Protein AF-0000000066366995 (afdb_homodimer)

Secondary structure (DSSP, 8-state):
--GGGTEEEEEEEETTEEEEEEEEPPP--TTEEEEEEEEEE--HHHHHHHTTSSPPPTTS-SS--SEEEEEEEEE-TT--S---TT-EEEEE-SS--SBSEEEEEGGGEEEPPTTS-HHHHTTSHHHHHHHHIIIIIIS---TT-EEEESSTTSHHHHHHHHHHHHTT-EEEEEESSHHHHHHHHHTT-SEEEETTTS-HHHHHHHHTTTS-EEEEEES-BTTHHHHHHHHEEEEEEEEE---TTBS-EEESHHHHHHHTT-EEEE--STTS-HHHHHHHHHHHHHHTGGGGSSTT-S----EEEEEEGGGHHHHHHHHHTT--SSEEEEE-S--/--STTTEEEEEEEETTEEEEEEEEPP---TTEEEEEEEEEE--HHHHHHHTTSSPPPTTS-SS--SEEEEEEEEE-TT--S---TT-EEEEE-SS--SBSEEEEEGGGEEEPPTTS-HHHHTTSHHHHHHHHIIIIIIS---TT-EEEESSTTSHHHHHHHHHHHHTT-EEEEEESSHHHHHHHHHTT-SEEEETTTS-HHHHHHHHTTTS-EEEEEES-BTTHHHHHHHHEEEEEEEEE---TTBS-EEESHHHHHHHTT-EEEE--STTS-HHHHHHHHHHHHHHTGGGGSSTT-S----EEEEEEGGGHHHHHHHHHTT--SSEEEEE-S--

Nearest PDB structures (foldseek):
  2j8z-assembly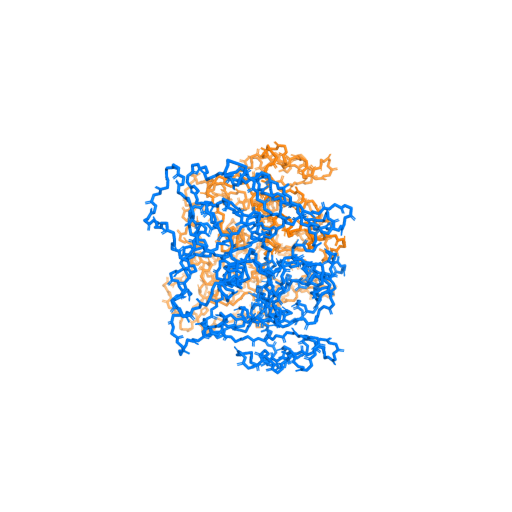1_A-2  TM=9.779E-01  e=1.186E-51  Homo sapiens
  2oby-assembly1_A  TM=9.917E-01  e=5.102E-51  Homo sapiens
  1yb5-assembly1_A  TM=8.642E-01  e=6.832E-28  Homo sapiens
  3jyl-assembly1_A  TM=8.479E-01  e=3.500E-28  Pseudomonas syringae pv. tomato
  1qor-assembly1_B  TM=8.579E-01  e=2.304E-27  Escherichia coli

Radius of gyration: 29.17 Å; Cα contacts (8 Å, |Δi|>4): 1653; chains: 2; bounding box: 50×92×66 Å

Organism: Danio rerio (NCBI:txid7955)

Solvent-accessible surface area (backbone atoms only — not comparable to full-atom values): 33298 Å² total; per-residue (Å²): 119,74,64,67,71,45,36,30,53,26,46,41,76,55,95,74,36,79,43,81,37,81,40,78,43,72,68,37,46,78,31,12,28,19,30,40,26,43,10,14,31,66,51,73,64,43,59,36,30,57,71,70,74,43,73,53,51,91,90,42,42,84,36,43,27,39,13,26,6,24,26,32,71,40,78,17,54,78,50,80,72,94,78,54,80,64,42,58,32,25,26,52,39,59,26,22,26,42,23,34,47,38,54,40,53,52,60,38,51,40,76,51,49,85,85,53,50,51,66,56,39,14,52,38,39,48,31,40,51,48,29,47,40,49,39,57,74,66,62,51,70,50,63,73,36,36,33,36,29,47,52,20,34,30,40,41,20,45,37,34,31,33,51,31,47,74,52,51,24,40,22,29,28,29,28,86,40,72,69,43,30,55,50,34,41,73,57,52,28,76,42,63,39,40,60,83,80,43,62,61,30,61,52,42,20,60,76,46,74,64,51,27,24,41,30,34,44,34,47,34,39,15,78,47,53,59,45,48,57,67,19,38,12,71,63,11,36,38,34,37,60,40,43,77,58,29,33,38,40,77,42,52,58,56,43,58,34,38,76,30,25,21,27,44,35,24,45,68,67,72,81,50,53,69,68,56,48,28,53,52,44,49,49,39,54,70,71,48,50,68,41,53,60,44,98,84,32,86,46,76,78,55,70,51,49,76,35,45,62,90,40,44,68,58,52,53,51,43,54,75,65,68,68,59,49,27,24,39,31,33,37,26,67,79,131,120,74,66,68,73,44,36,31,54,28,47,42,76,55,96,76,38,78,42,81,38,82,40,76,43,71,69,37,46,78,30,12,28,19,30,40,24,38,12,16,31,65,50,73,64,45,59,35,30,59,72,68,74,43,73,52,52,90,92,42,41,80,36,43,28,40,12,25,6,25,24,30,70,42,77,17,55,80,52,81,72,94,76,52,78,65,40,57,31,25,26,52,38,61,26,23,25,42,22,36,48,39,55,41,53,54,61,38,51,40,76,51,49,84,85,53,51,51,65,54,40,13,53,39,40,49,32,40,51,48,28,47,39,50,40,56,74,67,63,51,70,50,64,73,35,36,33,36,28,49,51,20,33,31,40,41,22,44,38,34,32,35,51,32,47,74,51,50,23,41,22,30,27,30,29,86,39,71,69,42,30,55,50,35,41,73,58,52,28,76,40,64,38,39,60,84,80,44,62,61,30,61,53,41,21,60,77,47,74,65,52,27,25,42,30,34,44,33,47,34,38,16,78,47,53,59,46,49,57,66,18,38,13,70,64,12,36,38,34,37,61,40,44,78,60,30,34,38,40,76,43,51,58,56,41,58,34,37,76,29,26,22,28,44,37,24,44,68,69,74,80,50,53,68,68,57,47,28,51,51,42,51,49,41,55,70,72,48,50,66,41,52,56,44,97,83,32,85,46,75,78,55,71,51,50,77,35,45,56,91,39,44,67,58,50,51,50,44,54,74,66,67,68,57,49,26,24,37,32,32,33,59,37,82,125

Structure (mmCIF, N/CA/C/O backbone):
data_AF-0000000066366995-model_v1
#
loop_
_entity.id
_entity.type
_entity.pdbx_description
1 polymer 'Quinone oxidoreductase PIG3 isoform X1'
#
loop_
_atom_site.group_PDB
_atom_site.id
_atom_site.type_symbol
_atom_site.label_atom_id
_atom_site.label_alt_id
_atom_site.label_comp_id
_atom_site.label_asym_id
_atom_site.label_entity_id
_atom_site.label_seq_id
_atom_site.pdbx_PDB_ins_code
_atom_site.Cartn_x
_atom_site.Cartn_y
_atom_site.Cartn_z
_atom_site.occupancy
_atom_site.B_iso_or_equiv
_atom_site.auth_seq_id
_atom_site.auth_comp_id
_atom_site.auth_asym_id
_atom_site.auth_atom_id
_atom_site.pdbx_PDB_model_num
ATOM 1 N N . MET A 1 1 ? 18.531 -48.719 -19.703 1 39.16 1 MET A N 1
ATOM 2 C CA . MET A 1 1 ? 18.547 -48.781 -18.25 1 39.16 1 MET A CA 1
ATOM 3 C C . MET A 1 1 ? 19.266 -47.562 -17.672 1 39.16 1 MET A C 1
ATOM 5 O O . MET A 1 1 ? 18.812 -46.969 -16.688 1 39.16 1 MET A O 1
ATOM 9 N N . ASP A 1 2 ? 20.484 -47.312 -18.25 1 45.66 2 ASP A N 1
ATOM 10 C CA . ASP A 1 2 ? 21.422 -46.281 -17.797 1 45.66 2 ASP A CA 1
ATOM 11 C C . ASP A 1 2 ? 20.969 -44.875 -18.281 1 45.66 2 ASP A C 1
ATOM 13 O O . ASP A 1 2 ? 21.141 -43.906 -17.562 1 45.66 2 ASP A O 1
ATOM 17 N N . LYS A 1 3 ? 20.438 -44.75 -19.562 1 51.78 3 LYS A N 1
ATOM 18 C CA . LYS A 1 3 ? 19.906 -43.562 -20.203 1 51.78 3 LYS A CA 1
ATOM 19 C C . LYS A 1 3 ? 18.625 -43.094 -19.5 1 51.78 3 LYS A C 1
ATOM 21 O O . LYS A 1 3 ? 18.312 -41.906 -19.5 1 51.78 3 LYS A O 1
ATOM 26 N N . GLU A 1 4 ? 17.828 -44 -18.969 1 57.81 4 GLU A N 1
ATOM 27 C CA . GLU A 1 4 ? 16.562 -43.75 -18.312 1 57.81 4 GLU A CA 1
ATOM 28 C C . GLU A 1 4 ? 16.75 -42.969 -17.016 1 57.81 4 GLU A C 1
ATOM 30 O O . GLU A 1 4 ? 15.859 -42.25 -16.594 1 57.81 4 GLU A O 1
ATOM 35 N N . LYS A 1 5 ? 18.078 -43.094 -16.531 1 71.38 5 LYS A N 1
ATOM 36 C CA . LYS A 1 5 ? 18.375 -42.438 -15.25 1 71.38 5 LYS A CA 1
ATOM 37 C C . LYS A 1 5 ? 18.906 -41.031 -15.469 1 71.38 5 LYS A C 1
ATOM 39 O O . LYS A 1 5 ? 18.938 -40.219 -14.547 1 71.38 5 LYS A O 1
ATOM 44 N N . THR A 1 6 ? 19.109 -40.75 -16.734 1 87.81 6 THR A N 1
ATOM 45 C CA . THR A 1 6 ? 19.781 -39.5 -16.938 1 87.81 6 THR A CA 1
ATOM 46 C C . THR A 1 6 ? 18.969 -38.562 -17.844 1 87.81 6 THR A C 1
ATOM 48 O O . THR A 1 6 ? 19.328 -37.406 -18.047 1 87.81 6 THR A O 1
ATOM 51 N N . SER A 1 7 ? 17.922 -39.125 -18.391 1 94.19 7 SER A N 1
ATOM 52 C CA . SER A 1 7 ? 17.094 -38.344 -19.297 1 94.19 7 SER A CA 1
ATOM 53 C C . SER A 1 7 ? 15.625 -38.406 -18.906 1 94.19 7 SER A C 1
ATOM 55 O O . SER A 1 7 ? 15.219 -39.281 -18.156 1 94.19 7 SER A O 1
ATOM 57 N N . MET A 1 8 ? 14.898 -37.438 -19.344 1 95.44 8 MET A N 1
ATOM 58 C CA . MET A 1 8 ? 13.461 -37.406 -19.125 1 95.44 8 MET A CA 1
ATOM 59 C C . MET A 1 8 ? 12.75 -36.719 -20.281 1 95.44 8 MET A C 1
ATOM 61 O O . MET A 1 8 ? 13.375 -36 -21.062 1 95.44 8 MET A O 1
ATOM 65 N N . LEU A 1 9 ? 11.492 -37.062 -20.391 1 96.06 9 LEU A N 1
ATOM 66 C CA . LEU A 1 9 ? 10.672 -36.312 -21.344 1 96.06 9 LEU A CA 1
ATOM 67 C C . LEU A 1 9 ? 10.242 -34.969 -20.734 1 96.06 9 LEU A C 1
ATOM 69 O O . LEU A 1 9 ? 9.922 -34.906 -19.547 1 96.06 9 LEU A O 1
ATOM 73 N N . ALA A 1 10 ? 10.289 -33.938 -21.531 1 97.12 10 ALA A N 1
ATOM 74 C CA . ALA A 1 10 ? 9.836 -32.625 -21.156 1 97.12 10 ALA A CA 1
ATOM 75 C C . ALA A 1 10 ? 9.227 -31.875 -22.344 1 97.12 10 ALA A C 1
ATOM 77 O O . ALA A 1 10 ? 9.469 -32.25 -23.5 1 97.12 10 ALA A O 1
ATOM 78 N N . LEU A 1 11 ? 8.352 -31.016 -22.047 1 96.69 11 LEU A N 1
ATOM 79 C CA . LEU A 1 11 ? 7.875 -30.094 -23.062 1 96.69 11 LEU A CA 1
ATOM 80 C C . LEU A 1 11 ? 8.836 -28.922 -23.219 1 96.69 11 LEU A C 1
ATOM 82 O O . LEU A 1 11 ? 9.062 -28.156 -22.281 1 96.69 11 LEU A O 1
ATOM 86 N N . CYS A 1 12 ? 9.367 -28.75 -24.344 1 95.31 12 CYS A N 1
ATOM 87 C CA . CYS A 1 12 ? 10.312 -27.688 -24.656 1 95.31 12 CYS A CA 1
ATOM 88 C C . CYS A 1 12 ? 9.711 -26.719 -25.672 1 95.31 12 CYS A C 1
ATOM 90 O O . CYS A 1 12 ? 8.969 -27.125 -26.562 1 95.31 12 CYS A O 1
ATOM 92 N N . VAL A 1 13 ? 10.023 -25.438 -25.484 1 95.38 13 VAL A N 1
ATOM 93 C CA . VAL A 1 13 ? 9.516 -24.406 -26.391 1 95.38 13 VAL A CA 1
ATOM 94 C C . VAL A 1 13 ? 10.578 -24.047 -27.422 1 95.38 13 VAL A C 1
ATOM 96 O O . VAL A 1 13 ? 11.688 -23.656 -27.062 1 95.38 13 VAL A O 1
ATOM 99 N N . GLU A 1 14 ? 10.32 -24.234 -28.625 1 90.69 14 GLU A N 1
ATOM 100 C CA . GLU A 1 14 ? 11.156 -23.828 -29.75 1 90.69 14 GLU A CA 1
ATOM 101 C C . GLU A 1 14 ? 10.352 -23.047 -30.797 1 90.69 14 GLU A C 1
ATOM 103 O O . GLU A 1 14 ? 9.352 -23.562 -31.312 1 90.69 14 GLU A O 1
ATOM 108 N N . ALA A 1 15 ? 10.781 -21.828 -31.078 1 88.81 15 ALA A N 1
ATOM 109 C CA . ALA A 1 15 ? 10.133 -20.953 -32.062 1 88.81 15 ALA A CA 1
ATOM 110 C C . ALA A 1 15 ? 8.641 -20.828 -31.766 1 88.81 15 ALA A C 1
ATOM 112 O O . ALA A 1 15 ? 7.809 -20.953 -32.656 1 88.81 15 ALA A O 1
ATOM 113 N N . GLY A 1 16 ? 8.281 -20.812 -30.516 1 87.88 16 GLY A N 1
ATOM 114 C CA . GLY A 1 16 ? 6.918 -20.547 -30.094 1 87.88 16 GLY A CA 1
ATOM 115 C C . GLY A 1 16 ? 6.047 -21.797 -30.078 1 87.88 16 GLY A C 1
ATOM 116 O O . GLY A 1 16 ? 4.848 -21.719 -29.812 1 87.88 16 GLY A O 1
ATOM 117 N N . LYS A 1 17 ? 6.688 -22.906 -30.344 1 91.88 17 LYS A N 1
ATOM 118 C CA . LYS A 1 17 ? 5.949 -24.172 -30.344 1 91.88 17 LYS A CA 1
ATOM 119 C C . LYS A 1 17 ? 6.5 -25.125 -29.281 1 91.88 17 LYS A C 1
ATOM 121 O O . LYS A 1 17 ? 7.707 -25.141 -29.031 1 91.88 17 LYS A O 1
ATOM 126 N N . MET A 1 18 ? 5.527 -25.875 -28.734 1 95.44 18 MET A N 1
ATOM 127 C CA . MET A 1 18 ? 5.949 -26.844 -27.734 1 95.44 18 MET A CA 1
ATOM 128 C C . MET A 1 18 ? 6.098 -28.234 -28.344 1 95.44 18 MET A C 1
ATOM 130 O O . MET A 1 18 ? 5.242 -28.688 -29.109 1 95.44 18 MET A O 1
ATOM 134 N N . ASN A 1 19 ? 7.18 -28.891 -28.016 1 93.94 19 ASN A N 1
ATOM 135 C CA . ASN A 1 19 ? 7.434 -30.266 -28.422 1 93.94 19 ASN A CA 1
ATOM 136 C C . ASN A 1 19 ? 7.969 -31.109 -27.266 1 93.94 19 ASN A C 1
ATOM 138 O O . ASN A 1 19 ? 8.727 -30.609 -26.438 1 93.94 19 ASN A O 1
ATOM 142 N N . VAL A 1 20 ? 7.547 -32.344 -27.266 1 94.75 20 VAL A N 1
ATOM 143 C CA . VAL A 1 20 ? 8.086 -33.281 -26.281 1 94.75 20 VAL A CA 1
ATOM 144 C C . VAL A 1 20 ? 9.484 -33.719 -26.703 1 94.75 20 VAL A C 1
ATOM 146 O O . VAL A 1 20 ? 9.688 -34.188 -27.828 1 94.75 20 VAL A O 1
ATOM 149 N N . LYS A 1 21 ? 10.383 -33.531 -25.812 1 94.81 21 LYS A N 1
ATOM 150 C CA . LYS A 1 21 ? 11.758 -33.906 -26.109 1 94.81 21 LYS A CA 1
ATOM 151 C C . LYS A 1 21 ? 12.414 -34.594 -24.906 1 94.81 21 LYS A C 1
ATOM 153 O O . LYS A 1 21 ? 11.938 -34.469 -23.781 1 94.81 21 LYS A O 1
ATOM 158 N N . HIS A 1 22 ? 13.422 -35.344 -25.297 1 95.81 22 HIS A N 1
ATOM 159 C CA . HIS A 1 22 ? 14.281 -35.844 -24.234 1 95.81 22 HIS A CA 1
ATOM 160 C C . HIS A 1 22 ? 15.297 -34.812 -23.797 1 95.81 22 HIS A C 1
ATOM 162 O O . HIS A 1 22 ? 15.984 -34.219 -24.625 1 95.81 22 HIS A O 1
ATOM 168 N N . VAL A 1 23 ? 15.289 -34.562 -22.516 1 96.38 23 VAL A N 1
ATOM 169 C CA . VAL A 1 23 ? 16.25 -33.625 -21.922 1 96.38 23 VAL A CA 1
ATOM 170 C C . VAL A 1 23 ? 16.891 -34.281 -20.703 1 96.38 23 VAL A C 1
ATOM 172 O O . VAL A 1 23 ? 16.422 -35.281 -20.203 1 96.38 23 VAL A O 1
ATOM 175 N N . PRO A 1 24 ? 18 -33.688 -20.234 1 96.12 24 PRO A N 1
ATOM 176 C CA . PRO A 1 24 ? 18.609 -34.25 -19.031 1 96.12 24 PRO A CA 1
ATOM 177 C C . PRO A 1 24 ? 17.672 -34.188 -17.828 1 96.12 24 PRO A C 1
ATOM 179 O O . PRO A 1 24 ? 16.969 -33.188 -17.625 1 96.12 24 PRO A O 1
ATOM 182 N N . ARG A 1 25 ? 17.609 -35.281 -17.141 1 96.81 25 ARG A N 1
ATOM 183 C CA . ARG A 1 25 ? 16.828 -35.344 -15.914 1 96.81 25 ARG A CA 1
ATOM 184 C C . ARG A 1 25 ? 17.531 -34.594 -14.781 1 96.81 25 ARG A C 1
ATOM 186 O O . ARG A 1 25 ? 18.75 -34.75 -14.602 1 96.81 25 ARG A O 1
ATOM 193 N N . PRO A 1 26 ? 16.828 -33.781 -14.039 1 96.88 26 PRO A N 1
ATOM 194 C CA . PRO A 1 26 ? 17.5 -33.125 -12.914 1 96.88 26 PRO A CA 1
ATOM 195 C C . PRO A 1 26 ? 17.812 -34.062 -11.766 1 96.88 26 PRO A C 1
ATOM 197 O O . PRO A 1 26 ? 17.172 -35.094 -11.609 1 96.88 26 PRO A O 1
ATOM 200 N N . GLU A 1 27 ? 18.812 -33.719 -11.055 1 95.06 27 GLU A N 1
ATOM 201 C CA . GLU A 1 27 ? 19.141 -34.375 -9.797 1 95.06 27 GLU A CA 1
ATOM 202 C C . GLU A 1 27 ? 18.75 -33.531 -8.594 1 95.06 27 GLU A C 1
ATOM 204 O O . GLU A 1 27 ? 18.844 -32.281 -8.656 1 95.06 27 GLU A O 1
ATOM 209 N N . ALA A 1 28 ? 18.344 -34.156 -7.555 1 95.44 28 ALA A N 1
ATOM 210 C CA . ALA A 1 28 ? 18.047 -33.406 -6.336 1 95.44 28 ALA A CA 1
ATOM 211 C C . ALA A 1 28 ? 19.328 -32.906 -5.68 1 95.44 28 ALA A C 1
ATOM 213 O O . ALA A 1 28 ? 20.141 -33.688 -5.188 1 95.44 28 ALA A O 1
ATOM 214 N N . LYS A 1 29 ? 19.5 -31.609 -5.703 1 95 29 LYS A N 1
ATOM 215 C CA . LYS A 1 29 ? 20.641 -30.984 -5.031 1 95 29 LYS A CA 1
ATOM 216 C C . LYS A 1 29 ? 20.359 -30.797 -3.543 1 95 29 LYS A C 1
ATOM 218 O O . LYS A 1 29 ? 19.422 -31.391 -3.002 1 95 29 LYS A O 1
ATOM 223 N N . ASP A 1 30 ? 21.281 -30.094 -2.898 1 95.88 30 ASP A N 1
ATOM 224 C CA . ASP A 1 30 ? 21.172 -29.875 -1.461 1 95.88 30 ASP A CA 1
ATOM 225 C C . ASP A 1 30 ? 19.828 -29.234 -1.106 1 95.88 30 ASP A C 1
ATOM 227 O O . ASP A 1 30 ? 19.469 -28.188 -1.651 1 95.88 30 ASP A O 1
ATOM 231 N N . GLY A 1 31 ? 19.094 -29.938 -0.249 1 97.81 31 GLY A N 1
ATOM 232 C CA . GLY A 1 31 ? 17.828 -29.422 0.271 1 97.81 31 GLY A CA 1
ATOM 233 C C . GLY A 1 31 ? 16.672 -29.656 -0.668 1 97.81 31 GLY A C 1
ATOM 234 O O . GLY A 1 31 ? 15.555 -29.203 -0.405 1 97.81 31 GLY A O 1
ATOM 235 N N . GLN A 1 32 ? 16.906 -30.422 -1.739 1 98.44 32 GLN A N 1
ATOM 236 C CA . GLN A 1 32 ? 15.859 -30.562 -2.744 1 98.44 32 GLN A CA 1
ATOM 237 C C . GLN A 1 32 ? 15.289 -31.984 -2.734 1 98.44 32 GLN A C 1
ATOM 239 O O . GLN A 1 32 ? 15.945 -32.906 -2.264 1 98.44 32 GLN A O 1
ATOM 244 N N . LEU A 1 33 ? 14.133 -32.125 -3.195 1 98.75 33 LEU A N 1
ATOM 245 C CA . LEU A 1 33 ? 13.492 -33.406 -3.521 1 98.75 33 LEU A CA 1
ATOM 246 C C . LEU A 1 33 ? 13.32 -33.562 -5.031 1 98.75 33 LEU A C 1
ATOM 248 O O . LEU A 1 33 ? 13.125 -32.562 -5.742 1 98.75 33 LEU A O 1
ATOM 252 N N . LEU A 1 34 ? 13.453 -34.719 -5.418 1 98.44 34 LEU A N 1
ATOM 253 C CA . LEU A 1 34 ? 13.094 -35.062 -6.793 1 98.44 34 LEU A CA 1
ATOM 254 C C . LEU A 1 34 ? 11.688 -35.656 -6.852 1 98.44 34 LEU A C 1
ATOM 256 O O . LEU A 1 34 ? 11.383 -36.594 -6.141 1 98.44 34 LEU A O 1
ATOM 260 N N . ILE A 1 35 ? 10.875 -35.062 -7.637 1 98.5 35 ILE A N 1
ATOM 261 C CA . ILE A 1 35 ? 9.5 -35.531 -7.781 1 98.5 35 ILE A CA 1
ATOM 262 C C . ILE A 1 35 ? 9.305 -36.125 -9.172 1 98.5 35 ILE A C 1
ATOM 264 O O . ILE A 1 35 ? 9.672 -35.5 -10.18 1 98.5 35 ILE A O 1
ATOM 268 N N . LYS A 1 36 ? 8.859 -37.344 -9.219 1 98.44 36 LYS A N 1
ATOM 269 C CA . LYS A 1 36 ? 8.312 -37.875 -10.469 1 98.44 36 LYS A CA 1
ATOM 270 C C . LYS A 1 36 ? 6.91 -37.312 -10.719 1 98.44 36 LYS A C 1
ATOM 272 O O . LYS A 1 36 ? 5.961 -37.656 -10.023 1 98.44 36 LYS A O 1
ATOM 277 N N . VAL A 1 37 ? 6.809 -36.531 -11.75 1 98.62 37 VAL A N 1
ATOM 278 C CA . VAL A 1 37 ? 5.625 -35.688 -11.938 1 98.62 37 VAL A CA 1
ATOM 279 C C . VAL A 1 37 ? 4.508 -36.531 -12.57 1 98.62 37 VAL A C 1
ATOM 281 O O . VAL A 1 37 ? 4.719 -37.188 -13.578 1 98.62 37 VAL A O 1
ATOM 284 N N . ALA A 1 38 ? 3.383 -36.469 -11.914 1 98.5 38 ALA A N 1
ATOM 285 C CA . ALA A 1 38 ? 2.17 -37.062 -12.484 1 98.5 38 ALA A CA 1
ATOM 286 C C . ALA A 1 38 ? 1.394 -36.031 -13.297 1 98.5 38 ALA A C 1
ATOM 288 O O . ALA A 1 38 ? 0.864 -36.344 -14.367 1 98.5 38 ALA A O 1
ATOM 289 N N . ALA A 1 39 ? 1.34 -34.844 -12.766 1 98.69 39 ALA A N 1
ATOM 290 C CA . ALA A 1 39 ? 0.591 -33.781 -13.445 1 98.69 39 ALA A CA 1
ATOM 291 C C . ALA A 1 39 ? 1.125 -32.406 -13.07 1 98.69 39 ALA A C 1
ATOM 293 O O . ALA A 1 39 ? 1.737 -32.219 -12.008 1 98.69 39 ALA A O 1
ATOM 294 N N . THR A 1 40 ? 1.023 -31.5 -13.938 1 98.69 40 THR A N 1
ATOM 295 C CA . THR A 1 40 ? 1.142 -30.062 -13.703 1 98.69 40 THR A CA 1
ATOM 296 C C . THR A 1 40 ? -0.139 -29.344 -14.117 1 98.69 40 THR A C 1
ATOM 298 O O . THR A 1 40 ? -1.133 -29.984 -14.469 1 98.69 40 THR A O 1
ATOM 301 N N . ALA A 1 41 ? -0.185 -28.047 -13.898 1 98.75 41 ALA A N 1
ATOM 302 C CA . ALA A 1 41 ? -1.347 -27.266 -14.305 1 98.75 41 ALA A CA 1
ATOM 303 C C . ALA A 1 41 ? -0.92 -25.984 -15.016 1 98.75 41 ALA A C 1
ATOM 305 O O . ALA A 1 41 ? 0.165 -25.453 -14.758 1 98.75 41 ALA A O 1
ATOM 306 N N . LEU A 1 42 ? -1.795 -25.594 -15.891 1 98.06 42 LEU A N 1
ATOM 307 C CA . LEU A 1 42 ? -1.507 -24.484 -16.781 1 98.06 42 LEU A CA 1
ATOM 308 C C . LEU A 1 42 ? -1.78 -23.156 -16.094 1 98.06 42 LEU A C 1
ATOM 310 O O . LEU A 1 42 ? -2.787 -23 -15.391 1 98.06 42 LEU A O 1
ATOM 314 N N . ASN A 1 43 ? -0.913 -22.188 -16.234 1 97.88 43 ASN A N 1
ATOM 315 C CA . ASN A 1 43 ? -1.043 -20.828 -15.75 1 97.88 43 ASN A CA 1
ATOM 316 C C . ASN A 1 43 ? -0.833 -19.812 -16.875 1 97.88 43 ASN A C 1
ATOM 318 O O . ASN A 1 43 ? -0.107 -20.078 -17.828 1 97.88 43 ASN A O 1
ATOM 322 N N . ARG A 1 44 ? -1.404 -18.625 -16.766 1 96.75 44 ARG A N 1
ATOM 323 C CA . ARG A 1 44 ? -1.198 -17.562 -17.75 1 96.75 44 ARG A CA 1
ATOM 324 C C . ARG A 1 44 ? 0.284 -17.25 -17.906 1 96.75 44 ARG A C 1
ATOM 326 O O . ARG A 1 44 ? 0.74 -16.906 -19 1 96.75 44 ARG A O 1
ATOM 333 N N . ALA A 1 45 ? 1.019 -17.359 -16.828 1 96.88 45 ALA A N 1
ATOM 334 C CA . ALA A 1 45 ? 2.461 -17.125 -16.844 1 96.88 45 ALA A CA 1
ATOM 335 C C . ALA A 1 45 ? 3.154 -18.047 -17.828 1 96.88 45 ALA A C 1
ATOM 337 O O . ALA A 1 45 ? 4.156 -17.688 -18.453 1 96.88 45 ALA A O 1
ATOM 338 N N . ASP A 1 46 ? 2.668 -19.281 -18.031 1 97.69 46 ASP A N 1
ATOM 339 C CA . ASP A 1 46 ? 3.242 -20.219 -18.984 1 97.69 46 ASP A CA 1
ATOM 340 C C . ASP A 1 46 ? 3.105 -19.688 -20.422 1 97.69 46 ASP A C 1
ATOM 342 O O . ASP A 1 46 ? 4.035 -19.797 -21.219 1 97.69 46 ASP A O 1
ATOM 346 N N . LEU A 1 47 ? 1.911 -19.141 -20.719 1 96.62 47 LEU A N 1
ATOM 347 C CA . LEU A 1 47 ? 1.687 -18.562 -22.031 1 96.62 47 LEU A CA 1
ATOM 348 C C . LEU A 1 47 ? 2.664 -17.422 -22.297 1 96.62 47 LEU A C 1
ATOM 350 O O . LEU A 1 47 ? 3.232 -17.328 -23.391 1 96.62 47 LEU A O 1
ATOM 354 N N . LEU A 1 48 ? 2.826 -16.562 -21.297 1 95.81 48 LEU A N 1
ATOM 355 C CA . LEU A 1 48 ? 3.725 -15.422 -21.438 1 95.81 48 LEU A CA 1
ATOM 356 C C . LEU A 1 48 ? 5.168 -15.883 -21.609 1 95.81 48 LEU A C 1
ATOM 358 O O . LEU A 1 48 ? 5.895 -15.352 -22.453 1 95.81 48 LEU A O 1
ATOM 362 N N . GLN A 1 49 ? 5.551 -16.797 -20.797 1 96.19 49 GLN A N 1
ATOM 363 C CA . GLN A 1 49 ? 6.914 -17.328 -20.906 1 96.19 49 GLN A CA 1
ATOM 364 C C . GLN A 1 49 ? 7.148 -17.969 -22.266 1 96.19 49 GLN A C 1
ATOM 366 O O . GLN A 1 49 ? 8.203 -17.781 -22.875 1 96.19 49 GLN A O 1
ATOM 371 N N . LYS A 1 50 ? 6.207 -18.734 -22.719 1 96.88 50 LYS A N 1
ATOM 372 C CA . LYS A 1 50 ? 6.297 -19.375 -24.031 1 96.88 50 LYS A CA 1
ATOM 373 C C . LYS A 1 50 ? 6.547 -18.344 -25.125 1 96.88 50 LYS A C 1
ATOM 375 O O . LYS A 1 50 ? 7.281 -18.609 -26.078 1 96.88 50 LYS A O 1
ATOM 380 N N . ARG A 1 51 ? 6.039 -17.141 -24.938 1 94.62 51 ARG A N 1
ATOM 381 C CA . ARG A 1 51 ? 6.16 -16.078 -25.922 1 94.62 51 ARG A CA 1
ATOM 382 C C . ARG A 1 51 ? 7.41 -15.234 -25.656 1 94.62 51 ARG A C 1
ATOM 384 O O . ARG A 1 51 ? 7.652 -14.242 -26.359 1 94.62 51 ARG A O 1
ATOM 391 N N . GLY A 1 52 ? 8.164 -15.531 -24.609 1 93.38 52 GLY A N 1
ATOM 392 C CA . GLY A 1 52 ? 9.383 -14.805 -24.297 1 93.38 52 GLY A CA 1
ATOM 393 C C . GLY A 1 52 ? 9.133 -13.547 -23.484 1 93.38 52 GLY A C 1
ATOM 394 O O . GLY A 1 52 ? 10.008 -12.68 -23.391 1 93.38 52 GLY A O 1
ATOM 395 N N . LEU A 1 53 ? 8.008 -13.406 -22.844 1 92.19 53 LEU A N 1
ATOM 396 C CA . LEU A 1 53 ? 7.617 -12.156 -22.203 1 92.19 53 LEU A CA 1
ATOM 397 C C . LEU A 1 53 ? 7.707 -12.281 -20.688 1 92.19 53 LEU A C 1
ATOM 399 O O . LEU A 1 53 ? 7.523 -11.297 -19.969 1 92.19 53 LEU A O 1
ATOM 403 N N . TYR A 1 54 ? 8.039 -13.43 -20.219 1 93.31 54 TYR A N 1
ATOM 404 C CA . TYR A 1 54 ? 8.102 -13.688 -18.781 1 93.31 54 TYR A CA 1
ATOM 405 C C . TYR A 1 54 ? 9.117 -14.781 -18.469 1 93.31 54 TYR A C 1
ATOM 407 O O . TYR A 1 54 ? 8.734 -15.906 -18.141 1 93.31 54 TYR A O 1
ATOM 415 N N . PRO A 1 55 ? 10.289 -14.453 -18.547 1 93.75 55 PRO A N 1
ATOM 416 C CA . PRO A 1 55 ? 11.328 -15.469 -18.359 1 93.75 55 PRO A CA 1
ATOM 417 C C . PRO A 1 55 ? 11.352 -16.031 -16.938 1 93.75 55 PRO A C 1
ATOM 419 O O . PRO A 1 55 ? 10.938 -15.352 -15.992 1 93.75 55 PRO A O 1
ATOM 422 N N . ALA A 1 56 ? 11.836 -17.219 -16.828 1 95.25 56 ALA A N 1
ATOM 423 C CA . ALA A 1 56 ? 12.031 -17.812 -15.508 1 95.25 56 ALA A CA 1
ATOM 424 C C . ALA A 1 56 ? 13.031 -17.016 -14.688 1 95.25 56 ALA A C 1
ATOM 426 O O . ALA A 1 56 ? 13.984 -16.453 -15.234 1 95.25 56 ALA A O 1
ATOM 427 N N . PRO A 1 57 ? 12.805 -16.938 -13.375 1 95.69 57 PRO A N 1
ATOM 428 C CA . PRO A 1 57 ? 13.828 -16.297 -12.547 1 95.69 57 PRO A CA 1
ATOM 429 C C . PRO A 1 57 ? 15.188 -16.969 -12.664 1 95.69 57 PRO A C 1
ATOM 431 O O . PRO A 1 57 ? 15.273 -18.156 -13.008 1 95.69 57 PRO A O 1
ATOM 434 N N . PRO A 1 58 ? 16.234 -16.188 -12.422 1 94.12 58 PRO A N 1
ATOM 435 C CA . PRO A 1 58 ? 17.578 -16.797 -12.461 1 94.12 58 PRO A CA 1
ATOM 436 C C . PRO A 1 58 ? 17.688 -18.016 -11.562 1 94.12 58 PRO A C 1
ATOM 438 O O . PRO A 1 58 ? 17.219 -18 -10.422 1 94.12 58 PRO A O 1
ATOM 441 N N . GLY A 1 59 ? 18.219 -19.047 -12.133 1 93.25 59 GLY A N 1
ATOM 442 C CA . GLY A 1 59 ? 18.438 -20.25 -11.352 1 93.25 59 GLY A CA 1
ATOM 443 C C . GLY A 1 59 ? 17.328 -21.266 -11.469 1 93.25 59 GLY A C 1
ATOM 444 O O . GLY A 1 59 ? 17.5 -22.438 -11.125 1 93.25 59 GLY A O 1
ATOM 445 N N . GLU A 1 60 ? 16.219 -20.891 -12.008 1 95.31 60 GLU A N 1
ATOM 446 C CA . GLU A 1 60 ? 15.094 -21.797 -12.164 1 95.31 60 GLU A CA 1
ATOM 447 C C . GLU A 1 60 ? 15.117 -22.469 -13.531 1 95.31 60 GLU A C 1
ATOM 449 O O . GLU A 1 60 ? 15.789 -22 -14.453 1 95.31 60 GLU A O 1
ATOM 454 N N . SER A 1 61 ? 14.438 -23.547 -13.617 1 96.19 61 SER A N 1
ATOM 455 C CA . SER A 1 61 ? 14.32 -24.266 -14.883 1 96.19 61 SER A CA 1
ATOM 456 C C . SER A 1 61 ? 13.648 -23.406 -15.953 1 96.19 61 SER A C 1
ATOM 458 O O . SER A 1 61 ? 12.68 -22.688 -15.664 1 96.19 61 SER A O 1
ATOM 460 N N . GLU A 1 62 ? 14.125 -23.547 -17.188 1 94.88 62 GLU A N 1
ATOM 461 C CA . GLU A 1 62 ? 13.5 -22.859 -18.312 1 94.88 62 GLU A CA 1
ATOM 462 C C . GLU A 1 62 ? 12.305 -23.641 -18.844 1 94.88 62 GLU A C 1
ATOM 464 O O . GLU A 1 62 ? 11.523 -23.125 -19.641 1 94.88 62 GLU A O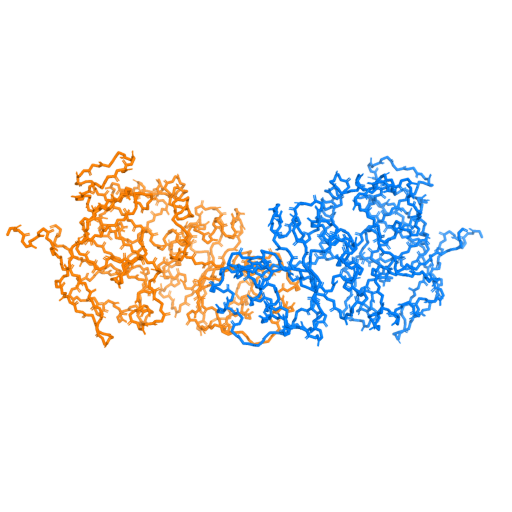 1
ATOM 469 N N . ILE A 1 63 ? 12.266 -24.906 -18.375 1 97.44 63 ILE A N 1
ATOM 470 C CA . ILE A 1 63 ? 11.062 -25.672 -18.703 1 97.44 63 ILE A CA 1
ATOM 471 C C . ILE A 1 63 ? 9.844 -25.016 -18.047 1 97.44 63 ILE A C 1
ATOM 473 O O . ILE A 1 63 ? 9.898 -24.609 -16.891 1 97.44 63 ILE A O 1
ATOM 477 N N . LEU A 1 64 ? 8.734 -24.891 -18.781 1 97.94 64 LEU A N 1
ATOM 478 C CA . LEU A 1 64 ? 7.523 -24.25 -18.281 1 97.94 64 LEU A CA 1
ATOM 479 C C . LEU A 1 64 ? 6.953 -25.016 -17.094 1 97.94 64 LEU A C 1
ATOM 481 O O . LEU A 1 64 ? 7.328 -26.156 -16.859 1 97.94 64 LEU A O 1
ATOM 485 N N . GLY A 1 65 ? 6.02 -24.328 -16.469 1 98.5 65 GLY A N 1
ATOM 486 C CA . GLY A 1 65 ? 5.254 -24.953 -15.406 1 98.5 65 GLY A CA 1
ATOM 487 C C . GLY A 1 65 ? 5.613 -24.453 -14.023 1 98.5 65 GLY A C 1
ATOM 488 O O . GLY A 1 65 ? 6.75 -24.609 -13.57 1 98.5 65 GLY A O 1
ATOM 489 N N . LEU A 1 66 ? 4.641 -24.031 -13.289 1 98.81 66 LEU A N 1
ATOM 490 C CA . LEU A 1 66 ? 4.859 -23.344 -12.016 1 98.81 66 LEU A CA 1
ATOM 491 C C . LEU A 1 66 ? 4.426 -24.219 -10.852 1 98.81 66 LEU A C 1
ATOM 493 O O . LEU A 1 66 ? 4.43 -23.781 -9.695 1 98.81 66 LEU A O 1
ATOM 497 N N . GLU A 1 67 ? 3.99 -25.438 -11.125 1 98.94 67 GLU A N 1
ATOM 498 C CA . GLU A 1 67 ? 3.547 -26.375 -10.094 1 98.94 67 GLU A CA 1
ATOM 499 C C . GLU A 1 67 ? 3.582 -27.812 -10.609 1 98.94 67 GLU A C 1
ATOM 501 O O . GLU A 1 67 ? 3.713 -28.047 -11.812 1 98.94 67 GLU A O 1
ATOM 506 N N . ALA A 1 68 ? 3.49 -28.703 -9.656 1 98.69 68 ALA A N 1
ATOM 507 C CA . ALA A 1 68 ? 3.445 -30.109 -10.016 1 98.69 68 ALA A CA 1
ATOM 508 C C . ALA A 1 68 ? 2.904 -30.953 -8.859 1 98.69 68 ALA A C 1
ATOM 510 O O . ALA A 1 68 ? 2.979 -30.547 -7.699 1 98.69 68 ALA A O 1
ATOM 511 N N . SER A 1 69 ? 2.322 -32.031 -9.195 1 98.81 69 SER A N 1
ATOM 512 C CA . SER A 1 69 ? 2.023 -33.125 -8.258 1 98.81 69 SER A CA 1
ATOM 513 C C . SER A 1 69 ? 2.623 -34.438 -8.727 1 98.81 69 SER A C 1
ATOM 515 O O . SER A 1 69 ? 2.846 -34.625 -9.922 1 98.81 69 SER A O 1
ATOM 517 N N . GLY A 1 70 ? 2.924 -35.281 -7.812 1 98.56 70 GLY A N 1
ATOM 518 C CA . GLY A 1 70 ? 3.52 -36.562 -8.133 1 98.56 70 GLY A CA 1
ATOM 519 C C . GLY A 1 70 ? 3.971 -37.344 -6.906 1 98.56 70 GLY A C 1
ATOM 520 O O . GLY A 1 70 ? 3.307 -37.312 -5.871 1 98.56 70 GLY A O 1
ATOM 521 N N . VAL A 1 71 ? 5.043 -38.094 -7.145 1 98.31 71 VAL A N 1
ATOM 522 C CA . VAL A 1 71 ? 5.566 -38.906 -6.043 1 98.31 71 VAL A CA 1
ATOM 523 C C . VAL A 1 71 ? 7.047 -38.594 -5.84 1 98.31 71 VAL A C 1
ATOM 525 O O . VAL A 1 71 ? 7.773 -38.312 -6.805 1 98.31 71 VAL A O 1
ATOM 528 N N . ILE A 1 72 ? 7.441 -38.656 -4.582 1 98.5 72 ILE A N 1
ATOM 529 C CA . ILE A 1 72 ? 8.852 -38.438 -4.289 1 98.5 72 ILE A CA 1
ATOM 530 C C . ILE A 1 72 ? 9.672 -39.594 -4.875 1 98.5 72 ILE A C 1
ATOM 532 O O . ILE A 1 72 ? 9.414 -40.75 -4.59 1 98.5 72 ILE A O 1
ATOM 536 N N . SER A 1 73 ? 10.656 -39.25 -5.672 1 97.62 73 SER A N 1
ATOM 537 C CA . SER A 1 73 ? 11.484 -40.25 -6.332 1 97.62 73 SER A CA 1
ATOM 538 C C . SER A 1 73 ? 12.945 -40.156 -5.906 1 97.62 73 SER A C 1
ATOM 540 O O . SER A 1 73 ? 13.758 -41 -6.227 1 97.62 73 SER A O 1
ATOM 542 N N . GLY A 1 74 ? 13.281 -39.062 -5.23 1 97.38 74 GLY A N 1
ATOM 543 C CA . GLY A 1 74 ? 14.633 -38.844 -4.719 1 97.38 74 GLY A CA 1
ATOM 544 C C . GLY A 1 74 ? 14.695 -37.812 -3.611 1 97.38 74 GLY A C 1
ATOM 545 O O . GLY A 1 74 ? 13.875 -36.875 -3.568 1 97.38 74 GLY A O 1
ATOM 546 N N . VAL A 1 75 ? 15.648 -38 -2.719 1 97.75 75 VAL A N 1
ATOM 547 C CA . VAL A 1 75 ? 15.898 -37.094 -1.61 1 97.75 75 VAL A CA 1
ATOM 548 C C . VAL A 1 75 ? 17.359 -36.625 -1.652 1 97.75 75 VAL A C 1
ATOM 550 O O . VAL A 1 75 ? 18.281 -37.438 -1.56 1 97.75 75 VAL A O 1
ATOM 553 N N . GLY A 1 76 ? 17.484 -35.312 -1.833 1 96.62 76 GLY A N 1
ATOM 554 C CA . GLY A 1 76 ? 18.844 -34.781 -1.913 1 96.62 76 GLY A CA 1
ATOM 555 C C . GLY A 1 76 ? 19.516 -34.656 -0.56 1 96.62 76 GLY A C 1
ATOM 556 O O . GLY A 1 76 ? 18.859 -34.781 0.478 1 96.62 76 GLY A O 1
ATOM 557 N N . PRO A 1 77 ? 20.812 -34.344 -0.655 1 96.5 77 PRO A N 1
ATOM 558 C CA . PRO A 1 77 ? 21.531 -34.156 0.607 1 96.5 77 PRO A CA 1
ATOM 559 C C . PRO A 1 77 ? 21.016 -32.938 1.39 1 96.5 77 PRO A C 1
ATOM 561 O O . PRO A 1 77 ? 20.562 -31.969 0.792 1 96.5 77 PRO A O 1
ATOM 564 N N . GLY A 1 78 ? 21.016 -33.062 2.674 1 96.75 78 GLY A N 1
ATOM 565 C CA . GLY A 1 78 ? 20.734 -31.906 3.531 1 96.75 78 GLY A CA 1
ATOM 566 C C . GLY A 1 78 ? 19.25 -31.688 3.754 1 96.75 78 GLY A C 1
ATOM 567 O O . GLY A 1 78 ? 18.844 -30.75 4.438 1 96.75 78 GLY A O 1
ATOM 568 N N . VAL A 1 79 ? 18.453 -32.438 3.082 1 97.62 79 VAL A N 1
ATOM 569 C CA . VAL A 1 79 ? 17.031 -32.375 3.354 1 97.62 79 VAL A CA 1
ATOM 570 C C . VAL A 1 79 ? 16.766 -32.656 4.832 1 97.62 79 VAL A C 1
ATOM 572 O O . VAL A 1 79 ? 17.328 -33.594 5.398 1 97.62 79 VAL A O 1
ATOM 575 N N . LYS A 1 80 ? 15.93 -31.859 5.484 1 97.06 80 LYS A N 1
ATOM 576 C CA . LYS A 1 80 ? 15.703 -31.953 6.926 1 97.06 80 LYS A CA 1
ATOM 577 C C . LYS A 1 80 ? 14.367 -32.625 7.23 1 97.06 80 LYS A C 1
ATOM 579 O O . LYS A 1 80 ? 14.195 -33.219 8.289 1 97.06 80 LYS A O 1
ATOM 584 N N . GLY A 1 81 ? 13.461 -32.531 6.344 1 95.44 81 GLY A N 1
ATOM 585 C CA . GLY A 1 81 ? 12.125 -33.031 6.574 1 95.44 81 GLY A CA 1
ATOM 586 C C . GLY A 1 81 ? 12.047 -34.562 6.469 1 95.44 81 GLY A C 1
ATOM 587 O O . GLY A 1 81 ? 12.969 -35.188 5.969 1 95.44 81 GLY A O 1
ATOM 588 N N . ASN A 1 82 ? 10.961 -35.125 7.02 1 93.94 82 ASN A N 1
ATOM 589 C CA . ASN A 1 82 ? 10.727 -36.562 6.949 1 93.94 82 ASN A CA 1
ATOM 590 C C . ASN A 1 82 ? 9.945 -36.969 5.699 1 93.94 82 ASN A C 1
ATOM 592 O O . ASN A 1 82 ? 8.758 -37.281 5.777 1 93.94 82 ASN A O 1
ATOM 596 N N . TRP A 1 83 ? 10.625 -36.969 4.633 1 97.19 83 TRP A N 1
ATOM 597 C CA . TRP A 1 83 ? 10.023 -37.312 3.348 1 97.19 83 TRP A CA 1
ATOM 598 C C . TRP A 1 83 ? 10.266 -38.781 3.016 1 97.19 83 TRP A C 1
ATOM 600 O O . TRP A 1 83 ? 11.359 -39.312 3.248 1 97.19 83 TRP A O 1
ATOM 610 N N . THR A 1 84 ? 9.273 -39.438 2.5 1 96.5 84 THR A N 1
ATOM 611 C CA . THR A 1 84 ? 9.352 -40.844 2.148 1 96.5 84 THR A CA 1
ATOM 612 C C . THR A 1 84 ? 9.266 -41.031 0.637 1 96.5 84 THR A C 1
ATOM 614 O O . THR A 1 84 ? 8.375 -40.5 -0.014 1 96.5 84 THR A O 1
ATOM 617 N N . LEU A 1 85 ? 10.148 -41.875 0.11 1 97.56 85 LEU A N 1
ATOM 618 C CA . LEU A 1 85 ? 10.07 -42.219 -1.304 1 97.56 85 LEU A CA 1
ATOM 619 C C . LEU A 1 85 ? 8.711 -42.844 -1.632 1 97.56 85 LEU A C 1
ATOM 621 O O . LEU A 1 85 ? 8.195 -43.656 -0.862 1 97.56 85 LEU A O 1
ATOM 625 N N . GLY A 1 86 ? 8.141 -42.344 -2.693 1 97.5 86 GLY A N 1
ATOM 626 C CA . GLY A 1 86 ? 6.863 -42.906 -3.123 1 97.5 86 GLY A CA 1
ATOM 627 C C . GLY A 1 86 ? 5.672 -42.125 -2.59 1 97.5 86 GLY A C 1
ATOM 628 O O . GLY A 1 86 ? 4.551 -42.312 -3.068 1 97.5 86 GLY A O 1
ATOM 629 N N . SER A 1 87 ? 5.926 -41.219 -1.624 1 97.38 87 SER A N 1
ATOM 630 C CA . SER A 1 87 ? 4.836 -40.438 -1.065 1 97.38 87 SER A CA 1
ATOM 631 C C . SER A 1 87 ? 4.277 -39.469 -2.098 1 97.38 87 SER A C 1
ATOM 633 O O . SER A 1 87 ? 5.027 -38.875 -2.871 1 97.38 87 SER A O 1
ATOM 635 N N . LYS A 1 88 ? 2.938 -39.312 -2.125 1 98.31 88 LYS A N 1
ATOM 636 C CA . LYS A 1 88 ? 2.27 -38.344 -2.984 1 98.31 88 LYS A CA 1
ATOM 637 C C . LYS A 1 88 ? 2.469 -36.906 -2.465 1 98.31 88 LYS A C 1
ATOM 639 O O . LYS A 1 88 ? 2.191 -36.625 -1.298 1 98.31 88 LYS A O 1
ATOM 644 N N . VAL A 1 89 ? 2.955 -36.031 -3.352 1 98.75 89 VAL A N 1
ATOM 645 C CA . VAL A 1 89 ? 3.213 -34.656 -2.953 1 98.75 89 VAL A CA 1
ATOM 646 C C . VAL A 1 89 ? 2.803 -33.719 -4.078 1 98.75 89 VAL A C 1
ATOM 648 O O . VAL A 1 89 ? 2.527 -34.156 -5.199 1 98.75 89 VAL A O 1
ATOM 651 N N . MET A 1 90 ? 2.646 -32.469 -3.816 1 98.88 90 MET A N 1
ATOM 652 C CA . MET A 1 90 ? 2.502 -31.375 -4.746 1 98.88 90 MET A CA 1
ATOM 653 C C . MET A 1 90 ? 3.453 -30.234 -4.387 1 98.88 90 MET A C 1
ATOM 655 O O . MET A 1 90 ? 3.904 -30.125 -3.244 1 98.88 90 MET A O 1
ATOM 659 N N . ALA A 1 91 ? 3.797 -29.406 -5.387 1 98.94 91 ALA A N 1
ATOM 660 C CA . ALA A 1 91 ? 4.863 -28.438 -5.129 1 98.94 91 ALA A CA 1
ATOM 661 C C . ALA A 1 91 ? 4.637 -27.156 -5.914 1 98.94 91 ALA A C 1
ATOM 663 O O . ALA A 1 91 ? 4.137 -27.188 -7.043 1 98.94 91 ALA A O 1
ATOM 664 N N . LEU A 1 92 ? 4.965 -26.031 -5.273 1 98.94 92 LEU A N 1
ATOM 665 C CA . LEU A 1 92 ? 5.141 -24.75 -5.945 1 98.94 92 LEU A CA 1
ATOM 666 C C . LEU A 1 92 ? 6.488 -24.688 -6.656 1 98.94 92 LEU A C 1
ATOM 668 O O . LEU A 1 92 ? 7.516 -25.062 -6.082 1 98.94 92 LEU A O 1
ATOM 672 N N . LEU A 1 93 ? 6.5 -24.25 -7.898 1 98.75 93 LEU A N 1
ATOM 673 C CA . LEU A 1 93 ? 7.734 -24.25 -8.68 1 98.75 93 LEU A CA 1
ATOM 674 C C . LEU A 1 93 ? 7.988 -22.891 -9.312 1 98.75 93 LEU A C 1
ATOM 676 O O . LEU A 1 93 ? 7.043 -22.156 -9.617 1 98.75 93 LEU A O 1
ATOM 680 N N . GLY A 1 94 ? 9.289 -22.594 -9.516 1 97.88 94 GLY A N 1
ATOM 681 C CA . GLY A 1 94 ? 9.656 -21.469 -10.367 1 97.88 94 GLY A CA 1
ATOM 682 C C . GLY A 1 94 ? 9.672 -21.828 -11.844 1 97.88 94 GLY A C 1
ATOM 683 O O . GLY A 1 94 ? 9.664 -20.938 -12.703 1 97.88 94 GLY A O 1
ATOM 684 N N . GLY A 1 95 ? 9.719 -23.062 -12.18 1 98 95 GLY A N 1
ATOM 685 C CA . GLY A 1 95 ? 9.758 -23.688 -13.492 1 98 95 GLY A CA 1
ATOM 686 C C . GLY A 1 95 ? 10.016 -25.188 -13.438 1 98 95 GLY A C 1
ATOM 687 O O . GLY A 1 95 ? 10.391 -25.719 -12.391 1 98 95 GLY A O 1
ATOM 688 N N . GLY A 1 96 ? 9.695 -25.828 -14.523 1 98.19 96 GLY A N 1
ATOM 689 C CA . GLY A 1 96 ? 10.094 -27.234 -14.633 1 98.19 96 GLY A CA 1
ATOM 690 C C . GLY A 1 96 ? 8.922 -28.188 -14.531 1 98.19 96 GLY A C 1
ATOM 691 O O . GLY A 1 96 ? 9.086 -29.391 -14.703 1 98.19 96 GLY A O 1
ATOM 692 N N . GLY A 1 97 ? 7.715 -27.656 -14.359 1 98.5 97 GLY A N 1
ATOM 693 C CA . GLY A 1 97 ? 6.562 -28.5 -14.125 1 98.5 97 GLY A CA 1
ATOM 694 C C . GLY A 1 97 ? 6.16 -29.312 -15.352 1 98.5 97 GLY A C 1
ATOM 695 O O . GLY A 1 97 ? 5.469 -30.328 -15.234 1 98.5 97 GLY A O 1
ATOM 696 N N . TYR A 1 98 ? 6.555 -28.844 -16.531 1 98.38 98 TYR A N 1
ATOM 697 C CA . TYR A 1 98 ? 6.219 -29.5 -17.781 1 98.38 98 TYR A CA 1
ATOM 698 C C . TYR A 1 98 ? 7.238 -30.594 -18.109 1 98.38 98 TYR A C 1
ATOM 700 O O . TYR A 1 98 ? 7.715 -30.688 -19.25 1 98.38 98 TYR A O 1
ATOM 708 N N . ALA A 1 99 ? 7.605 -31.422 -17.141 1 98.12 99 ALA A N 1
ATOM 709 C CA . ALA A 1 99 ? 8.586 -32.5 -17.344 1 98.12 99 ALA A CA 1
ATOM 710 C C . ALA A 1 99 ? 8.289 -33.688 -16.422 1 98.12 99 ALA A C 1
ATOM 712 O O . ALA A 1 99 ? 7.59 -33.531 -15.422 1 98.12 99 ALA A O 1
ATOM 713 N N . GLU A 1 100 ? 8.867 -34.812 -16.734 1 97.94 100 GLU A N 1
ATOM 714 C CA . GLU A 1 100 ? 8.602 -36.031 -16.016 1 97.94 100 GLU A CA 1
ATOM 715 C C . GLU A 1 100 ? 9.164 -35.969 -14.594 1 97.94 100 GLU A C 1
ATOM 717 O O . GLU A 1 100 ? 8.688 -36.688 -13.703 1 97.94 100 GLU A O 1
ATOM 722 N N . TYR A 1 101 ? 10.219 -35.188 -14.445 1 98.06 101 TYR A N 1
ATOM 723 C CA . TYR A 1 101 ? 10.828 -35 -13.125 1 98.06 101 TYR A CA 1
ATOM 724 C C . TYR A 1 101 ? 11.125 -33.531 -12.859 1 98.06 101 TYR A C 1
ATOM 726 O O . TYR A 1 101 ? 11.453 -32.781 -13.781 1 98.06 101 TYR A O 1
ATOM 734 N N . VAL A 1 102 ? 11.102 -33.156 -11.656 1 98.31 102 VAL A N 1
ATOM 735 C CA . VAL A 1 102 ? 11.477 -31.812 -11.258 1 98.31 102 VAL A CA 1
ATOM 736 C C . VAL A 1 102 ? 12.141 -31.828 -9.883 1 98.31 102 VAL A C 1
ATOM 738 O O . VAL A 1 102 ? 11.711 -32.562 -8.992 1 98.31 102 VAL A O 1
ATOM 741 N N . ALA A 1 103 ? 13.227 -31.156 -9.773 1 98.31 103 ALA A N 1
ATOM 742 C CA . ALA A 1 103 ? 13.891 -30.953 -8.484 1 98.31 103 ALA A CA 1
ATOM 743 C C . ALA A 1 103 ? 13.406 -29.672 -7.816 1 98.31 103 ALA A C 1
ATOM 745 O O . ALA A 1 103 ? 13.359 -28.609 -8.453 1 98.31 103 ALA A O 1
ATOM 746 N N . VAL A 1 104 ? 13.047 -29.766 -6.539 1 98.5 104 VAL A N 1
ATOM 747 C CA . VAL A 1 104 ? 12.43 -28.625 -5.879 1 98.5 104 VAL A CA 1
ATOM 748 C C . VAL A 1 104 ? 12.875 -28.578 -4.418 1 98.5 104 VAL A C 1
ATOM 750 O O . VAL A 1 104 ? 12.992 -29.609 -3.76 1 98.5 104 VAL A O 1
ATOM 753 N N . PRO A 1 105 ? 13.188 -27.359 -3.855 1 98.62 105 PRO A N 1
ATOM 754 C CA . PRO A 1 105 ? 13.461 -27.266 -2.42 1 98.62 105 PRO A CA 1
ATOM 755 C C . PRO A 1 105 ? 12.352 -27.875 -1.563 1 98.62 105 PRO A C 1
ATOM 757 O O . PRO A 1 105 ? 11.172 -27.672 -1.84 1 98.62 105 PRO A O 1
ATOM 760 N N . GLU A 1 106 ? 12.734 -28.578 -0.55 1 98.69 106 GLU A N 1
ATOM 761 C CA . GLU A 1 106 ? 11.766 -29.328 0.247 1 98.69 106 GLU A CA 1
ATOM 762 C C . GLU A 1 106 ? 10.75 -28.391 0.893 1 98.69 106 GLU A C 1
ATOM 764 O O . GLU A 1 106 ? 9.609 -28.781 1.149 1 98.69 106 GLU A O 1
ATOM 769 N N . GLU A 1 107 ? 11.102 -27.047 1.103 1 98.62 107 GLU A N 1
ATOM 770 C CA . GLU A 1 107 ? 10.227 -26.062 1.745 1 98.62 107 GLU A CA 1
ATOM 771 C C . GLU A 1 107 ? 9.008 -25.766 0.882 1 98.62 107 GLU A C 1
ATOM 773 O O . GLU A 1 107 ? 8.023 -25.203 1.366 1 98.62 107 GLU A O 1
ATOM 778 N N . LEU A 1 108 ? 9.094 -26.125 -0.394 1 98.88 108 LEU A N 1
ATOM 779 C CA . LEU A 1 108 ? 8.031 -25.766 -1.323 1 98.88 108 LEU A CA 1
ATOM 780 C C . LEU A 1 108 ? 7.164 -26.969 -1.658 1 98.88 108 LEU A C 1
ATOM 782 O O . LEU A 1 108 ? 6.336 -26.906 -2.568 1 98.88 108 LEU A O 1
ATOM 786 N N . VAL A 1 109 ? 7.375 -28.031 -0.966 1 98.88 109 VAL A N 1
ATOM 787 C CA . VAL A 1 109 ? 6.66 -29.297 -1.185 1 98.88 109 VAL A CA 1
ATOM 788 C C . VAL A 1 109 ? 5.582 -29.469 -0.116 1 98.88 109 VAL A C 1
ATOM 790 O O . VAL A 1 109 ? 5.816 -29.188 1.062 1 98.88 109 VAL A O 1
ATOM 793 N N . MET A 1 110 ? 4.441 -29.891 -0.524 1 98.69 110 MET A N 1
ATOM 794 C CA . MET A 1 110 ? 3.305 -30.141 0.36 1 98.69 110 MET A CA 1
ATOM 795 C C . MET A 1 110 ? 2.756 -31.547 0.16 1 98.69 110 MET A C 1
ATOM 797 O O . MET A 1 110 ? 2.775 -32.062 -0.955 1 98.69 110 MET A O 1
ATOM 801 N N . GLU A 1 111 ? 2.207 -32.094 1.221 1 97.38 111 GLU A N 1
ATOM 802 C CA . GLU A 1 111 ? 1.522 -33.375 1.104 1 97.38 111 GLU A CA 1
ATOM 803 C C . GLU A 1 111 ? 0.189 -33.219 0.375 1 97.38 111 GLU A C 1
ATOM 805 O O . GLU A 1 111 ? -0.482 -32.188 0.504 1 97.38 111 GLU A O 1
ATOM 810 N N . VAL A 1 112 ? -0.188 -34.219 -0.328 1 97.25 112 VAL A N 1
ATOM 811 C CA . VAL A 1 112 ? -1.481 -34.219 -1.004 1 97.25 112 VAL A CA 1
ATOM 812 C C . VAL A 1 112 ? -2.568 -34.688 -0.035 1 97.25 112 VAL A C 1
ATOM 814 O O . VAL A 1 112 ? -2.426 -35.719 0.62 1 97.25 112 VAL A O 1
ATOM 817 N N . PRO A 1 113 ? -3.619 -33.906 0.097 1 94.5 113 PRO A N 1
ATOM 818 C CA . PRO A 1 113 ? -4.746 -34.438 0.875 1 94.5 113 PRO A CA 1
ATOM 819 C C . PRO A 1 113 ? -5.203 -35.812 0.397 1 94.5 113 PRO A C 1
ATOM 821 O O . PRO A 1 113 ? -5.258 -36.062 -0.81 1 94.5 113 PRO A O 1
ATOM 824 N N . SER A 1 114 ? -5.625 -36.656 1.316 1 90.44 114 SER A N 1
ATOM 825 C CA . SER A 1 114 ? -5.812 -38.094 1.054 1 90.44 114 SER A CA 1
ATOM 826 C C . SER A 1 114 ? -6.945 -38.312 0.058 1 90.44 114 SER A C 1
ATOM 828 O O . SER A 1 114 ? -6.934 -39.312 -0.683 1 90.44 114 SER A O 1
ATOM 830 N N . HIS A 1 115 ? -7.875 -37.469 0.016 1 89.88 115 HIS A N 1
ATOM 831 C CA . HIS A 1 115 ? -9.039 -37.719 -0.817 1 89.88 115 HIS A CA 1
ATOM 832 C C . HIS A 1 115 ? -8.844 -37.188 -2.227 1 89.88 115 HIS A C 1
ATOM 834 O O . HIS A 1 115 ? -9.672 -37.406 -3.109 1 89.88 115 HIS A O 1
ATOM 840 N N . LEU A 1 116 ? -7.703 -36.438 -2.486 1 95.19 116 LEU A N 1
ATOM 841 C CA . LEU A 1 116 ? -7.461 -35.875 -3.805 1 95.19 116 LEU A CA 1
ATOM 842 C C . LEU A 1 116 ? -6.551 -36.781 -4.633 1 95.19 116 LEU A C 1
ATOM 844 O O . LEU A 1 116 ? -5.594 -37.344 -4.105 1 95.19 116 LEU A O 1
ATOM 848 N N . SER A 1 117 ? -6.941 -36.938 -5.895 1 96.44 117 SER A N 1
ATOM 849 C CA . SER A 1 117 ? -6.012 -37.531 -6.84 1 96.44 117 SER A CA 1
ATOM 850 C C . SER A 1 117 ? -4.832 -36.625 -7.129 1 96.44 117 SER A C 1
ATOM 852 O O . SER A 1 117 ? -4.891 -35.406 -6.844 1 96.44 117 SER A O 1
ATOM 854 N N . LEU A 1 118 ? -3.791 -37.156 -7.648 1 97.81 118 LEU A N 1
ATOM 855 C CA . LEU A 1 118 ? -2.641 -36.344 -8.031 1 97.81 118 LEU A CA 1
ATOM 856 C C . LEU A 1 118 ? -3.021 -35.344 -9.102 1 97.81 118 LEU A C 1
ATOM 858 O O . LEU A 1 118 ? -2.455 -34.25 -9.156 1 97.81 118 LEU A O 1
ATOM 862 N N . TYR A 1 119 ? -3.98 -35.688 -9.984 1 97.69 119 TYR A N 1
ATOM 863 C CA . TYR A 1 119 ? -4.441 -34.75 -10.992 1 97.69 119 TYR A CA 1
ATOM 864 C C . TYR A 1 119 ? -5.148 -33.562 -10.344 1 97.69 119 TYR A C 1
ATOM 866 O O . TYR A 1 119 ? -4.914 -32.406 -10.719 1 97.69 119 TYR A O 1
ATOM 874 N N . GLU A 1 120 ? -5.957 -33.812 -9.336 1 97.25 120 GLU A N 1
ATOM 875 C CA . GLU A 1 120 ? -6.629 -32.75 -8.594 1 97.25 120 GLU A CA 1
ATOM 876 C C . GLU A 1 120 ? -5.633 -31.922 -7.789 1 97.25 120 GLU A C 1
ATOM 878 O O . GLU A 1 120 ? -5.746 -30.703 -7.719 1 97.25 120 GLU A O 1
ATOM 883 N N . ALA A 1 121 ? -4.668 -32.594 -7.219 1 98.19 121 ALA A N 1
ATOM 884 C CA . ALA A 1 121 ? -3.678 -31.953 -6.367 1 98.19 121 ALA A CA 1
ATOM 885 C C . ALA A 1 121 ? -2.842 -30.953 -7.16 1 98.19 121 ALA A C 1
ATOM 887 O O . ALA A 1 121 ? -2.416 -29.922 -6.629 1 98.19 121 ALA A O 1
ATOM 888 N N . ALA A 1 122 ? -2.646 -31.188 -8.461 1 98.62 122 ALA A N 1
ATOM 889 C CA . ALA A 1 122 ? -1.835 -30.328 -9.305 1 98.62 122 ALA A CA 1
ATOM 890 C C . ALA A 1 122 ? -2.48 -28.953 -9.453 1 98.62 122 ALA A C 1
ATOM 892 O O . ALA A 1 122 ? -1.813 -27.984 -9.82 1 98.62 122 ALA A O 1
ATOM 893 N N . ALA A 1 123 ? -3.764 -28.875 -9.156 1 98.5 123 ALA A N 1
ATOM 894 C CA . ALA A 1 123 ? -4.512 -27.625 -9.328 1 98.5 123 ALA A CA 1
ATOM 895 C C . ALA A 1 123 ? -4.309 -26.703 -8.141 1 98.5 123 ALA A C 1
ATOM 897 O O . ALA A 1 123 ? -4.738 -25.547 -8.164 1 98.5 123 ALA A O 1
ATOM 898 N N . LEU A 1 124 ? -3.594 -27.094 -7.07 1 98.5 124 LEU A N 1
ATOM 899 C CA . LEU A 1 124 ? -3.625 -26.359 -5.812 1 98.5 124 LEU A CA 1
ATOM 900 C C . LEU A 1 124 ? -2.428 -25.422 -5.699 1 98.5 124 LEU A C 1
ATOM 902 O O . LEU A 1 124 ? -2.592 -24.234 -5.422 1 98.5 124 LEU A O 1
ATOM 906 N N . PRO A 1 125 ? -1.191 -25.797 -5.883 1 98.81 125 PRO A N 1
ATOM 907 C CA . PRO A 1 125 ? -0.053 -25.031 -5.375 1 98.81 125 PRO A CA 1
ATOM 908 C C . PRO A 1 125 ? -0.035 -23.594 -5.887 1 98.81 125 PRO A C 1
ATOM 910 O O . PRO A 1 125 ? -0.225 -22.656 -5.109 1 98.81 125 PRO A O 1
ATOM 913 N N . GLU A 1 126 ? 0.005 -23.406 -7.191 1 98.81 126 GLU A N 1
ATOM 914 C CA . GLU A 1 126 ? 0.269 -22.062 -7.707 1 98.81 126 GLU A CA 1
ATOM 915 C C . GLU A 1 126 ? -0.897 -21.125 -7.426 1 98.81 126 GLU A C 1
ATOM 917 O O . GLU A 1 126 ? -0.722 -20.078 -6.785 1 98.81 126 GLU A O 1
ATOM 922 N N . THR A 1 127 ? -2.121 -21.469 -7.82 1 98.69 127 THR A N 1
ATOM 923 C CA . THR A 1 127 ? -3.225 -20.516 -7.781 1 98.69 127 THR A CA 1
ATOM 924 C C . THR A 1 127 ? -3.709 -20.312 -6.348 1 98.69 127 THR A C 1
ATOM 926 O O . THR A 1 127 ? -4.082 -19.203 -5.965 1 98.69 127 THR A O 1
ATOM 929 N N . TRP A 1 128 ? -3.693 -21.391 -5.488 1 98.81 128 TRP A N 1
ATOM 930 C CA . TRP A 1 128 ? -4.148 -21.234 -4.109 1 98.81 128 TRP A CA 1
ATOM 931 C C . TRP A 1 128 ? -3.115 -20.484 -3.275 1 98.81 128 TRP A C 1
ATOM 933 O O . TRP A 1 128 ? -3.473 -19.672 -2.428 1 98.81 128 TRP A O 1
ATOM 943 N N . LEU A 1 129 ? -1.853 -20.781 -3.512 1 98.94 129 LEU A N 1
ATOM 944 C CA . LEU A 1 129 ? -0.814 -20.031 -2.814 1 98.94 129 LEU A CA 1
ATOM 945 C C . LEU A 1 129 ? -0.816 -18.578 -3.248 1 98.94 129 LEU A C 1
ATOM 947 O O . LEU A 1 129 ? -0.598 -17.688 -2.428 1 98.94 129 LEU A O 1
ATOM 951 N N . THR A 1 130 ? -1.065 -18.312 -4.555 1 98.94 130 THR A N 1
ATOM 952 C CA . THR A 1 130 ? -1.199 -16.938 -5.027 1 98.94 130 THR A CA 1
ATOM 953 C C . THR A 1 130 ? -2.363 -16.25 -4.332 1 98.94 130 THR A C 1
ATOM 955 O O . THR A 1 130 ? -2.203 -15.148 -3.789 1 98.94 130 THR A O 1
ATOM 958 N N . ALA A 1 131 ? -3.523 -16.859 -4.344 1 98.94 131 ALA A N 1
ATOM 959 C CA . ALA A 1 131 ? -4.695 -16.266 -3.705 1 98.94 131 ALA A CA 1
ATOM 960 C C . ALA A 1 131 ? -4.453 -16.031 -2.217 1 98.94 131 ALA A C 1
ATOM 962 O O . ALA A 1 131 ? -4.809 -14.992 -1.678 1 98.94 131 ALA A O 1
ATOM 963 N N . HIS A 1 132 ? -3.857 -17.062 -1.566 1 98.94 132 HIS A N 1
ATOM 964 C CA . HIS A 1 132 ? -3.533 -16.938 -0.149 1 98.94 132 HIS A CA 1
ATOM 965 C C . HIS A 1 132 ? -2.576 -15.781 0.097 1 98.94 132 HIS A C 1
ATOM 967 O O . HIS A 1 132 ? -2.764 -15.008 1.04 1 98.94 132 HIS A O 1
ATOM 973 N N . GLN A 1 133 ? -1.607 -15.656 -0.724 1 98.94 133 GLN A N 1
ATOM 974 C CA . GLN A 1 133 ? -0.672 -14.539 -0.642 1 98.94 133 GLN A CA 1
ATOM 975 C C . GLN A 1 133 ? -1.402 -13.203 -0.733 1 98.94 133 GLN A C 1
ATOM 977 O O . GLN A 1 133 ? -1.215 -12.328 0.115 1 98.94 133 GLN A O 1
ATOM 982 N N . LEU A 1 134 ? -2.215 -13.047 -1.762 1 98.94 134 LEU A N 1
ATOM 983 C CA . LEU A 1 134 ? -2.875 -11.781 -2.051 1 98.94 134 LEU A CA 1
ATOM 984 C C . LEU A 1 134 ? -3.807 -11.375 -0.912 1 98.94 134 LEU A C 1
ATOM 986 O O . LEU A 1 134 ? -3.822 -10.219 -0.497 1 98.94 134 LEU A O 1
ATOM 990 N N . LEU A 1 135 ? -4.512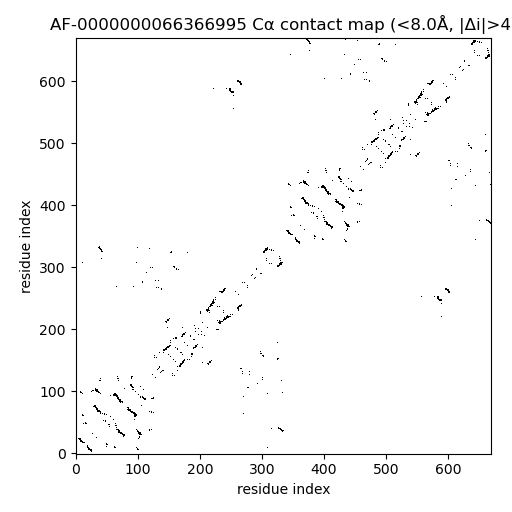 -12.32 -0.356 1 98.94 135 LEU A N 1
ATOM 991 C CA . LEU A 1 135 ? -5.559 -12.031 0.62 1 98.94 135 LEU A CA 1
ATOM 992 C C . LEU A 1 135 ? -4.965 -11.836 2.01 1 98.94 135 LEU A C 1
ATOM 994 O O . LEU A 1 135 ? -5.383 -10.938 2.744 1 98.94 135 LEU A O 1
ATOM 998 N N . HIS A 1 136 ? -3.92 -12.641 2.357 1 98.69 136 HIS A N 1
ATOM 999 C CA . HIS A 1 136 ? -3.551 -12.688 3.768 1 98.69 136 HIS A CA 1
ATOM 1000 C C . HIS A 1 136 ? -2.193 -12.031 4.004 1 98.69 136 HIS A C 1
ATOM 1002 O O . HIS A 1 136 ? -1.954 -11.453 5.066 1 98.69 136 HIS A O 1
ATOM 1008 N N . PHE A 1 137 ? -1.271 -12.211 3.059 1 98.75 137 PHE A N 1
ATOM 1009 C CA . PHE A 1 137 ? 0.037 -11.594 3.24 1 98.75 137 PHE A CA 1
ATOM 1010 C C . PHE A 1 137 ? 0.019 -10.141 2.773 1 98.75 137 PHE A C 1
ATOM 1012 O O . PHE A 1 137 ? 0.677 -9.281 3.369 1 98.75 137 PHE A O 1
ATOM 1019 N N . ILE A 1 138 ? -0.79 -9.82 1.707 1 98.88 138 ILE A N 1
ATOM 1020 C CA . ILE A 1 138 ? -0.699 -8.516 1.056 1 98.88 138 ILE A CA 1
ATOM 1021 C C . ILE A 1 138 ? -1.855 -7.633 1.513 1 98.88 138 ILE A C 1
ATOM 1023 O O . ILE A 1 138 ? -1.65 -6.66 2.246 1 98.88 138 ILE A O 1
ATOM 1027 N N . ALA A 1 139 ? -3.074 -8.055 1.238 1 98.81 139 ALA A N 1
ATOM 1028 C CA . ALA A 1 139 ? -4.246 -7.23 1.532 1 98.81 139 ALA A CA 1
ATOM 1029 C C . ALA A 1 139 ? -4.621 -7.32 3.01 1 98.81 139 ALA A C 1
ATOM 1031 O O . ALA A 1 139 ? -5.277 -6.422 3.543 1 98.81 139 ALA A O 1
ATOM 1032 N N . LYS A 1 140 ? -4.301 -8.492 3.68 1 98.69 140 LYS A N 1
ATOM 1033 C CA . LYS A 1 140 ? -4.668 -8.766 5.066 1 98.69 140 LYS A CA 1
ATOM 1034 C C . LYS A 1 140 ? -6.172 -8.617 5.273 1 98.69 140 LYS A C 1
ATOM 1036 O O . LYS A 1 140 ? -6.613 -7.875 6.152 1 98.69 140 LYS A O 1
ATOM 1041 N N . VAL A 1 141 ? -6.91 -9.336 4.543 1 98.81 141 VAL A N 1
ATOM 1042 C CA . VAL A 1 141 ? -8.367 -9.289 4.516 1 98.81 141 VAL A CA 1
ATOM 1043 C C . VAL A 1 141 ? -8.922 -9.578 5.91 1 98.81 141 VAL A C 1
ATOM 1045 O O . VAL A 1 141 ? -8.359 -10.391 6.652 1 98.81 141 VAL A O 1
ATOM 1048 N N . ARG A 1 142 ? -10.055 -8.922 6.297 1 98.62 142 ARG A N 1
ATOM 1049 C CA . ARG A 1 142 ? -10.742 -9.109 7.57 1 98.62 142 ARG A CA 1
ATOM 1050 C C . ARG A 1 142 ? -12.172 -9.602 7.359 1 98.62 142 ARG A C 1
ATOM 1052 O O . ARG A 1 142 ? -12.742 -9.414 6.285 1 98.62 142 ARG A O 1
ATOM 1059 N N . PRO A 1 143 ? -12.664 -10.328 8.359 1 98.75 143 PRO A N 1
ATOM 1060 C CA . PRO A 1 143 ? -14.062 -10.734 8.25 1 98.75 143 PRO A CA 1
ATOM 1061 C C . PRO A 1 143 ? -14.992 -9.578 7.895 1 98.75 143 PRO A C 1
ATOM 1063 O O . PRO A 1 143 ? -14.758 -8.445 8.305 1 98.75 143 PRO A O 1
ATOM 1066 N N . ASN A 1 144 ? -15.969 -9.82 7.082 1 98.75 144 ASN A N 1
ATOM 1067 C CA . ASN A 1 144 ? -17.062 -8.938 6.703 1 98.75 144 ASN A CA 1
ATOM 1068 C C . ASN A 1 144 ? -16.609 -7.879 5.699 1 98.75 144 ASN A C 1
ATOM 1070 O O . ASN A 1 144 ? -17.406 -7.023 5.293 1 98.75 144 ASN A O 1
ATOM 1074 N N . GLU A 1 145 ? -15.375 -7.91 5.281 1 98.94 145 GLU A N 1
ATOM 1075 C CA . GLU A 1 145 ? -14.93 -7.035 4.203 1 98.94 145 GLU A CA 1
ATOM 1076 C C . GLU A 1 145 ? -15.414 -7.535 2.844 1 98.94 145 GLU A C 1
ATOM 1078 O O . GLU A 1 145 ? -15.469 -8.742 2.607 1 98.94 145 GLU A O 1
ATOM 1083 N N . THR A 1 146 ? -15.781 -6.598 2.004 1 98.94 146 THR A N 1
ATOM 1084 C CA . THR A 1 146 ? -16.109 -6.926 0.62 1 98.94 146 THR A CA 1
ATOM 1085 C 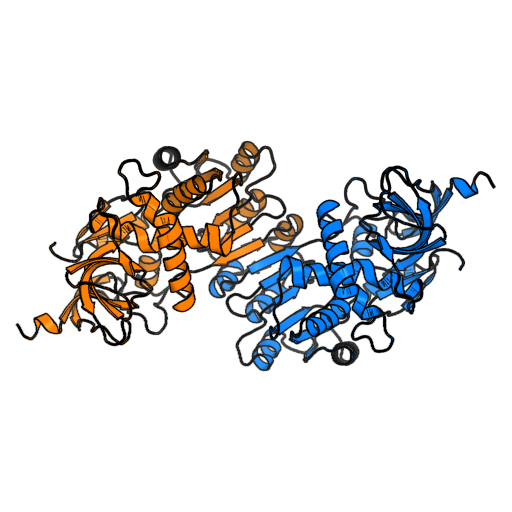C . THR A 1 146 ? -14.836 -7.012 -0.228 1 98.94 146 THR A C 1
ATOM 1087 O O . THR A 1 146 ? -14.016 -6.086 -0.225 1 98.94 146 THR A O 1
ATOM 1090 N N . VAL A 1 147 ? -14.672 -8.125 -0.929 1 99 147 VAL A N 1
ATOM 1091 C CA . VAL A 1 147 ? -13.516 -8.352 -1.784 1 99 147 VAL A CA 1
ATOM 1092 C C . VAL A 1 147 ? -13.961 -8.492 -3.236 1 99 147 VAL A C 1
ATOM 1094 O O . VAL A 1 147 ? -14.656 -9.453 -3.592 1 99 147 VAL A O 1
ATOM 1097 N N . LEU A 1 148 ? -13.602 -7.508 -4.086 1 99 148 LEU A N 1
ATOM 1098 C CA . LEU A 1 148 ? -13.844 -7.602 -5.523 1 99 148 LEU A CA 1
ATOM 1099 C C . LEU A 1 148 ? -12.734 -8.391 -6.211 1 99 148 LEU A C 1
ATOM 1101 O O . LEU A 1 148 ? -11.562 -8.016 -6.141 1 99 148 LEU A O 1
ATOM 1105 N N . ILE A 1 149 ? -13.109 -9.453 -6.836 1 98.94 149 ILE A N 1
ATOM 1106 C CA . ILE A 1 149 ? -12.172 -10.359 -7.496 1 98.94 149 ILE A CA 1
ATOM 1107 C C . ILE A 1 149 ? -12.391 -10.32 -9.008 1 98.94 149 ILE A C 1
ATOM 1109 O O . ILE A 1 149 ? -13.398 -10.82 -9.508 1 98.94 149 ILE A O 1
ATOM 1113 N N . HIS A 1 150 ? -11.492 -9.711 -9.711 1 98.81 150 HIS A N 1
ATOM 1114 C CA . HIS A 1 150 ? -11.57 -9.781 -11.172 1 98.81 150 HIS A CA 1
ATOM 1115 C C . HIS A 1 150 ? -11.188 -11.172 -11.672 1 98.81 150 HIS A C 1
ATOM 1117 O O . HIS A 1 150 ? -10.375 -11.859 -11.062 1 98.81 150 HIS A O 1
ATOM 1123 N N . ALA A 1 151 ? -11.758 -11.539 -12.859 1 98.06 151 ALA A N 1
ATOM 1124 C CA . ALA A 1 151 ? -11.562 -12.867 -13.43 1 98.06 151 ALA A CA 1
ATOM 1125 C C . ALA A 1 151 ? -11.906 -13.953 -12.422 1 98.06 151 ALA A C 1
ATOM 1127 O O . ALA A 1 151 ? -11.109 -14.859 -12.172 1 98.06 151 ALA A O 1
ATOM 1128 N N . GLY A 1 152 ? -13.148 -13.859 -11.883 1 98.25 152 GLY A N 1
ATOM 1129 C CA . GLY A 1 152 ? -13.562 -14.648 -10.734 1 98.25 152 GLY A CA 1
ATOM 1130 C C . GLY A 1 152 ? -13.672 -16.141 -11.031 1 98.25 152 GLY A C 1
ATOM 1131 O O . GLY A 1 152 ? -13.727 -16.953 -10.117 1 98.25 152 GLY A O 1
ATOM 1132 N N . ALA A 1 153 ? -13.711 -16.453 -12.312 1 98 153 ALA A N 1
ATOM 1133 C CA . ALA A 1 153 ? -13.844 -17.859 -12.688 1 98 153 ALA A CA 1
ATOM 1134 C C . ALA A 1 153 ? -12.492 -18.453 -13.078 1 98 153 ALA A C 1
ATOM 1136 O O . ALA A 1 153 ? -12.398 -19.641 -13.422 1 98 153 ALA A O 1
ATOM 1137 N N . SER A 1 154 ? -11.461 -17.641 -13.031 1 97.81 154 SER A N 1
ATOM 1138 C CA . SER A 1 154 ? -10.117 -18.125 -13.344 1 97.81 154 SER A CA 1
ATOM 1139 C C . SER A 1 154 ? -9.578 -19.031 -12.25 1 97.81 154 SER A C 1
ATOM 1141 O O . SER A 1 154 ? -10.242 -19.25 -11.234 1 97.81 154 SER A O 1
ATOM 1143 N N . GLY A 1 155 ? -8.344 -19.594 -12.469 1 98.06 155 GLY A N 1
ATOM 1144 C CA . GLY A 1 155 ? -7.707 -20.406 -11.438 1 98.06 155 GLY A CA 1
ATOM 1145 C C . GLY A 1 155 ? -7.539 -19.656 -10.125 1 98.06 155 GLY A C 1
ATOM 1146 O O . GLY A 1 155 ? -8.07 -20.078 -9.102 1 98.06 155 GLY A O 1
ATOM 1147 N N . VAL A 1 156 ? -6.902 -18.5 -10.195 1 98.75 156 VAL A N 1
ATOM 1148 C CA . VAL A 1 156 ? -6.707 -17.688 -9 1 98.75 156 VAL A CA 1
ATOM 1149 C C . VAL A 1 156 ? -8.055 -17.188 -8.484 1 98.75 156 VAL A C 1
ATOM 1151 O O . VAL A 1 156 ? -8.297 -17.156 -7.277 1 98.75 156 VAL A O 1
ATOM 1154 N N . GLY A 1 157 ? -8.938 -16.828 -9.406 1 98.75 157 GLY A N 1
ATOM 1155 C CA . GLY A 1 157 ? -10.242 -16.297 -9.031 1 98.75 157 GLY A CA 1
ATOM 1156 C C . GLY A 1 157 ? -11.07 -17.281 -8.219 1 98.75 157 GLY A C 1
ATOM 1157 O O . GLY A 1 157 ? -11.617 -16.922 -7.176 1 98.75 157 GLY A O 1
ATOM 1158 N N . THR A 1 158 ? -11.148 -18.516 -8.664 1 98.75 158 THR A N 1
ATOM 1159 C CA . THR A 1 158 ? -11.953 -19.516 -7.969 1 98.75 158 THR A CA 1
ATOM 1160 C C . THR A 1 158 ? -11.344 -19.859 -6.613 1 98.75 158 THR A C 1
ATOM 1162 O O . THR A 1 158 ? -12.07 -20.078 -5.637 1 98.75 158 THR A O 1
ATOM 1165 N N . ALA A 1 159 ? -10 -19.906 -6.543 1 98.75 159 ALA A N 1
ATOM 1166 C CA . ALA A 1 159 ? -9.336 -20.094 -5.258 1 98.75 159 ALA A CA 1
ATOM 1167 C C . ALA A 1 159 ? -9.633 -18.938 -4.309 1 98.75 159 ALA A C 1
ATOM 1169 O O . ALA A 1 159 ? -9.945 -19.156 -3.137 1 98.75 159 ALA A O 1
ATOM 1170 N N . ALA A 1 160 ? -9.617 -17.734 -4.828 1 98.94 160 ALA A N 1
ATOM 1171 C CA . ALA A 1 160 ? -9.82 -16.531 -4.023 1 98.94 160 ALA A CA 1
ATOM 1172 C C . ALA A 1 160 ? -11.242 -16.484 -3.471 1 98.94 160 ALA A C 1
ATOM 1174 O O . ALA A 1 160 ? -11.453 -16.156 -2.299 1 98.94 160 ALA A O 1
ATOM 1175 N N . VAL A 1 161 ? -12.234 -16.797 -4.316 1 98.88 161 VAL A N 1
ATOM 1176 C CA . VAL A 1 161 ? -13.625 -16.797 -3.855 1 98.88 161 VAL A CA 1
ATOM 1177 C C . VAL A 1 161 ? -13.758 -17.688 -2.623 1 98.88 161 VAL A C 1
ATOM 1179 O O . VAL A 1 161 ? -14.32 -17.266 -1.607 1 98.88 161 VAL A O 1
ATOM 1182 N N . GLN A 1 162 ? -13.211 -18.859 -2.689 1 98.56 162 GLN A N 1
ATOM 1183 C CA . GLN A 1 162 ? -13.352 -19.828 -1.606 1 98.56 162 GLN A CA 1
ATOM 1184 C C . GLN A 1 162 ? -12.57 -19.391 -0.372 1 98.56 162 GLN A C 1
ATOM 1186 O O . GLN A 1 162 ? -13.039 -19.547 0.757 1 98.56 162 GLN A O 1
ATOM 1191 N N . LEU A 1 163 ? -11.391 -18.797 -0.557 1 98.69 163 LEU A N 1
ATOM 1192 C CA . LEU A 1 163 ? -10.586 -18.344 0.569 1 98.69 163 LEU A CA 1
ATOM 1193 C C . LEU A 1 163 ? -11.234 -17.125 1.241 1 98.69 163 LEU A C 1
ATOM 1195 O O . LEU A 1 163 ? -11.148 -16.969 2.461 1 98.69 163 LEU A O 1
ATOM 1199 N N . VAL A 1 164 ? -11.828 -16.219 0.453 1 98.88 164 VAL A N 1
ATOM 1200 C CA . VAL A 1 164 ? -12.539 -15.078 1.011 1 98.88 164 VAL A CA 1
ATOM 1201 C C . VAL A 1 164 ? -13.672 -15.562 1.918 1 98.88 164 VAL A C 1
ATOM 1203 O O . VAL A 1 164 ? -13.844 -15.055 3.027 1 98.88 164 VAL A O 1
ATOM 1206 N N . ARG A 1 165 ? -14.383 -16.609 1.456 1 98.31 165 ARG A N 1
ATOM 1207 C CA . ARG A 1 165 ? -15.445 -17.203 2.268 1 98.31 165 ARG A CA 1
ATOM 1208 C C . ARG A 1 165 ? -14.875 -17.828 3.539 1 98.31 165 ARG A C 1
ATOM 1210 O O . ARG A 1 165 ? -15.438 -17.672 4.625 1 98.31 165 ARG A O 1
ATOM 1217 N N . LEU A 1 166 ? -13.789 -18.531 3.385 1 97.25 166 LEU A N 1
ATOM 1218 C CA . LEU A 1 166 ? -13.156 -19.156 4.535 1 97.25 166 LEU A CA 1
ATOM 1219 C C . LEU A 1 166 ? -12.773 -18.125 5.586 1 97.25 166 LEU A C 1
ATOM 1221 O O . LEU A 1 166 ? -12.805 -18.406 6.785 1 97.25 166 LEU A O 1
ATOM 1225 N N . SER A 1 167 ? -12.484 -16.891 5.172 1 97.5 167 SER A N 1
ATOM 1226 C CA . SER A 1 167 ? -12.086 -15.805 6.055 1 97.5 167 SER A CA 1
ATOM 1227 C C . SER A 1 167 ? -13.297 -15.031 6.57 1 97.5 167 SER A C 1
ATOM 1229 O O . SER A 1 167 ? -13.148 -13.977 7.188 1 97.5 167 SER A O 1
ATOM 1231 N N . HIS A 1 168 ? -14.477 -15.508 6.215 1 98.25 168 HIS A N 1
ATOM 1232 C CA . HIS A 1 168 ? -15.734 -14.883 6.609 1 98.25 168 HIS A CA 1
ATOM 1233 C C . HIS A 1 168 ? -15.867 -13.484 6.016 1 98.25 168 HIS A C 1
ATOM 1235 O O . HIS A 1 168 ? -16.422 -12.586 6.648 1 98.25 168 HIS A O 1
ATOM 1241 N N . ALA A 1 169 ? -15.25 -13.266 4.863 1 98.81 169 ALA A N 1
ATOM 1242 C CA . ALA A 1 169 ? -15.422 -12.047 4.066 1 98.81 169 ALA A CA 1
ATOM 1243 C C . ALA A 1 169 ? -16.391 -12.281 2.916 1 98.81 169 ALA A C 1
ATOM 1245 O O . ALA A 1 169 ? -17.031 -13.336 2.832 1 98.81 169 ALA A O 1
ATOM 1246 N N . ILE A 1 170 ? -16.625 -11.273 2.084 1 98.94 170 ILE A N 1
ATOM 1247 C CA . ILE A 1 170 ? -17.703 -11.312 1.114 1 98.94 170 ILE A CA 1
ATOM 1248 C C . ILE A 1 170 ? -17.141 -11.172 -0.299 1 98.94 170 ILE A C 1
ATOM 1250 O O . ILE A 1 170 ? -16.797 -10.07 -0.73 1 98.94 170 ILE A O 1
ATOM 1254 N N . PRO A 1 171 ? -17.094 -12.242 -1.037 1 98.94 171 PRO A N 1
ATOM 1255 C CA . PRO A 1 171 ? -16.516 -12.18 -2.381 1 98.94 171 PRO A CA 1
ATOM 1256 C C . PRO A 1 171 ? -17.516 -11.672 -3.426 1 98.94 171 PRO A C 1
ATOM 1258 O O . PRO A 1 171 ? -18.625 -12.188 -3.523 1 98.94 171 PRO A O 1
ATOM 1261 N N . VAL A 1 172 ? -17.156 -10.688 -4.148 1 98.94 172 VAL A N 1
ATOM 1262 C CA . VAL A 1 172 ? -17.797 -10.172 -5.359 1 98.94 172 VAL A CA 1
ATOM 1263 C C . VAL A 1 172 ? -16.875 -10.391 -6.555 1 98.94 172 VAL A C 1
ATOM 1265 O O . VAL A 1 172 ? -15.68 -10.102 -6.488 1 98.94 172 VAL A O 1
ATOM 1268 N N . VAL A 1 173 ? -17.469 -10.93 -7.688 1 98.94 173 VAL A N 1
ATOM 1269 C CA . VAL A 1 173 ? -16.562 -11.312 -8.766 1 98.94 173 VAL A CA 1
ATOM 1270 C C . VAL A 1 173 ? -17 -10.648 -10.07 1 98.94 173 VAL A C 1
ATOM 1272 O O . VAL A 1 173 ? -18.172 -10.289 -10.234 1 98.94 173 VAL A O 1
ATOM 1275 N N . THR A 1 174 ? -16.047 -10.367 -10.922 1 98.75 174 THR A N 1
ATOM 1276 C CA . THR A 1 174 ? -16.344 -10.055 -12.32 1 98.75 174 THR A CA 1
ATOM 1277 C C . THR A 1 174 ? -15.992 -11.234 -13.219 1 98.75 174 THR A C 1
ATOM 1279 O O . THR A 1 174 ? -14.992 -11.922 -12.992 1 98.75 174 THR A O 1
ATOM 1282 N N . THR A 1 175 ? -16.828 -11.555 -14.141 1 97.62 175 THR A N 1
ATOM 1283 C CA . THR A 1 175 ? -16.578 -12.57 -15.164 1 97.62 175 THR A CA 1
ATOM 1284 C C . THR A 1 175 ? -17.141 -12.133 -16.516 1 97.62 175 THR A C 1
ATOM 1286 O O . THR A 1 175 ? -17.812 -11.102 -16.609 1 97.62 175 THR A O 1
ATOM 1289 N N . GLY A 1 176 ? -16.859 -12.922 -17.562 1 96.25 176 GLY A N 1
ATOM 1290 C CA . GLY A 1 176 ? -17.203 -12.484 -18.906 1 96.25 176 GLY A CA 1
ATOM 1291 C C . GLY A 1 176 ? -18.422 -13.211 -19.469 1 96.25 176 GLY A C 1
ATOM 1292 O O . GLY A 1 176 ? -18.734 -13.062 -20.656 1 96.25 176 GLY A O 1
ATOM 1293 N N . SER A 1 177 ? -19.125 -14.094 -18.625 1 96.62 177 SER A N 1
ATOM 1294 C CA . SER A 1 177 ? -20.281 -14.82 -19.156 1 96.62 177 SER A CA 1
ATOM 1295 C C . SER A 1 177 ? -21.234 -15.211 -18.031 1 96.62 177 SER A C 1
ATOM 1297 O O . SER A 1 177 ? -20.828 -15.344 -16.875 1 96.62 177 SER A O 1
ATOM 1299 N N . PRO A 1 178 ? -22.5 -15.406 -18.391 1 96.94 178 PRO A N 1
ATOM 1300 C CA . PRO A 1 178 ? -23.469 -15.844 -17.375 1 96.94 178 PRO A CA 1
ATOM 1301 C C . PRO A 1 178 ? -23.109 -17.188 -16.766 1 96.94 178 PRO A C 1
ATOM 1303 O O . PRO A 1 178 ? -23.359 -17.422 -15.578 1 96.94 178 PRO A O 1
ATOM 1306 N N . GLU A 1 179 ? -22.562 -18.031 -17.594 1 97.5 179 GLU A N 1
ATOM 1307 C CA . GLU A 1 179 ? -22.156 -19.344 -17.109 1 97.5 179 GLU A CA 1
ATOM 1308 C C . GLU A 1 179 ? -21.109 -19.234 -16.016 1 97.5 179 GLU A C 1
ATOM 1310 O O . GLU A 1 179 ? -21.203 -19.906 -14.984 1 97.5 179 GLU A O 1
ATOM 1315 N N . LYS A 1 180 ? -20.203 -18.375 -16.188 1 98.06 180 LYS A N 1
ATOM 1316 C CA . LYS A 1 180 ? -19.141 -18.172 -15.219 1 98.06 180 LYS A CA 1
ATOM 1317 C C . LYS A 1 180 ? -19.672 -17.5 -13.953 1 98.06 180 LYS A C 1
ATOM 1319 O O . LYS A 1 180 ? -19.203 -17.781 -12.844 1 98.06 180 LYS A O 1
ATOM 1324 N N . ILE A 1 181 ? -20.656 -16.625 -14.109 1 98.06 181 ILE A N 1
ATOM 1325 C CA . ILE A 1 181 ? -21.297 -16.016 -12.953 1 98.06 181 ILE A CA 1
ATOM 1326 C C . ILE A 1 181 ? -21.984 -17.078 -12.102 1 98.06 181 ILE A C 1
ATOM 1328 O O . ILE A 1 181 ? -21.781 -17.141 -10.891 1 98.06 181 ILE A O 1
ATOM 1332 N N . ARG A 1 182 ? -22.75 -17.906 -12.742 1 97.94 182 ARG A N 1
ATOM 1333 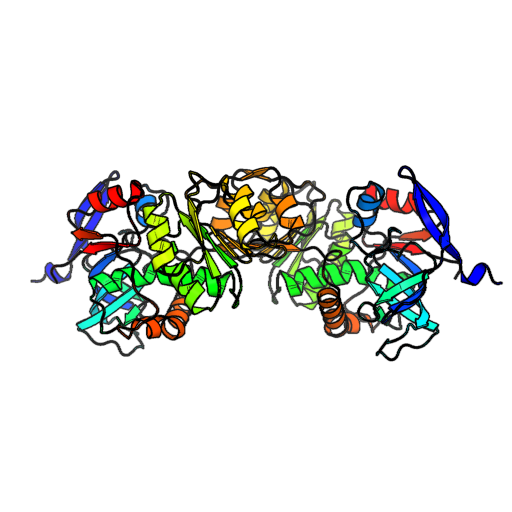C CA . ARG A 1 182 ? -23.469 -18.969 -12.039 1 97.94 182 ARG A CA 1
ATOM 1334 C C . ARG A 1 182 ? -22.5 -19.875 -11.289 1 97.94 182 ARG A C 1
ATOM 1336 O O . ARG A 1 182 ? -22.734 -20.219 -10.133 1 97.94 182 ARG A O 1
ATOM 1343 N N . PHE A 1 183 ? -21.438 -20.188 -11.938 1 97.81 183 PHE A N 1
ATOM 1344 C CA . PHE A 1 183 ? -20.438 -21.047 -11.305 1 97.81 183 PHE A CA 1
ATOM 1345 C C . PHE A 1 183 ? -19.828 -20.359 -10.094 1 97.81 183 PHE A C 1
ATOM 1347 O O . PHE A 1 183 ? -19.672 -20.969 -9.031 1 97.81 183 PHE A O 1
ATOM 1354 N N . ALA A 1 184 ? -19.406 -19.094 -10.289 1 97.81 184 ALA A N 1
ATOM 1355 C CA . ALA A 1 184 ? -18.797 -18.344 -9.195 1 97.81 184 ALA A CA 1
ATOM 1356 C C . ALA A 1 184 ? -19.719 -18.281 -7.988 1 97.81 184 ALA A C 1
ATOM 1358 O O . ALA A 1 184 ? -19.281 -18.406 -6.844 1 97.81 184 ALA A O 1
ATOM 1359 N N . GLU A 1 185 ? -20.953 -18.047 -8.242 1 97.75 185 GLU A N 1
ATOM 1360 C CA . GLU A 1 185 ? -21.938 -18.016 -7.16 1 97.75 185 GLU A CA 1
ATOM 1361 C C . GLU A 1 185 ? -22.062 -19.375 -6.484 1 97.75 185 GLU A C 1
ATOM 1363 O O . GLU A 1 185 ? -22.25 -19.453 -5.266 1 97.75 185 GLU A O 1
ATOM 1368 N N . GLN A 1 186 ? -21.953 -20.422 -7.227 1 97 186 GLN A N 1
ATOM 1369 C CA . GLN A 1 186 ? -22.016 -21.781 -6.691 1 97 186 GLN A CA 1
ATOM 1370 C C . GLN A 1 186 ? -20.891 -22.031 -5.703 1 97 186 GLN A C 1
ATOM 1372 O O . GLN A 1 186 ? -21.062 -22.766 -4.723 1 97 186 GLN A O 1
ATOM 1377 N N . ILE A 1 187 ? -19.828 -21.391 -5.977 1 96.88 187 ILE A N 1
ATOM 1378 C CA . ILE A 1 187 ? -18.703 -21.688 -5.094 1 96.88 187 ILE A CA 1
ATOM 1379 C C . ILE A 1 187 ? -18.594 -20.609 -4.016 1 96.88 187 ILE A C 1
ATOM 1381 O O . ILE A 1 187 ? -17.641 -20.594 -3.234 1 96.88 187 ILE A O 1
ATOM 1385 N N . GLY A 1 188 ? -19.5 -19.641 -4.008 1 97.62 188 GLY A N 1
ATOM 1386 C CA . GLY A 1 188 ? -19.562 -18.828 -2.807 1 97.62 188 GLY A CA 1
ATOM 1387 C C . GLY A 1 188 ? -19.562 -17.344 -3.092 1 97.62 188 GLY A C 1
ATOM 1388 O O . GLY A 1 188 ? -19.656 -16.516 -2.17 1 97.62 188 GLY A O 1
ATOM 1389 N N . ALA A 1 189 ? -19.484 -16.922 -4.336 1 98.75 189 ALA A N 1
ATOM 1390 C CA . ALA A 1 189 ? -19.562 -15.492 -4.629 1 98.75 189 ALA A CA 1
ATOM 1391 C C . ALA A 1 189 ? -20.906 -14.922 -4.219 1 98.75 189 ALA A C 1
ATOM 1393 O O . ALA A 1 189 ? -21.953 -15.523 -4.477 1 98.75 189 ALA A O 1
ATOM 1394 N N . ALA A 1 190 ? -20.828 -13.805 -3.566 1 98.81 190 ALA A N 1
ATOM 1395 C CA . ALA A 1 190 ? -22.062 -13.148 -3.117 1 98.81 190 ALA A CA 1
ATOM 1396 C C . ALA A 1 190 ? -22.734 -12.391 -4.262 1 98.81 190 ALA A C 1
ATOM 1398 O O . ALA A 1 190 ? -23.953 -12.211 -4.262 1 98.81 190 ALA A O 1
ATOM 1399 N N . LEU A 1 191 ? -21.938 -11.945 -5.234 1 98.62 191 LEU A N 1
ATOM 1400 C CA . LEU A 1 191 ? -22.391 -11.234 -6.422 1 98.62 191 LEU A CA 1
ATOM 1401 C C . LEU A 1 191 ? -21.469 -11.508 -7.602 1 98.62 191 LEU A C 1
ATOM 1403 O O . LEU A 1 191 ? -20.234 -11.516 -7.449 1 98.62 191 LEU A O 1
ATOM 1407 N N . GLY A 1 192 ? -22.047 -11.883 -8.711 1 98.69 192 GLY A N 1
ATOM 1408 C CA . GLY A 1 192 ? -21.328 -11.93 -9.977 1 98.69 192 GLY A CA 1
ATOM 1409 C C . GLY A 1 192 ? -21.703 -10.797 -10.914 1 98.69 192 GLY A C 1
ATOM 1410 O O . GLY A 1 192 ? -22.875 -10.445 -11.047 1 98.69 192 GLY A O 1
ATOM 1411 N N . ILE A 1 193 ? -20.688 -10.164 -11.508 1 98.81 193 ILE A N 1
ATOM 1412 C CA . ILE A 1 193 ? -20.875 -9.062 -12.438 1 98.81 193 ILE A CA 1
ATOM 1413 C C . ILE A 1 193 ? -20.312 -9.438 -13.805 1 98.81 193 ILE A C 1
ATOM 1415 O O . ILE A 1 193 ? -19.141 -9.781 -13.93 1 98.81 193 ILE A O 1
ATOM 1419 N N . ASN A 1 194 ? -21.141 -9.461 -14.82 1 98.31 194 ASN A N 1
ATOM 1420 C CA . ASN A 1 194 ? -20.672 -9.609 -16.188 1 98.31 194 ASN A CA 1
ATOM 1421 C C . ASN A 1 194 ? -20.078 -8.312 -16.719 1 98.31 194 ASN A C 1
ATOM 1423 O O . ASN A 1 194 ? -20.812 -7.398 -17.094 1 98.31 194 ASN A O 1
ATOM 1427 N N . TYR A 1 195 ? -18.766 -8.242 -16.797 1 96.94 195 TYR A N 1
ATOM 1428 C CA . TYR A 1 195 ? -18.094 -6.984 -17.094 1 96.94 195 TYR A CA 1
ATOM 1429 C C . TYR A 1 195 ? -18.375 -6.551 -18.531 1 96.94 195 TYR A C 1
ATOM 1431 O O . TYR A 1 195 ? -18.109 -5.406 -18.906 1 96.94 195 TYR A O 1
ATOM 1439 N N . LYS A 1 196 ? -18.891 -7.438 -19.391 1 96.62 196 LYS A N 1
ATOM 1440 C CA . LYS A 1 196 ? -19.219 -7.117 -20.781 1 96.62 196 LYS A CA 1
ATOM 1441 C C . LYS A 1 196 ? -20.562 -6.41 -20.891 1 96.62 196 LYS A C 1
ATOM 1443 O O . LYS A 1 196 ? -20.844 -5.742 -21.875 1 96.62 196 LYS A O 1
ATOM 1448 N N . GLU A 1 197 ? -21.312 -6.578 -19.844 1 97.12 197 GLU A N 1
ATOM 1449 C CA . GLU A 1 197 ? -22.703 -6.141 -19.953 1 97.12 197 GLU A CA 1
ATOM 1450 C C . GLU A 1 197 ? -23.031 -5.09 -18.891 1 97.12 197 GLU A C 1
ATOM 1452 O O . GLU A 1 197 ? -24.016 -4.359 -19.031 1 97.12 197 GLU A O 1
ATOM 1457 N N . GLU A 1 198 ? -22.25 -5.105 -17.875 1 96.88 198 GLU A N 1
ATOM 1458 C CA . GLU A 1 198 ? -22.578 -4.27 -16.719 1 96.88 198 GLU A CA 1
ATOM 1459 C C . GLU A 1 198 ? -21.406 -3.357 -16.359 1 96.88 198 GLU A C 1
ATOM 1461 O O . GLU A 1 198 ? -20.25 -3.662 -16.656 1 96.88 198 GLU A O 1
ATOM 1466 N N . ASP A 1 199 ? -21.797 -2.223 -15.758 1 98.06 199 ASP A N 1
ATOM 1467 C CA . ASP A 1 199 ? -20.766 -1.361 -15.18 1 98.06 199 ASP A CA 1
ATOM 1468 C C . ASP A 1 199 ? -20.297 -1.897 -13.828 1 98.06 199 ASP A C 1
ATOM 1470 O O . ASP A 1 199 ? -21.062 -1.915 -12.859 1 98.06 199 ASP A O 1
ATOM 1474 N N . ILE A 1 200 ? -19.109 -2.232 -13.727 1 98.62 200 ILE A N 1
ATOM 1475 C CA . ILE A 1 200 ? -18.562 -2.9 -12.555 1 98.62 200 ILE A CA 1
ATOM 1476 C C . ILE A 1 200 ? -18.688 -1.988 -11.336 1 98.62 200 ILE A C 1
ATOM 1478 O O . ILE A 1 200 ? -19.188 -2.41 -10.289 1 98.62 200 ILE A O 1
ATOM 1482 N N . SER A 1 201 ? -18.219 -0.73 -11.43 1 98.62 201 SER A N 1
ATOM 1483 C CA . SER A 1 201 ? -18.203 0.18 -10.289 1 98.62 201 SER A CA 1
ATOM 1484 C C . SER A 1 201 ? -19.609 0.468 -9.781 1 98.62 201 SER A C 1
ATOM 1486 O O . SER A 1 201 ? -19.844 0.51 -8.57 1 98.62 201 SER A O 1
ATOM 1488 N N . GLU A 1 202 ? -20.547 0.672 -10.688 1 98.69 202 GLU A N 1
ATOM 1489 C CA . GLU A 1 202 ? -21.922 0.902 -10.297 1 98.69 202 GLU A CA 1
ATOM 1490 C C . GLU A 1 202 ? -22.484 -0.283 -9.508 1 98.69 202 GLU A C 1
ATOM 1492 O O . GLU A 1 202 ? -23.125 -0.1 -8.477 1 98.69 202 GLU A O 1
ATOM 1497 N N . LYS A 1 203 ? -22.219 -1.517 -10.016 1 98.81 203 LYS A N 1
ATOM 1498 C CA . LYS A 1 203 ? -22.734 -2.717 -9.367 1 98.81 203 LYS A CA 1
ATOM 1499 C C . LYS A 1 203 ? -22.094 -2.914 -7.988 1 98.81 203 LYS A C 1
ATOM 1501 O O . LYS A 1 203 ? -22.781 -3.295 -7.035 1 98.81 203 LYS A O 1
ATOM 1506 N N . VAL A 1 204 ? -20.812 -2.656 -7.855 1 98.88 204 VAL A N 1
ATOM 1507 C CA . VAL A 1 204 ? -20.125 -2.795 -6.578 1 98.88 204 VAL A CA 1
ATOM 1508 C C . VAL A 1 204 ? -20.688 -1.791 -5.574 1 98.88 204 VAL A C 1
ATOM 1510 O O . VAL A 1 204 ? -20.984 -2.145 -4.43 1 98.88 204 VAL A O 1
ATOM 1513 N N . LEU A 1 205 ? -20.844 -0.52 -5.996 1 98.88 205 LEU A N 1
ATOM 1514 C CA . LEU A 1 205 ? -21.359 0.523 -5.109 1 98.88 205 LEU A CA 1
ATOM 1515 C C . LEU A 1 205 ? -22.781 0.224 -4.68 1 98.88 205 LEU A C 1
ATOM 1517 O O . LEU A 1 205 ? -23.156 0.43 -3.52 1 98.88 205 LEU A O 1
ATOM 1521 N N . GLN A 1 206 ? -23.594 -0.276 -5.66 1 98.81 206 GLN A N 1
ATOM 1522 C CA . GLN A 1 206 ? -24.969 -0.67 -5.316 1 98.81 206 GLN A CA 1
ATOM 1523 C C . GLN A 1 206 ? -24.969 -1.79 -4.281 1 98.81 206 GLN A C 1
ATOM 1525 O O . GLN A 1 206 ? -25.688 -1.711 -3.275 1 98.81 206 GLN A O 1
ATOM 1530 N N . PHE A 1 207 ? -24.172 -2.818 -4.445 1 98.81 207 PHE A N 1
ATOM 1531 C CA . PHE A 1 207 ? -24.109 -3.986 -3.576 1 98.81 207 PHE A CA 1
ATOM 1532 C C . PHE A 1 207 ? -23.641 -3.598 -2.182 1 98.81 207 PHE A C 1
ATOM 1534 O O . PHE A 1 207 ? -24.078 -4.172 -1.186 1 98.81 207 PHE A O 1
ATOM 1541 N N . THR A 1 208 ? -22.703 -2.586 -2.123 1 98.81 208 THR A N 1
ATOM 1542 C CA . THR A 1 208 ? -22.094 -2.199 -0.855 1 98.81 208 THR A CA 1
ATOM 1543 C C . THR A 1 208 ? -22.766 -0.957 -0.286 1 98.81 208 THR A C 1
ATOM 1545 O O . THR A 1 208 ? -22.234 -0.314 0.623 1 98.81 208 THR A O 1
ATOM 1548 N N . LYS A 1 209 ? -23.875 -0.492 -0.896 1 98.56 209 LYS A N 1
ATOM 1549 C CA . LYS A 1 209 ? -24.656 0.664 -0.449 1 98.56 209 LYS A CA 1
ATOM 1550 C C . LYS A 1 209 ? -23.797 1.925 -0.426 1 98.56 209 LYS A C 1
ATOM 1552 O O . LYS A 1 209 ? -23.812 2.676 0.552 1 98.56 209 LYS A O 1
ATOM 1557 N N . GLY A 1 210 ? -22.906 1.982 -1.393 1 98.56 210 GLY A N 1
ATOM 1558 C CA . GLY A 1 210 ? -22.156 3.203 -1.622 1 98.56 210 GLY A CA 1
ATOM 1559 C C . GLY A 1 210 ? -20.766 3.168 -1.012 1 98.56 210 GLY A C 1
ATOM 1560 O O . GLY A 1 210 ? -19.938 4.031 -1.3 1 98.56 210 GLY A O 1
ATOM 1561 N N . LYS A 1 211 ? -20.375 2.211 -0.201 1 98.56 211 LYS A N 1
ATOM 1562 C CA . LYS A 1 211 ? -19.094 2.158 0.506 1 98.56 211 LYS A CA 1
ATOM 1563 C C . LYS A 1 211 ? -17.953 1.855 -0.453 1 98.56 211 LYS A C 1
ATOM 1565 O O . LYS A 1 211 ? -16.875 2.449 -0.35 1 98.56 211 LYS A O 1
ATOM 1570 N N . GLY A 1 212 ? -18.188 0.809 -1.378 1 98.88 212 GLY A N 1
ATOM 1571 C CA . GLY A 1 212 ? -17.141 0.262 -2.229 1 98.88 212 GLY A CA 1
ATOM 1572 C C . GLY A 1 212 ? -16.5 -0.986 -1.656 1 98.88 212 GLY A C 1
ATOM 1573 O O . GLY A 1 212 ? -16.812 -1.4 -0.541 1 98.88 212 GLY A O 1
ATOM 1574 N N . ALA A 1 213 ? -15.625 -1.562 -2.412 1 98.94 213 ALA A N 1
ATOM 1575 C CA . ALA A 1 213 ? -14.914 -2.768 -2 1 98.94 213 ALA A CA 1
ATOM 1576 C C . ALA A 1 213 ? -13.75 -2.426 -1.072 1 98.94 213 ALA A C 1
ATOM 1578 O O . ALA A 1 213 ? -13 -1.475 -1.323 1 98.94 213 ALA A O 1
ATOM 1579 N N . ASP A 1 214 ? -13.578 -3.203 -0.014 1 98.94 214 ASP A N 1
ATOM 1580 C CA . ASP A 1 214 ? -12.461 -3.018 0.904 1 98.94 214 ASP A CA 1
ATOM 1581 C C . ASP A 1 214 ? -11.156 -3.498 0.279 1 98.94 214 ASP A C 1
ATOM 1583 O O . ASP A 1 214 ? -10.094 -2.924 0.529 1 98.94 214 ASP A O 1
ATOM 1587 N N . VAL A 1 215 ? -11.273 -4.547 -0.49 1 99 215 VAL A N 1
ATOM 1588 C CA . VAL A 1 215 ? -10.141 -5.141 -1.188 1 99 215 VAL A CA 1
ATOM 1589 C C . VAL A 1 215 ? -10.508 -5.402 -2.646 1 99 215 VAL A C 1
ATOM 1591 O O . VAL A 1 215 ? -11.617 -5.852 -2.941 1 99 215 VAL A O 1
ATOM 1594 N N . ILE A 1 216 ? -9.641 -5.121 -3.562 1 99 216 ILE A N 1
ATOM 1595 C CA . ILE A 1 216 ? -9.766 -5.484 -4.969 1 99 216 ILE A CA 1
ATOM 1596 C C . ILE A 1 216 ? -8.586 -6.352 -5.391 1 99 216 ILE A C 1
ATOM 1598 O O . ILE A 1 216 ? -7.43 -5.973 -5.188 1 99 216 ILE A O 1
ATOM 1602 N N . LEU A 1 217 ? -8.805 -7.527 -5.867 1 98.94 217 LEU A N 1
ATOM 1603 C CA . LEU A 1 217 ? -7.801 -8.367 -6.508 1 98.94 217 LEU A CA 1
ATOM 1604 C C . LEU A 1 217 ? -7.828 -8.18 -8.023 1 98.94 217 LEU A C 1
ATOM 1606 O O . LEU A 1 217 ? -8.797 -8.555 -8.68 1 98.94 217 LEU A O 1
ATOM 1610 N N . ASP A 1 218 ? -6.77 -7.637 -8.555 1 98.94 218 ASP A N 1
ATOM 1611 C CA . ASP A 1 218 ? -6.754 -7.168 -9.938 1 98.94 218 ASP A CA 1
ATOM 1612 C C . ASP A 1 218 ? -5.625 -7.824 -10.727 1 98.94 218 ASP A C 1
ATOM 1614 O O . ASP A 1 218 ? -4.449 -7.551 -10.484 1 98.94 218 ASP A O 1
ATOM 1618 N N . CYS A 1 219 ? -5.969 -8.68 -11.664 1 98.44 219 CYS A N 1
ATOM 1619 C CA . CYS A 1 219 ? -4.992 -9.281 -12.57 1 98.44 219 CYS A CA 1
ATOM 1620 C C . CYS A 1 219 ? -5.09 -8.664 -13.961 1 98.44 219 CYS A C 1
ATOM 1622 O O . CYS A 1 219 ? -4.496 -9.18 -14.906 1 98.44 219 CYS A O 1
ATOM 1624 N N . ILE A 1 220 ? -5.84 -7.586 -14.141 1 97.94 220 ILE A N 1
ATOM 1625 C CA . ILE A 1 220 ? -6.141 -7.027 -15.453 1 97.94 220 ILE A CA 1
ATOM 1626 C C . ILE A 1 220 ? -5.258 -5.805 -15.711 1 97.94 220 ILE A C 1
ATOM 1628 O O . ILE A 1 220 ? -4.527 -5.758 -16.703 1 97.94 220 ILE A O 1
ATOM 1632 N N . GLY A 1 221 ? -5.277 -4.836 -14.805 1 97.62 221 GLY A N 1
ATOM 1633 C CA . GLY A 1 221 ? -4.551 -3.59 -14.992 1 97.62 221 GLY A CA 1
ATOM 1634 C C . GLY A 1 221 ? -5.086 -2.752 -16.141 1 97.62 221 GLY A C 1
ATOM 1635 O O . GLY A 1 221 ? -6.293 -2.738 -16.391 1 97.62 221 GLY A O 1
ATOM 1636 N N . GLY A 1 222 ? -4.207 -1.916 -16.688 1 95.69 222 GLY A N 1
ATOM 1637 C CA . GLY A 1 222 ? -4.594 -1.087 -17.828 1 95.69 222 GLY A CA 1
ATOM 1638 C C . GLY A 1 222 ? -5.746 -0.152 -17.516 1 95.69 222 GLY A C 1
ATOM 1639 O O . GLY A 1 222 ? -5.734 0.541 -16.484 1 95.69 222 GLY A O 1
ATOM 1640 N N . ASN A 1 223 ? -6.766 -0.187 -18.344 1 90.12 223 ASN A N 1
ATOM 1641 C CA . ASN A 1 223 ? -7.852 0.778 -18.234 1 90.12 223 ASN A CA 1
ATOM 1642 C C . ASN A 1 223 ? -8.781 0.441 -17.062 1 90.12 223 ASN A C 1
ATOM 1644 O O . ASN A 1 223 ? -9.664 1.226 -16.734 1 90.12 223 ASN A O 1
ATOM 1648 N N . TYR A 1 224 ? -8.578 -0.693 -16.422 1 97.12 224 TYR A N 1
ATOM 1649 C CA . TYR A 1 224 ? -9.391 -1.068 -15.273 1 97.12 224 TYR A CA 1
ATOM 1650 C C . TYR A 1 224 ? -9.07 -0.188 -14.07 1 97.12 224 TYR A C 1
ATOM 1652 O O . TYR A 1 224 ? -9.82 -0.174 -13.094 1 97.12 224 TYR A O 1
ATOM 1660 N N . TRP A 1 225 ? -8 0.622 -14.188 1 97.88 225 TRP A N 1
ATOM 1661 C CA . TRP A 1 225 ? -7.625 1.424 -13.023 1 97.88 225 TRP A CA 1
ATOM 1662 C C . TRP A 1 225 ? -8.758 2.367 -12.633 1 97.88 225 TRP A C 1
ATOM 1664 O O . TRP A 1 225 ? -9.008 2.584 -11.438 1 97.88 225 TRP A O 1
ATOM 1674 N N . GLU A 1 226 ? -9.508 2.848 -13.555 1 97.69 226 GLU A N 1
ATOM 1675 C CA . GLU A 1 226 ? -10.609 3.752 -13.258 1 97.69 226 GLU A CA 1
ATOM 1676 C C . GLU A 1 226 ? -11.75 3.016 -12.555 1 97.69 226 GLU A C 1
ATOM 1678 O O . GLU A 1 226 ? -12.32 3.527 -11.594 1 97.69 226 GLU A O 1
ATOM 1683 N N . LYS A 1 227 ? -12.086 1.85 -13.125 1 98.19 227 LYS A N 1
ATOM 1684 C CA . LYS A 1 227 ? -13.125 1.023 -12.508 1 98.19 227 LYS A CA 1
ATOM 1685 C C . LYS A 1 227 ? -12.742 0.625 -11.086 1 98.19 227 LYS A C 1
ATOM 1687 O O . LYS A 1 227 ? -13.586 0.613 -10.195 1 98.19 227 LYS A O 1
ATOM 1692 N N . ASN A 1 228 ? -11.477 0.291 -10.938 1 98.81 228 ASN A N 1
ATOM 1693 C CA . ASN A 1 228 ? -10.984 -0.147 -9.633 1 98.81 228 ASN A CA 1
ATOM 1694 C C . ASN A 1 228 ? -11.062 0.973 -8.602 1 98.81 228 ASN A C 1
ATOM 1696 O O . ASN A 1 228 ? -11.578 0.771 -7.496 1 98.81 228 ASN A O 1
ATOM 1700 N N . ILE A 1 229 ? -10.633 2.141 -8.922 1 98.69 229 ILE A N 1
ATOM 1701 C CA . ILE A 1 229 ? -10.648 3.242 -7.965 1 98.69 229 ILE A CA 1
ATOM 1702 C C . ILE A 1 229 ? -12.094 3.629 -7.648 1 98.69 229 ILE A C 1
ATOM 1704 O O . ILE A 1 229 ? -12.438 3.893 -6.496 1 98.69 229 ILE A O 1
ATOM 1708 N N . SER A 1 230 ? -12.938 3.67 -8.688 1 98.69 230 SER A N 1
ATOM 1709 C CA . SER A 1 230 ? -14.344 4.008 -8.492 1 98.69 230 SER A CA 1
ATOM 1710 C C . SER A 1 230 ? -15.047 2.979 -7.613 1 98.69 230 SER A C 1
ATOM 1712 O O . SER A 1 230 ? -16 3.303 -6.91 1 98.69 230 SER A O 1
ATOM 1714 N N . SER A 1 231 ? -14.562 1.721 -7.602 1 98.88 231 SER A N 1
ATOM 1715 C CA . SER A 1 231 ? -15.148 0.631 -6.832 1 98.88 231 SER A CA 1
ATOM 1716 C C . SER A 1 231 ? -14.547 0.546 -5.434 1 98.88 231 SER A C 1
ATOM 1718 O O . SER A 1 231 ? -15.07 -0.151 -4.566 1 98.88 231 SER A O 1
ATOM 1720 N N . LEU A 1 232 ? -13.469 1.217 -5.223 1 98.94 232 LEU A N 1
ATOM 1721 C CA . LEU A 1 232 ? -12.656 1.063 -4.016 1 98.94 232 LEU A CA 1
ATOM 1722 C C . LEU A 1 232 ? -13.25 1.867 -2.861 1 98.94 232 LEU A C 1
ATOM 1724 O O . LEU A 1 232 ? -13.641 3.023 -3.039 1 98.94 232 LEU A O 1
ATOM 1728 N N . ALA A 1 233 ? -13.344 1.271 -1.684 1 98.94 233 ALA A N 1
ATOM 1729 C CA . ALA A 1 233 ? -13.734 1.981 -0.469 1 98.94 233 ALA A CA 1
ATOM 1730 C C . ALA A 1 233 ? -12.641 2.943 -0.018 1 98.94 233 ALA A C 1
ATOM 1732 O O . ALA A 1 233 ? -11.469 2.773 -0.373 1 98.94 233 ALA A O 1
ATOM 1733 N N . VAL A 1 234 ? -13.008 3.998 0.694 1 98.69 234 VAL A N 1
ATOM 1734 C CA . VAL A 1 234 ? -12.016 4.824 1.378 1 98.69 234 VAL A CA 1
ATOM 1735 C C . VAL A 1 234 ? -11.133 3.943 2.26 1 98.69 234 VAL A C 1
ATOM 1737 O O . VAL A 1 234 ? -11.633 3.061 2.963 1 98.69 234 VAL A O 1
ATOM 1740 N N . ASP A 1 235 ? -9.812 4.105 2.176 1 98.69 235 ASP A N 1
ATOM 1741 C CA . ASP A 1 235 ? -8.82 3.322 2.902 1 98.69 235 ASP A CA 1
ATOM 1742 C C . ASP A 1 235 ? -8.742 1.896 2.365 1 98.69 235 ASP A C 1
ATOM 1744 O O . ASP A 1 235 ? -8.281 0.989 3.061 1 98.69 235 ASP A O 1
ATOM 1748 N N . GLY A 1 236 ? -9.328 1.672 1.158 1 98.88 236 GLY A N 1
ATOM 1749 C CA . GLY A 1 236 ? -9.328 0.341 0.572 1 98.88 236 GLY A CA 1
ATOM 1750 C C . GLY A 1 236 ? -7.961 -0.089 0.068 1 98.88 236 GLY A C 1
ATOM 1751 O O . GLY A 1 236 ? -7.051 0.735 -0.057 1 98.88 236 GLY A O 1
ATOM 1752 N N . ARG A 1 237 ? -7.812 -1.368 -0.194 1 98.94 237 ARG A N 1
ATOM 1753 C CA . ARG A 1 237 ? -6.594 -1.972 -0.722 1 98.94 237 ARG A CA 1
ATOM 1754 C C . ARG A 1 237 ? -6.832 -2.566 -2.105 1 98.94 237 ARG A C 1
ATOM 1756 O O . ARG A 1 237 ? -7.652 -3.475 -2.264 1 98.94 237 ARG A O 1
ATOM 1763 N N . TRP A 1 238 ? -6.215 -2.029 -3.066 1 98.94 238 TRP A N 1
ATOM 1764 C CA . TRP A 1 238 ? -6.191 -2.508 -4.445 1 98.94 238 TRP A CA 1
ATOM 1765 C C . TRP A 1 238 ? -4.922 -3.312 -4.723 1 98.94 238 TRP A C 1
ATOM 1767 O O . TRP A 1 238 ? -3.834 -2.746 -4.832 1 98.94 238 TRP A O 1
ATOM 1777 N N . VAL A 1 239 ? -5.066 -4.621 -4.848 1 98.94 239 VAL A N 1
ATOM 1778 C CA . VAL A 1 239 ? -3.932 -5.516 -5.055 1 98.94 239 VAL A CA 1
ATOM 1779 C C . VAL A 1 239 ? -3.781 -5.824 -6.539 1 98.94 239 VAL A C 1
ATOM 1781 O O . VAL A 1 239 ? -4.66 -6.441 -7.145 1 98.94 239 VAL A O 1
ATOM 1784 N N . LEU A 1 240 ? -2.746 -5.383 -7.129 1 98.94 240 LEU A N 1
ATOM 1785 C CA . LEU A 1 240 ? -2.406 -5.656 -8.523 1 98.94 240 LEU A CA 1
ATOM 1786 C C . LEU A 1 240 ? -1.411 -6.805 -8.625 1 98.94 240 LEU A C 1
ATOM 1788 O O . LEU A 1 240 ? -0.307 -6.727 -8.078 1 98.94 240 LEU A O 1
ATOM 1792 N N . TYR A 1 241 ? -1.782 -7.91 -9.312 1 98.69 241 TYR A N 1
ATOM 1793 C CA . TYR A 1 241 ? -0.889 -9.062 -9.367 1 98.69 241 TYR A CA 1
ATOM 1794 C C . TYR A 1 241 ? -0.738 -9.578 -10.789 1 98.69 241 TYR A C 1
ATOM 1796 O O . TYR A 1 241 ? -0.243 -10.68 -11.008 1 98.69 241 TYR A O 1
ATOM 1804 N N . GLY A 1 242 ? -1.229 -8.805 -11.734 1 97.81 242 GLY A N 1
ATOM 1805 C CA . GLY A 1 242 ? -1.101 -9.031 -13.164 1 97.81 242 GLY A CA 1
ATOM 1806 C C . GLY A 1 242 ? -1.565 -7.855 -14 1 97.81 242 GLY A C 1
ATOM 1807 O O . GLY A 1 242 ? -2.242 -6.957 -13.5 1 97.81 242 GLY A O 1
ATOM 1808 N N . THR A 1 243 ? -1.229 -7.816 -15.227 1 97.25 243 THR A N 1
ATOM 1809 C CA . THR A 1 243 ? -1.613 -6.758 -16.156 1 97.25 243 THR A CA 1
ATOM 1810 C C . THR A 1 243 ? -2.066 -7.344 -17.484 1 97.25 243 THR A C 1
ATOM 1812 O O . THR A 1 243 ? -1.597 -6.922 -18.547 1 97.25 243 THR A O 1
ATOM 1815 N N . MET A 1 244 ? -2.982 -8.258 -17.391 1 94.81 244 MET A N 1
ATOM 1816 C CA . MET A 1 244 ? -3.475 -8.945 -18.594 1 94.81 244 MET A CA 1
ATOM 1817 C C . MET A 1 244 ? -4.121 -7.965 -19.562 1 94.81 244 MET A C 1
ATOM 1819 O O . MET A 1 244 ? -4.113 -8.18 -20.766 1 94.81 244 MET A O 1
ATOM 1823 N N . GLY A 1 245 ? -4.676 -6.855 -19.016 1 94.69 245 GLY A N 1
ATOM 1824 C CA . GLY A 1 245 ? -5.332 -5.844 -19.828 1 94.69 245 GLY A CA 1
ATOM 1825 C C . GLY A 1 245 ? -4.426 -4.676 -20.172 1 94.69 245 GLY A C 1
ATOM 1826 O O . GLY A 1 245 ? -4.875 -3.693 -20.766 1 94.69 245 GLY A O 1
ATOM 1827 N N . GLY A 1 246 ? -3.207 -4.734 -19.719 1 96 246 GLY A N 1
ATOM 1828 C CA . GLY A 1 246 ? -2.254 -3.68 -20.016 1 96 246 GLY A CA 1
ATOM 1829 C C . GLY A 1 246 ? -1.534 -3.156 -18.797 1 96 246 GLY A C 1
ATOM 1830 O O . GLY A 1 246 ? -1.992 -3.355 -17.656 1 96 246 GLY A O 1
ATOM 1831 N N . LYS A 1 247 ? -0.461 -2.471 -19.094 1 97.06 247 LYS A N 1
ATOM 1832 C CA . LYS A 1 247 ? 0.432 -2.033 -18.016 1 97.06 247 LYS A CA 1
ATOM 1833 C C . LYS A 1 247 ? 0.318 -0.53 -17.781 1 97.06 247 LYS A C 1
ATOM 1835 O O . LYS A 1 247 ? 0.894 0.002 -16.844 1 97.06 247 LYS A O 1
ATOM 1840 N N . THR A 1 248 ? -0.373 0.139 -18.641 1 96.81 248 THR A N 1
ATOM 1841 C CA . THR A 1 248 ? -0.367 1.598 -18.641 1 96.81 248 THR A CA 1
ATOM 1842 C C . THR A 1 248 ? -1.603 2.141 -17.938 1 96.81 248 THR A C 1
ATOM 1844 O O . THR A 1 248 ? -2.637 1.473 -17.875 1 96.81 248 THR A O 1
ATOM 1847 N N . SER A 1 249 ? -1.463 3.215 -17.312 1 94.81 249 SER A N 1
ATOM 1848 C CA . SER A 1 249 ? -2.553 4.055 -16.828 1 94.81 249 SER A CA 1
ATOM 1849 C C . SER A 1 249 ? -2.414 5.488 -17.328 1 94.81 249 SER A C 1
ATOM 1851 O O . SER A 1 249 ? -1.302 6.012 -17.422 1 94.81 249 SER A O 1
ATOM 1853 N N . ASP A 1 250 ? -3.475 6.078 -17.781 1 95.88 250 ASP A N 1
ATOM 1854 C CA . ASP A 1 250 ? -3.49 7.461 -18.234 1 95.88 250 ASP A CA 1
ATOM 1855 C C . ASP A 1 250 ? -4.625 8.242 -17.594 1 95.88 250 ASP A C 1
ATOM 1857 O O . ASP A 1 250 ? -5.797 7.895 -17.734 1 95.88 250 ASP A O 1
ATOM 1861 N N . GLY A 1 251 ? -4.266 9.234 -16.844 1 96.5 251 GLY A N 1
ATOM 1862 C CA . GLY A 1 251 ? -5.277 10.062 -16.219 1 96.5 251 GLY A CA 1
ATOM 1863 C C . GLY A 1 251 ? -4.988 10.344 -14.75 1 96.5 251 GLY A C 1
ATOM 1864 O O . GLY A 1 251 ? -3.828 10.367 -14.336 1 96.5 251 GLY A O 1
ATOM 1865 N N . ASP A 1 252 ? -5.984 10.633 -13.953 1 97.44 252 ASP A N 1
ATOM 1866 C CA . ASP A 1 252 ? -5.812 11.18 -12.609 1 97.44 252 ASP A CA 1
ATOM 1867 C C . ASP A 1 252 ? -5.766 10.062 -11.57 1 97.44 252 ASP A C 1
ATOM 1869 O O . ASP A 1 252 ? -6.406 10.164 -10.523 1 97.44 252 ASP A O 1
ATOM 1873 N N . LEU A 1 253 ? -5.016 9.023 -11.922 1 98.06 253 LEU A N 1
ATOM 1874 C CA . LEU A 1 253 ? -4.906 7.883 -11.023 1 98.06 253 LEU A CA 1
ATOM 1875 C C . LEU A 1 253 ? -4.418 8.32 -9.648 1 98.06 253 LEU A C 1
ATOM 1877 O O . LEU A 1 253 ? -5.016 7.957 -8.633 1 98.06 253 LEU A O 1
ATOM 1881 N N . LEU A 1 254 ? -3.393 9.141 -9.562 1 98.62 254 LEU A N 1
ATOM 1882 C CA . LEU A 1 254 ? -2.797 9.555 -8.289 1 98.62 254 LEU A CA 1
ATOM 1883 C C . LEU A 1 254 ? -3.785 10.375 -7.465 1 98.62 254 LEU A C 1
ATOM 1885 O O . LEU A 1 254 ? -3.949 10.133 -6.27 1 98.62 254 LEU A O 1
ATOM 1889 N N . GLY A 1 255 ? -4.434 11.32 -8.133 1 98.31 255 GLY A N 1
ATOM 1890 C CA . GLY A 1 255 ? -5.391 12.164 -7.422 1 98.31 255 GLY A CA 1
ATOM 1891 C C . GLY A 1 255 ? -6.562 11.383 -6.859 1 98.31 255 GLY A C 1
ATOM 1892 O O . GLY A 1 255 ? -6.957 11.594 -5.707 1 98.31 255 GLY A O 1
ATOM 1893 N N . LYS A 1 256 ? -7.16 10.516 -7.688 1 98.38 256 LYS A N 1
ATOM 1894 C CA . LYS A 1 256 ? -8.328 9.75 -7.266 1 98.38 256 LYS A CA 1
ATOM 1895 C C . LYS A 1 256 ? -7.965 8.758 -6.164 1 98.38 256 LYS A C 1
ATOM 1897 O O . LYS A 1 256 ? -8.734 8.562 -5.219 1 98.38 256 LYS A O 1
ATOM 1902 N N . LEU A 1 257 ? -6.793 8.102 -6.301 1 98.75 257 LEU A N 1
ATOM 1903 C CA . LEU A 1 257 ? -6.355 7.176 -5.266 1 98.75 257 LEU A CA 1
ATOM 1904 C C . LEU A 1 257 ? -6.098 7.902 -3.951 1 98.75 257 LEU A C 1
ATOM 1906 O O . LEU A 1 257 ? -6.457 7.406 -2.881 1 98.75 257 LEU A O 1
ATOM 1910 N N . LEU A 1 258 ? -5.477 9.062 -4.012 1 98.62 258 LEU A N 1
ATOM 1911 C CA . LEU A 1 258 ? -5.191 9.859 -2.82 1 98.62 258 LEU A CA 1
ATOM 1912 C C . LEU A 1 258 ? -6.484 10.266 -2.115 1 98.62 258 LEU A C 1
ATOM 1914 O O . LEU A 1 258 ? -6.574 10.188 -0.888 1 98.62 258 LEU A O 1
ATOM 1918 N N . ARG A 1 259 ? -7.461 10.703 -2.889 1 97.38 259 ARG A N 1
ATOM 1919 C CA . ARG A 1 259 ? -8.734 11.133 -2.32 1 97.38 259 ARG A CA 1
ATOM 1920 C C . ARG A 1 259 ? -9.367 10.008 -1.504 1 97.38 259 ARG A C 1
ATOM 1922 O O . ARG A 1 259 ? -10.023 10.266 -0.489 1 97.38 259 ARG A O 1
ATOM 1929 N N . LYS A 1 260 ? -9.102 8.766 -1.923 1 98.19 260 LYS A N 1
ATOM 1930 C CA . LYS A 1 260 ? -9.641 7.598 -1.242 1 98.19 260 LYS A CA 1
ATOM 1931 C C . LYS A 1 260 ? -8.703 7.121 -0.137 1 98.19 260 LYS A C 1
ATOM 1933 O O . LYS A 1 260 ? -9.039 6.203 0.617 1 98.19 260 LYS A O 1
ATOM 1938 N N . ARG A 1 261 ? -7.566 7.766 -0.069 1 98.75 261 ARG A N 1
ATOM 1939 C CA . ARG A 1 261 ? -6.512 7.227 0.783 1 98.75 261 ARG A CA 1
ATOM 1940 C C . ARG A 1 261 ? -6.285 5.742 0.502 1 98.75 261 ARG A C 1
ATOM 1942 O O . ARG A 1 261 ? -6.066 4.957 1.427 1 98.75 261 ARG A O 1
ATOM 1949 N N . GLY A 1 262 ? -6.426 5.387 -0.764 1 98.88 262 GLY A N 1
ATOM 1950 C CA . GLY A 1 262 ? -6.309 4 -1.187 1 98.88 262 GLY A CA 1
ATOM 1951 C C . GLY A 1 262 ? -4.871 3.52 -1.273 1 98.88 262 GLY A C 1
ATOM 1952 O O . GLY A 1 262 ? -3.953 4.324 -1.43 1 98.88 262 GLY A O 1
ATOM 1953 N N . HIS A 1 263 ? -4.68 2.225 -1.175 1 98.94 263 HIS A N 1
ATOM 1954 C CA . HIS A 1 263 ? -3.375 1.586 -1.325 1 98.94 263 HIS A CA 1
ATOM 1955 C C . HIS A 1 263 ? -3.348 0.672 -2.547 1 98.94 263 HIS A C 1
ATOM 1957 O O . HIS A 1 263 ? -4.16 -0.249 -2.656 1 98.94 263 HIS A O 1
ATOM 1963 N N . LEU A 1 264 ? -2.535 0.99 -3.498 1 98.94 264 LEU A N 1
ATOM 1964 C CA . LEU A 1 264 ? -2.213 0.085 -4.598 1 98.94 264 LEU A CA 1
ATOM 1965 C C . LEU A 1 264 ? -1.028 -0.805 -4.238 1 98.94 264 LEU A C 1
ATOM 1967 O O . LEU A 1 264 ? 0.104 -0.327 -4.133 1 98.94 264 LEU A O 1
ATOM 1971 N N . LEU A 1 265 ? -1.301 -2.082 -4.039 1 98.94 265 LEU A N 1
ATOM 1972 C CA . LEU A 1 265 ? -0.327 -3.061 -3.564 1 98.94 265 LEU A CA 1
ATOM 1973 C C . LEU A 1 265 ? 0.015 -4.062 -4.664 1 98.94 265 LEU A C 1
ATOM 1975 O O . LEU A 1 265 ? -0.848 -4.824 -5.102 1 98.94 265 LEU A O 1
ATOM 1979 N N . CYS A 1 266 ? 1.238 -4.047 -5.062 1 98.94 266 CYS A N 1
ATOM 1980 C CA . CYS A 1 266 ? 1.628 -4.969 -6.121 1 98.94 266 CYS A CA 1
ATOM 1981 C C . CYS A 1 266 ? 2.305 -6.207 -5.547 1 98.94 266 CYS A C 1
ATOM 1983 O O . CYS A 1 266 ? 3.064 -6.113 -4.582 1 98.94 266 CYS A O 1
ATOM 1985 N N . SER A 1 267 ? 2.008 -7.363 -6.148 1 98.62 267 SER A N 1
ATOM 1986 C CA . SER A 1 267 ? 2.648 -8.594 -5.691 1 98.62 267 SER A CA 1
ATOM 1987 C C . SER A 1 267 ? 2.799 -9.594 -6.832 1 98.62 267 SER A C 1
ATOM 1989 O O . SER A 1 267 ? 1.911 -9.711 -7.68 1 98.62 267 SER A O 1
ATOM 1991 N N . LEU A 1 268 ? 3.875 -10.242 -6.859 1 98.25 268 LEU A N 1
ATOM 1992 C CA . LEU A 1 268 ? 4.176 -11.43 -7.652 1 98.25 268 LEU A CA 1
ATOM 1993 C C . LEU A 1 268 ? 4.645 -12.578 -6.758 1 98.25 268 LEU A C 1
ATOM 1995 O O . LEU A 1 268 ? 5.172 -12.344 -5.668 1 98.25 268 LEU A O 1
ATOM 1999 N N . LEU A 1 269 ? 4.414 -13.758 -7.207 1 98.56 269 LEU A N 1
ATOM 2000 C CA . LEU A 1 269 ? 4.805 -14.906 -6.395 1 98.56 269 LEU A CA 1
ATOM 2001 C C . LEU A 1 269 ? 6.09 -15.531 -6.926 1 98.56 269 LEU A C 1
ATOM 2003 O O . LEU A 1 269 ? 7.008 -15.82 -6.156 1 98.56 269 LEU A O 1
ATOM 2007 N N . ARG A 1 270 ? 6.219 -15.711 -8.25 1 98.31 270 ARG A N 1
ATOM 2008 C CA . ARG A 1 270 ? 7.289 -16.484 -8.875 1 98.31 270 ARG A CA 1
ATOM 2009 C C . ARG A 1 270 ? 8.656 -15.891 -8.539 1 98.31 270 ARG A C 1
ATOM 2011 O O . ARG A 1 270 ? 9.617 -16.625 -8.312 1 98.31 270 ARG A O 1
ATOM 2018 N N . SER A 1 271 ? 8.734 -14.586 -8.422 1 96.94 271 SER A N 1
ATOM 2019 C CA . SER A 1 271 ? 10.016 -13.898 -8.297 1 96.94 271 SER A CA 1
ATOM 2020 C C . SER A 1 271 ? 10.398 -13.703 -6.832 1 96.94 271 SER A C 1
ATOM 2022 O O . SER A 1 271 ? 11.398 -13.055 -6.527 1 96.94 271 SER A O 1
ATOM 2024 N N . ARG A 1 272 ? 9.602 -14.211 -5.895 1 98.06 272 ARG A N 1
ATOM 2025 C CA . ARG A 1 272 ? 9.898 -14.07 -4.473 1 98.06 272 ARG A CA 1
ATOM 2026 C C . ARG A 1 272 ? 11.086 -14.945 -4.074 1 98.06 272 ARG A C 1
ATOM 2028 O O . ARG A 1 272 ? 11.406 -15.914 -4.766 1 98.06 272 ARG A O 1
ATOM 2035 N N . SER A 1 273 ? 11.711 -14.641 -2.988 1 97.5 273 SER A N 1
ATOM 2036 C CA . SER A 1 273 ? 12.797 -15.438 -2.424 1 97.5 273 SER A CA 1
ATOM 2037 C C . SER A 1 273 ? 12.289 -16.797 -1.943 1 97.5 273 SER A C 1
ATOM 2039 O O . SER A 1 273 ? 11.094 -16.953 -1.677 1 97.5 273 SER A O 1
ATOM 2041 N N . LEU A 1 274 ? 13.188 -17.734 -1.856 1 97.88 274 LEU A N 1
ATOM 2042 C CA . LEU A 1 274 ? 12.836 -19.031 -1.31 1 97.88 274 LEU A CA 1
ATOM 2043 C C . LEU A 1 274 ? 12.281 -18.906 0.104 1 97.88 274 LEU A C 1
ATOM 2045 O O . LEU A 1 274 ? 11.32 -19.594 0.468 1 97.88 274 LEU A O 1
ATOM 2049 N N . GLN A 1 275 ? 12.883 -18.031 0.908 1 98.5 275 GLN A N 1
ATOM 2050 C CA . GLN A 1 275 ? 12.43 -17.828 2.277 1 98.5 275 GLN A CA 1
ATOM 2051 C C . GLN A 1 275 ? 10.977 -17.359 2.309 1 98.5 275 GLN A C 1
ATOM 2053 O O . GLN A 1 275 ? 10.172 -17.859 3.094 1 98.5 275 GLN A O 1
ATOM 2058 N N . TYR A 1 276 ? 10.688 -16.391 1.478 1 98.56 276 TYR A N 1
ATOM 2059 C CA . TYR A 1 276 ? 9.32 -15.891 1.403 1 98.56 276 TYR A CA 1
ATOM 2060 C C . TYR A 1 276 ? 8.352 -17 0.995 1 98.56 276 TYR A C 1
ATOM 2062 O O . TYR A 1 276 ? 7.305 -17.172 1.621 1 98.56 276 TYR A O 1
ATOM 2070 N N . LYS A 1 277 ? 8.68 -17.734 -0.057 1 98.81 277 LYS A N 1
ATOM 2071 C CA . LYS A 1 277 ? 7.82 -18.797 -0.545 1 98.81 277 LYS A CA 1
ATOM 2072 C C . LYS A 1 277 ? 7.656 -19.891 0.507 1 98.81 277 LYS A C 1
ATOM 2074 O O . LYS A 1 277 ? 6.574 -20.469 0.648 1 98.81 277 LYS A O 1
ATOM 2079 N N . ALA A 1 278 ? 8.711 -20.172 1.205 1 98.81 278 ALA A N 1
ATOM 2080 C CA . ALA A 1 278 ? 8.648 -21.172 2.27 1 98.81 278 ALA A CA 1
ATOM 2081 C C . ALA A 1 278 ? 7.656 -20.75 3.354 1 98.81 278 ALA A C 1
ATOM 2083 O O . ALA A 1 278 ? 6.855 -21.562 3.82 1 98.81 278 ALA A O 1
ATOM 2084 N N . GLU A 1 279 ? 7.707 -19.484 3.736 1 98.88 279 GLU A N 1
ATOM 2085 C CA . GLU A 1 279 ? 6.777 -18.969 4.734 1 98.88 279 GLU A CA 1
ATOM 2086 C C . GLU A 1 279 ? 5.336 -19.047 4.238 1 98.88 279 GLU A C 1
ATOM 2088 O O . GLU A 1 279 ? 4.43 -19.391 5 1 98.88 279 GLU A O 1
ATOM 2093 N N . LEU A 1 280 ? 5.176 -18.703 3.002 1 98.88 280 LEU A N 1
ATOM 2094 C CA . LEU A 1 280 ? 3.848 -18.75 2.395 1 98.88 280 LEU A CA 1
ATOM 2095 C C . LEU A 1 280 ? 3.314 -20.172 2.367 1 98.88 280 LEU A C 1
ATOM 2097 O O . LEU A 1 280 ? 2.164 -20.422 2.738 1 98.88 280 LEU A O 1
ATOM 2101 N N . VAL A 1 281 ? 4.145 -21.109 1.957 1 98.88 281 VAL A N 1
ATOM 2102 C CA . VAL A 1 281 ? 3.762 -22.516 1.888 1 98.88 281 VAL A CA 1
ATOM 2103 C C . VAL A 1 281 ? 3.443 -23.031 3.289 1 98.88 281 VAL A C 1
ATOM 2105 O O . VAL A 1 281 ? 2.467 -23.766 3.482 1 98.88 281 VAL A O 1
ATOM 2108 N N . GLN A 1 282 ? 4.246 -22.656 4.258 1 98.81 282 GLN A N 1
ATOM 2109 C CA . GLN A 1 282 ? 3.996 -23.062 5.637 1 98.81 282 GLN A CA 1
ATOM 2110 C C . GLN A 1 282 ? 2.656 -22.531 6.133 1 98.81 282 GLN A C 1
ATOM 2112 O O . GLN A 1 282 ? 1.873 -23.266 6.738 1 98.81 282 GLN A O 1
ATOM 2117 N N . SER A 1 283 ? 2.426 -21.281 5.906 1 98.81 283 SER A N 1
ATOM 2118 C CA . SER A 1 283 ? 1.16 -20.672 6.297 1 98.81 283 SER A CA 1
ATOM 2119 C C . SER A 1 283 ? -0.021 -21.375 5.641 1 98.81 283 SER A C 1
ATOM 2121 O O . SER A 1 283 ? -0.998 -21.719 6.312 1 98.81 283 SER A O 1
ATOM 2123 N N . PHE A 1 284 ? 0.036 -21.625 4.391 1 98.69 284 PHE A N 1
ATOM 2124 C CA . PHE A 1 284 ? -1.02 -22.297 3.639 1 98.69 284 PHE A CA 1
ATOM 2125 C C . PHE A 1 284 ? -1.265 -23.703 4.184 1 98.69 284 PHE A C 1
ATOM 2127 O O . PHE A 1 284 ? -2.414 -24.094 4.379 1 98.69 284 PHE A O 1
ATOM 2134 N N . THR A 1 285 ? -0.201 -24.391 4.379 1 97.81 285 THR A N 1
ATOM 2135 C CA . THR A 1 285 ? -0.273 -25.766 4.852 1 97.81 285 THR A CA 1
ATOM 2136 C C . THR A 1 285 ? -0.938 -25.844 6.223 1 97.81 285 THR A C 1
ATOM 2138 O O . THR A 1 285 ? -1.706 -26.766 6.5 1 97.81 285 THR A O 1
ATOM 2141 N N . GLN A 1 286 ? -0.704 -24.844 7.035 1 97.31 286 GLN A N 1
ATOM 2142 C CA . GLN A 1 286 ? -1.223 -24.844 8.398 1 97.31 286 GLN A CA 1
ATOM 2143 C C . GLN A 1 286 ? -2.648 -24.312 8.445 1 97.31 286 GLN A C 1
ATOM 2145 O O . GLN A 1 286 ? -3.492 -24.844 9.172 1 97.31 286 GLN A O 1
ATOM 2150 N N . GLN A 1 287 ? -2.943 -23.391 7.578 1 96.38 287 GLN A N 1
ATOM 2151 C CA . GLN A 1 287 ? -4.18 -22.656 7.785 1 96.38 287 GLN A CA 1
ATOM 2152 C C . GLN A 1 287 ? -5.238 -23.047 6.762 1 96.38 287 GLN A C 1
ATOM 2154 O O . GLN A 1 287 ? -6.438 -22.922 7.02 1 96.38 287 GLN A O 1
ATOM 2159 N N . VAL A 1 288 ? -4.801 -23.516 5.602 1 97.06 288 VAL A N 1
ATOM 2160 C CA . VAL A 1 288 ? -5.754 -23.672 4.508 1 97.06 288 VAL A CA 1
ATOM 2161 C C . VAL A 1 288 ? -5.859 -25.141 4.117 1 97.06 288 VAL A C 1
ATOM 2163 O O . VAL A 1 288 ? -6.965 -25.688 3.992 1 97.06 288 VAL A O 1
ATOM 2166 N N . LEU A 1 289 ? -4.75 -25.797 4.055 1 96.12 289 LEU A N 1
ATOM 2167 C CA . LEU A 1 289 ? -4.684 -27.141 3.512 1 96.12 289 LEU A CA 1
ATOM 2168 C C . LEU A 1 289 ? -5.566 -28.094 4.312 1 96.12 289 LEU A C 1
ATOM 2170 O O . LEU A 1 289 ? -6.215 -28.984 3.74 1 96.12 289 LEU A O 1
ATOM 2174 N N . PRO A 1 290 ? -5.703 -27.969 5.641 1 94 290 PRO A N 1
ATOM 2175 C CA . PRO A 1 290 ? -6.566 -28.859 6.418 1 94 290 PRO A CA 1
ATOM 2176 C C . PRO A 1 290 ? -8.031 -28.797 5.984 1 94 290 PRO A C 1
ATOM 2178 O O . PRO A 1 290 ? -8.797 -29.719 6.262 1 94 290 PRO A O 1
ATOM 2181 N N . HIS A 1 291 ? -8.398 -27.734 5.289 1 94.56 291 HIS A N 1
ATOM 2182 C CA . HIS A 1 291 ? -9.781 -27.547 4.871 1 94.56 291 HIS A CA 1
ATOM 2183 C C . HIS A 1 291 ? -10.062 -28.281 3.561 1 94.56 291 HIS A C 1
ATOM 2185 O O . HIS A 1 291 ? -11.188 -28.25 3.057 1 94.56 291 HIS A O 1
ATOM 2191 N N . PHE A 1 292 ? -9.102 -28.906 3.014 1 93.31 292 PHE A N 1
ATOM 2192 C CA . PHE A 1 292 ? -9.297 -29.781 1.867 1 93.31 292 PHE A CA 1
ATOM 2193 C C . PHE A 1 292 ? -9.516 -31.234 2.318 1 93.31 292 PHE A C 1
ATOM 2195 O O . PHE A 1 292 ? -9.797 -32.094 1.501 1 93.31 292 PHE A O 1
ATOM 2202 N N . LYS A 1 293 ? -9.383 -31.594 3.555 1 76 293 LYS A N 1
ATOM 2203 C CA . LYS A 1 293 ? -9.211 -32.938 4.059 1 76 293 LYS A CA 1
ATOM 2204 C C . LYS A 1 293 ? -10.539 -33.688 4.125 1 76 293 LYS A C 1
ATOM 2206 O O . LYS A 1 293 ? -10.57 -34.906 4.211 1 76 293 LYS A O 1
ATOM 2211 N N . SER A 1 294 ? -11.672 -33 4.199 1 66.5 294 SER A N 1
ATOM 2212 C CA . SER A 1 294 ? -12.859 -33.844 4.258 1 66.5 294 SER A CA 1
ATOM 2213 C C . SER A 1 294 ? -13.805 -33.562 3.098 1 66.5 294 SER A C 1
ATOM 2215 O O . SER A 1 294 ? -13.68 -32.531 2.432 1 66.5 294 SER A O 1
ATOM 2217 N N . THR A 1 295 ? -14.531 -34.625 2.727 1 58.5 295 THR A N 1
ATOM 2218 C CA . THR A 1 295 ? -15.516 -34.531 1.653 1 58.5 295 THR A CA 1
ATOM 2219 C C . THR A 1 295 ? -16.547 -33.438 1.964 1 58.5 295 THR A C 1
ATOM 2221 O O . THR A 1 295 ? -17.188 -32.906 1.058 1 58.5 295 THR A O 1
ATOM 2224 N N . ASP A 1 296 ? -16.578 -33.094 3.152 1 66.12 296 ASP A N 1
ATOM 2225 C CA . ASP A 1 296 ? -17.5 -32.031 3.545 1 66.12 296 ASP A CA 1
ATOM 2226 C C . ASP A 1 296 ? -16.781 -30.703 3.73 1 66.12 296 ASP A C 1
ATOM 2228 O O . ASP A 1 296 ? -17.281 -29.812 4.406 1 66.12 296 ASP A O 1
ATOM 2232 N N . SER A 1 297 ? -15.68 -30.656 2.828 1 70.5 297 SER A N 1
ATOM 2233 C CA . SER A 1 297 ? -14.766 -29.547 3.039 1 70.5 297 SER A CA 1
ATOM 2234 C C . SER A 1 297 ? -15.289 -28.266 2.385 1 70.5 297 SER A C 1
ATOM 2236 O O . SER A 1 297 ? -15.906 -28.312 1.32 1 70.5 297 SER A O 1
ATOM 2238 N N . PRO A 1 298 ? -15.039 -27.25 3.014 1 84.19 298 PRO A N 1
ATOM 2239 C CA . PRO A 1 298 ? -15.484 -25.953 2.477 1 84.19 298 PRO A CA 1
ATOM 2240 C C . PRO A 1 298 ? -14.672 -25.531 1.257 1 84.19 298 PRO A C 1
ATOM 2242 O O . PRO A 1 298 ? -15.078 -24.609 0.541 1 84.19 298 PRO A O 1
ATOM 2245 N N . LEU A 1 299 ? -13.562 -26.297 0.995 1 95.69 299 LEU A N 1
ATOM 2246 C CA . LEU A 1 299 ? -12.719 -25.906 -0.129 1 95.69 299 LEU A CA 1
ATOM 2247 C C . LEU A 1 299 ? -12.57 -27.062 -1.121 1 95.69 299 LEU A C 1
ATOM 2249 O O . LEU A 1 299 ? -12.562 -28.219 -0.726 1 95.69 299 LEU A O 1
ATOM 2253 N N . ARG A 1 300 ? -12.461 -26.766 -2.316 1 95 300 ARG A N 1
ATOM 2254 C CA . ARG A 1 300 ? -12.234 -27.766 -3.352 1 95 300 ARG A CA 1
ATOM 2255 C C . ARG A 1 300 ? -11.453 -27.188 -4.523 1 95 300 ARG A C 1
ATOM 2257 O O . ARG A 1 300 ? -11.633 -26.016 -4.871 1 95 300 ARG A O 1
ATOM 2264 N N . PRO A 1 301 ? -10.586 -27.953 -5.125 1 96.38 301 PRO A N 1
ATOM 2265 C CA . PRO A 1 301 ? -10.016 -27.5 -6.395 1 96.38 301 PRO A CA 1
ATOM 2266 C C . PRO A 1 301 ? -11.062 -27.375 -7.504 1 96.38 301 PRO A C 1
ATOM 2268 O O . PRO A 1 301 ? -12 -28.172 -7.555 1 96.38 301 PRO A O 1
ATOM 2271 N N . VAL A 1 302 ? -10.992 -26.438 -8.352 1 97.88 302 VAL A N 1
ATOM 2272 C CA . VAL A 1 302 ? -11.852 -26.266 -9.523 1 97.88 302 VAL A CA 1
ATOM 2273 C C . VAL A 1 302 ? -11.062 -26.594 -10.789 1 97.88 302 VAL A C 1
ATOM 2275 O O . VAL A 1 302 ? -10.148 -25.859 -11.164 1 97.88 302 VAL A O 1
ATOM 2278 N N . ILE A 1 303 ? -11.391 -27.656 -11.414 1 98.5 303 ILE A N 1
ATOM 2279 C CA . ILE A 1 303 ? -10.672 -28.141 -12.594 1 98.5 303 ILE A CA 1
ATOM 2280 C C . ILE A 1 303 ? -11.578 -28.031 -13.82 1 98.5 303 ILE A C 1
ATOM 2282 O O . ILE A 1 303 ? -12.688 -28.562 -13.836 1 98.5 303 ILE A O 1
ATOM 2286 N N . ASP A 1 304 ? -11.094 -27.312 -14.797 1 98.5 304 ASP A N 1
ATOM 2287 C CA . ASP A 1 304 ? -11.836 -27.125 -16.031 1 98.5 304 ASP A CA 1
ATOM 2288 C C . ASP A 1 304 ? -11.703 -28.344 -16.953 1 98.5 304 ASP A C 1
ATOM 2290 O O . ASP A 1 304 ? -12.703 -28.891 -17.422 1 98.5 304 ASP A O 1
ATOM 2294 N N . SER A 1 305 ? -10.492 -28.812 -17.203 1 98.44 305 SER A N 1
ATOM 2295 C CA . SER A 1 305 ? -10.18 -29.844 -18.188 1 98.44 305 SER A CA 1
ATOM 2296 C C . SER A 1 305 ? -8.812 -30.469 -17.922 1 98.44 305 SER A C 1
ATOM 2298 O O . SER A 1 305 ? -8.039 -29.953 -17.109 1 98.44 305 SER A O 1
ATOM 2300 N N . MET A 1 306 ? -8.602 -31.594 -18.531 1 98.19 306 MET A N 1
ATOM 2301 C CA . MET A 1 306 ? -7.316 -32.281 -18.469 1 98.19 306 MET A CA 1
ATOM 2302 C C . MET A 1 306 ? -6.828 -32.656 -19.875 1 98.19 306 MET A C 1
ATOM 2304 O O . MET A 1 306 ? -7.621 -33.062 -20.719 1 98.19 306 MET A O 1
ATOM 2308 N N . PHE A 1 307 ? -5.59 -32.438 -20.109 1 98 307 PHE A N 1
ATOM 2309 C CA . PHE A 1 307 ? -4.922 -32.75 -21.359 1 98 307 PHE A CA 1
ATOM 2310 C C . PHE A 1 307 ? -3.68 -33.594 -21.094 1 98 307 PHE A C 1
ATOM 2312 O O . PHE A 1 307 ? -3.123 -33.594 -20 1 98 307 PHE A O 1
ATOM 2319 N N . SER A 1 308 ? -3.232 -34.375 -22.109 1 96.38 308 SER A N 1
ATOM 2320 C CA . SER A 1 308 ? -1.947 -35.062 -22.047 1 96.38 308 SER A CA 1
ATOM 2321 C C . SER A 1 308 ? -0.801 -34.125 -22.422 1 96.38 308 SER A C 1
ATOM 2323 O O . SER A 1 308 ? -1.028 -33.031 -22.969 1 96.38 308 SER A O 1
ATOM 2325 N N . MET A 1 309 ? 0.331 -34.5 -22.062 1 94.94 309 MET A N 1
ATOM 2326 C CA . MET A 1 309 ? 1.526 -33.75 -22.406 1 94.94 309 MET A CA 1
ATOM 2327 C C . MET A 1 309 ? 1.597 -33.5 -23.922 1 94.94 309 MET A C 1
ATOM 2329 O O . MET A 1 309 ? 2.041 -32.438 -24.359 1 94.94 309 MET A O 1
ATOM 2333 N N . GLU A 1 310 ? 1.18 -34.438 -24.719 1 93.81 310 GLU A N 1
ATOM 2334 C CA . GLU A 1 310 ? 1.214 -34.375 -26.172 1 93.81 310 GLU A CA 1
ATOM 2335 C C . GLU A 1 310 ? 0.222 -33.312 -26.688 1 93.81 310 GLU A C 1
ATOM 2337 O O . GLU A 1 310 ? 0.38 -32.812 -27.797 1 93.81 310 GLU A O 1
ATOM 2342 N N . ASP A 1 311 ? -0.733 -33.031 -25.844 1 96.06 311 ASP A N 1
ATOM 2343 C CA . ASP A 1 311 ? -1.784 -32.094 -26.25 1 96.06 311 ASP A CA 1
ATOM 2344 C C . ASP A 1 311 ? -1.625 -30.75 -25.562 1 96.06 311 ASP A C 1
ATOM 2346 O O . ASP A 1 311 ? -2.596 -30 -25.406 1 96.06 311 ASP A O 1
ATOM 2350 N N . ALA A 1 312 ? -0.459 -30.484 -25.109 1 96.81 312 ALA A N 1
ATOM 2351 C CA . ALA A 1 312 ? -0.214 -29.266 -24.344 1 96.81 312 ALA A CA 1
ATOM 2352 C C . ALA A 1 312 ? -0.533 -28.016 -25.156 1 96.81 312 ALA A C 1
ATOM 2354 O O . ALA A 1 312 ? -0.994 -27.016 -24.625 1 96.81 312 ALA A O 1
ATOM 2355 N N . GLU A 1 313 ? -0.293 -28.062 -26.5 1 97.06 313 GLU A N 1
ATOM 2356 C CA . GLU A 1 313 ? -0.607 -26.922 -27.359 1 97.06 313 GLU A CA 1
ATOM 2357 C C . GLU A 1 313 ? -2.102 -26.609 -27.344 1 97.06 313 GLU A C 1
ATOM 2359 O O . GLU A 1 313 ? -2.498 -25.453 -27.281 1 97.06 313 GLU A O 1
ATOM 2364 N N . GLU A 1 314 ? -2.846 -27.625 -27.375 1 97.19 314 GLU A N 1
ATOM 2365 C CA . GLU A 1 314 ? -4.293 -27.453 -27.328 1 97.19 314 GLU A CA 1
ATOM 2366 C C . GLU A 1 314 ? -4.734 -26.875 -25.984 1 97.19 314 GLU A C 1
ATOM 2368 O O . GLU A 1 314 ? -5.641 -26.047 -25.922 1 97.19 314 GLU A O 1
ATOM 2373 N N . ALA A 1 315 ? -4.129 -27.344 -24.953 1 97.75 315 ALA A N 1
ATOM 2374 C CA . ALA A 1 315 ? -4.418 -26.812 -23.625 1 97.75 315 ALA A CA 1
ATOM 2375 C C . ALA A 1 315 ? -4.137 -25.312 -23.562 1 97.75 315 ALA A C 1
ATOM 2377 O O . ALA A 1 315 ? -4.945 -24.547 -23.031 1 97.75 315 ALA A O 1
ATOM 2378 N N . HIS A 1 316 ? -3.004 -24.875 -24.109 1 97.75 316 HIS A N 1
ATOM 2379 C CA . HIS A 1 316 ? -2.643 -23.469 -24.141 1 97.75 316 HIS A CA 1
ATOM 2380 C C . HIS A 1 316 ? -3.66 -22.656 -24.938 1 97.75 316 HIS A C 1
ATOM 2382 O O . HIS A 1 316 ? -4.051 -21.562 -24.531 1 97.75 316 HIS A O 1
ATOM 2388 N N . GLN A 1 317 ? -4.09 -23.188 -26.062 1 97.38 317 GLN A N 1
ATOM 2389 C CA . GLN A 1 317 ? -5.09 -22.516 -26.875 1 97.38 317 GLN A CA 1
ATOM 2390 C C . GLN A 1 317 ? -6.41 -22.359 -26.141 1 97.38 317 GLN A C 1
ATOM 2392 O O . GLN A 1 317 ? -7.082 -21.344 -26.25 1 97.38 317 GLN A O 1
ATOM 2397 N N . HIS A 1 318 ? -6.719 -23.406 -25.391 1 97.31 318 HIS A N 1
ATOM 2398 C CA . HIS A 1 318 ? -7.938 -23.391 -24.594 1 97.31 318 HIS A CA 1
ATOM 2399 C C . HIS A 1 318 ? -7.918 -22.25 -23.578 1 97.31 318 HIS A C 1
ATOM 2401 O O . HIS A 1 318 ? -8.906 -21.531 -23.438 1 97.31 318 HIS A O 1
ATOM 2407 N N . MET A 1 319 ? -6.855 -22.016 -22.906 1 96.75 319 MET A N 1
ATOM 2408 C CA . MET A 1 319 ? -6.707 -20.922 -21.953 1 96.75 319 MET A CA 1
ATOM 2409 C C . MET A 1 319 ? -6.691 -19.578 -22.656 1 96.75 319 MET A C 1
ATOM 2411 O O . MET A 1 319 ? -7.312 -18.609 -22.203 1 96.75 319 MET A O 1
ATOM 2415 N N . GLU A 1 320 ? -6.004 -19.5 -23.766 1 95.56 320 GLU A N 1
ATOM 2416 C CA . GLU A 1 320 ? -5.902 -18.25 -24.531 1 95.56 320 GLU A CA 1
ATOM 2417 C C . GLU A 1 320 ? -7.277 -17.766 -24.969 1 95.56 320 GLU A C 1
ATOM 2419 O O . GLU A 1 320 ? -7.512 -16.547 -25.062 1 95.56 320 GLU A O 1
ATOM 2424 N N . ALA A 1 321 ? -8.133 -18.703 -25.188 1 94.81 321 ALA A N 1
ATOM 2425 C CA . ALA A 1 321 ? -9.477 -18.375 -25.641 1 94.81 321 A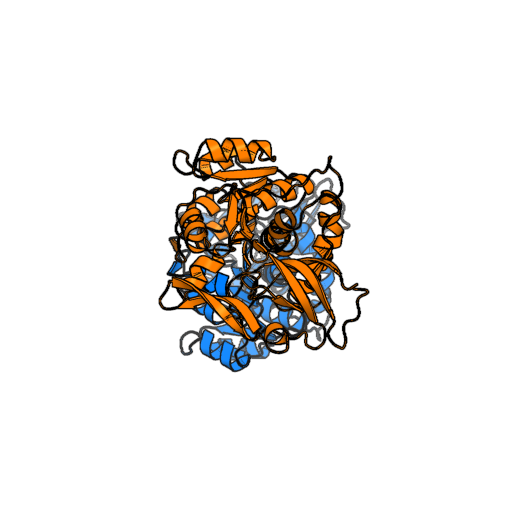LA A CA 1
ATOM 2426 C C . ALA A 1 321 ? -10.375 -17.969 -24.469 1 94.81 321 ALA A C 1
ATOM 2428 O O . ALA A 1 321 ? -11.531 -17.609 -24.672 1 94.81 321 ALA A O 1
ATOM 2429 N N . ASN A 1 322 ? -9.883 -18.016 -23.266 1 92.56 322 ASN A N 1
ATOM 2430 C CA . ASN A 1 322 ? -10.609 -17.656 -22.062 1 92.56 322 ASN A CA 1
ATOM 2431 C C . ASN A 1 322 ? -11.883 -18.484 -21.906 1 92.56 322 ASN A C 1
ATOM 2433 O O . ASN A 1 322 ? -12.93 -17.953 -21.516 1 92.56 322 ASN A O 1
ATOM 2437 N N . LYS A 1 323 ? -11.766 -19.719 -22.156 1 90.06 323 LYS A N 1
ATOM 2438 C CA . LYS A 1 323 ? -12.93 -20.594 -22.141 1 90.06 323 LYS A CA 1
ATOM 2439 C C . LYS A 1 323 ? -13.008 -21.375 -20.828 1 90.06 323 LYS A C 1
ATOM 2441 O O . LYS A 1 323 ? -14.078 -21.875 -20.453 1 90.06 323 LYS A O 1
ATOM 2446 N N . ASN A 1 324 ? -12 -21.422 -20.156 1 95.12 324 ASN A N 1
ATOM 2447 C CA . ASN A 1 324 ? -11.93 -22.359 -19.031 1 95.12 324 ASN A CA 1
ATOM 2448 C C . ASN A 1 324 ? -12.516 -21.75 -17.766 1 95.12 324 ASN A C 1
ATOM 2450 O O . ASN A 1 324 ? -12.461 -20.531 -17.562 1 95.12 324 ASN A O 1
ATOM 2454 N N . ILE A 1 325 ? -13.07 -22.531 -16.922 1 98.12 325 ILE A N 1
ATOM 2455 C CA . ILE A 1 325 ? -13.414 -22.25 -15.531 1 98.12 325 ILE A CA 1
ATOM 2456 C C . ILE A 1 325 ? -12.477 -23.031 -14.609 1 98.12 325 ILE A C 1
ATOM 2458 O O . ILE A 1 325 ? -12.508 -24.25 -14.562 1 98.12 325 ILE A O 1
ATOM 2462 N N . GLY A 1 326 ? -11.641 -22.281 -13.945 1 98.12 326 GLY A N 1
ATOM 2463 C CA . GLY A 1 326 ? -10.672 -22.906 -13.062 1 98.12 326 GLY A CA 1
ATOM 2464 C C . GLY A 1 326 ? -9.43 -23.391 -13.789 1 98.12 326 GLY A C 1
ATOM 2465 O O . GLY A 1 326 ? -8.984 -22.766 -14.75 1 98.12 326 GLY A O 1
ATOM 2466 N N . LYS A 1 327 ? -8.859 -24.453 -13.32 1 98.75 327 LYS A N 1
ATOM 2467 C CA . LYS A 1 327 ? -7.531 -24.891 -13.727 1 98.75 327 LYS A CA 1
ATOM 2468 C C . LYS A 1 327 ? -7.613 -25.891 -14.875 1 98.75 327 LYS A C 1
ATOM 2470 O O . LYS A 1 327 ? -8.547 -26.703 -14.938 1 98.75 327 LYS A O 1
ATOM 2475 N N . ILE A 1 328 ? -6.633 -25.844 -15.711 1 98.81 328 ILE A N 1
ATOM 2476 C CA . ILE A 1 328 ? -6.395 -26.844 -16.75 1 98.81 328 ILE A CA 1
ATOM 2477 C C . ILE A 1 328 ? -5.203 -27.719 -16.375 1 98.81 328 ILE A C 1
ATOM 2479 O O . ILE A 1 328 ? -4.109 -27.203 -16.109 1 98.81 328 ILE A O 1
ATOM 2483 N N . ILE A 1 329 ? -5.445 -29.031 -16.344 1 98.75 329 ILE A N 1
ATOM 2484 C CA . ILE A 1 329 ? -4.426 -29.984 -15.906 1 98.75 329 ILE A CA 1
ATOM 2485 C C . ILE A 1 329 ? -3.697 -30.547 -17.125 1 98.75 329 ILE A C 1
ATOM 2487 O O . ILE A 1 329 ? -4.316 -30.812 -18.156 1 98.75 329 ILE A O 1
ATOM 2491 N N . ILE A 1 330 ? -2.42 -30.656 -17.047 1 98.56 330 ILE A N 1
ATOM 2492 C CA . ILE A 1 330 ? -1.617 -31.391 -18.016 1 98.56 330 ILE A CA 1
ATOM 2493 C C . ILE A 1 330 ? -1.059 -32.656 -17.375 1 98.56 330 ILE A C 1
ATOM 2495 O O . ILE A 1 330 ? -0.262 -32.594 -16.438 1 98.56 330 ILE A O 1
ATOM 2499 N N . LYS A 1 331 ? -1.451 -33.75 -17.812 1 98.25 331 LYS A N 1
ATOM 2500 C CA . LYS A 1 331 ? -0.942 -35.031 -17.344 1 98.25 331 LYS A CA 1
ATOM 2501 C C . LYS A 1 331 ? 0.461 -35.281 -17.891 1 98.25 331 LYS A C 1
ATOM 2503 O O . LYS A 1 331 ? 0.7 -35.188 -19.094 1 98.25 331 LYS A O 1
ATOM 2508 N N . ILE A 1 332 ? 1.297 -35.531 -16.859 1 95.5 332 ILE A N 1
ATOM 2509 C CA . ILE A 1 332 ? 2.691 -35.781 -17.203 1 95.5 332 ILE A CA 1
ATOM 2510 C C . ILE A 1 332 ? 3.004 -37.281 -17.031 1 95.5 332 ILE A C 1
ATOM 2512 O O . ILE A 1 332 ? 2.551 -37.906 -16.062 1 95.5 332 ILE A O 1
ATOM 2516 N N . GLY A 1 333 ? 3.518 -38 -17.891 1 76.44 333 GLY A N 1
ATOM 2517 C CA . GLY A 1 333 ? 3.961 -39.375 -17.797 1 76.44 333 GLY A CA 1
ATOM 2518 C C . GLY A 1 333 ? 2.816 -40.375 -17.766 1 76.44 333 GLY A C 1
ATOM 2519 O O . GLY A 1 333 ? 1.648 -39.969 -17.859 1 76.44 333 GLY A O 1
ATOM 2520 N N . LYS A 1 334 ? 2.982 -41.562 -18.141 1 60.38 334 LYS A N 1
ATOM 2521 C CA . LYS A 1 334 ? 2.029 -42.688 -18.047 1 60.38 334 LYS A CA 1
ATOM 2522 C C . LYS A 1 334 ? 1.693 -43 -16.594 1 60.38 334 LYS A C 1
ATOM 2524 O O . LYS A 1 334 ? 2.562 -42.938 -15.727 1 60.38 334 LYS A O 1
ATOM 2529 N N . PRO A 1 335 ? 0.313 -42.875 -16.25 1 45.88 335 PRO A N 1
ATOM 2530 C CA . PRO A 1 335 ? 0.09 -43.344 -14.875 1 45.88 335 PRO A CA 1
ATOM 2531 C C . PRO A 1 335 ? 0.917 -44.562 -14.523 1 45.88 335 PRO A C 1
ATOM 2533 O O . PRO A 1 335 ? 1.315 -45.312 -15.414 1 45.88 335 PRO A O 1
ATOM 2536 N N . MET B 1 1 ? -17.5 44.188 27.594 1 38.78 1 MET B N 1
ATOM 2537 C CA . MET B 1 1 ? -17.328 43.125 28.547 1 38.78 1 MET B CA 1
ATOM 2538 C C . MET B 1 1 ? -18.031 41.844 28.078 1 38.78 1 MET B C 1
ATOM 2540 O O . MET B 1 1 ? -17.484 40.75 28.188 1 38.78 1 MET B O 1
ATOM 2544 N N . ASP B 1 2 ? -19.344 42.031 27.672 1 45.16 2 ASP B N 1
ATOM 2545 C CA . ASP B 1 2 ? -20.266 41 27.297 1 45.16 2 ASP B CA 1
ATOM 2546 C C . ASP B 1 2 ? -20 40.5 25.859 1 45.16 2 ASP B C 1
ATOM 2548 O O . ASP B 1 2 ? -20.156 39.312 25.562 1 45.16 2 ASP B O 1
ATOM 2552 N N . LYS B 1 3 ? -19.672 41.469 24.859 1 51.84 3 LYS B N 1
ATOM 2553 C CA . LYS B 1 3 ? -19.297 41.25 23.469 1 51.84 3 LYS B CA 1
ATOM 2554 C C . LYS B 1 3 ? -17.969 40.5 23.359 1 51.84 3 LYS B C 1
ATOM 2556 O O . LYS B 1 3 ? -17.703 39.844 22.359 1 51.84 3 LYS B O 1
ATOM 2561 N N . GLU B 1 4 ? -17.016 40.656 24.234 1 57.34 4 GLU B N 1
ATOM 2562 C CA . GLU B 1 4 ? -15.68 40.062 24.297 1 57.34 4 GLU B CA 1
ATOM 2563 C C . GLU B 1 4 ? -15.75 38.562 24.516 1 57.34 4 GLU B C 1
ATOM 2565 O O . GLU B 1 4 ? -14.852 37.812 24.078 1 57.34 4 GLU B O 1
ATOM 2570 N N . LYS B 1 5 ? -16.984 38.156 25.094 1 71.25 5 LYS B N 1
ATOM 2571 C CA . LYS B 1 5 ? -17.156 36.719 25.406 1 71.25 5 LYS B CA 1
ATOM 2572 C C . LYS B 1 5 ? -17.812 36 24.25 1 71.25 5 LYS B C 1
ATOM 2574 O O . LYS B 1 5 ? -17.781 34.75 24.203 1 71.25 5 LYS B O 1
ATOM 2579 N N . THR B 1 6 ? -18.188 36.781 23.281 1 87.88 6 THR B N 1
ATOM 2580 C CA . THR B 1 6 ? -18.984 36.094 22.266 1 87.88 6 THR B CA 1
ATOM 2581 C C . THR B 1 6 ? -18.359 36.25 20.891 1 87.88 6 THR B C 1
ATOM 2583 O O . THR B 1 6 ? -18.844 35.688 19.906 1 87.88 6 THR B O 1
ATOM 2586 N N . SER B 1 7 ? -17.375 37.094 20.828 1 94.12 7 SER B N 1
ATOM 2587 C CA . SER B 1 7 ? -16.75 37.344 19.547 1 94.12 7 SER B CA 1
ATOM 2588 C C . SER B 1 7 ? -15.227 37.188 19.625 1 94.12 7 SER B C 1
ATOM 2590 O O . SER B 1 7 ? -14.664 37.188 20.734 1 94.12 7 SER B O 1
ATOM 2592 N N . MET B 1 8 ? -14.648 36.969 18.531 1 95.31 8 MET B N 1
ATOM 2593 C CA . MET B 1 8 ? -13.195 36.844 18.422 1 95.31 8 MET B CA 1
ATOM 2594 C C . MET B 1 8 ? -12.703 37.375 17.078 1 95.31 8 MET B C 1
ATOM 2596 O O . MET B 1 8 ? -13.477 37.469 16.125 1 95.31 8 MET B O 1
ATOM 2600 N N . LEU B 1 9 ? -11.453 37.75 17.109 1 95.88 9 LEU B N 1
ATOM 2601 C CA . LEU B 1 9 ? -10.828 38.062 15.82 1 95.88 9 LEU B CA 1
ATOM 2602 C C . LEU B 1 9 ? -10.414 36.781 15.109 1 95.88 9 LEU B C 1
ATOM 2604 O O . LEU B 1 9 ? -9.945 35.844 15.742 1 95.88 9 LEU B O 1
ATOM 2608 N N . ALA B 1 10 ? -10.641 36.75 13.812 1 97.06 10 ALA B N 1
ATOM 2609 C CA . ALA B 1 10 ? -10.227 35.625 12.961 1 97.06 10 ALA B CA 1
ATOM 2610 C C . ALA B 1 10 ? -9.836 36.125 11.57 1 97.06 10 ALA B C 1
ATOM 2612 O O . ALA B 1 10 ? -10.211 37.219 11.172 1 97.06 10 ALA B O 1
ATOM 2613 N N . LEU B 1 11 ? -8.992 35.406 10.969 1 96.62 11 LEU B N 1
ATOM 2614 C CA . LEU B 1 11 ? -8.727 35.625 9.547 1 96.62 11 LEU B CA 1
ATOM 2615 C C . LEU B 1 11 ? -9.781 34.969 8.68 1 96.62 11 LEU B C 1
ATOM 2617 O O . LEU B 1 11 ? -9.93 33.719 8.711 1 96.62 11 LEU B O 1
ATOM 2621 N N . CYS B 1 12 ? -10.477 35.688 7.934 1 95.38 12 CYS B N 1
ATOM 2622 C CA . CYS B 1 12 ? -11.523 35.188 7.043 1 95.38 12 CYS B CA 1
ATOM 2623 C C . CYS B 1 12 ? -11.133 35.406 5.582 1 95.38 12 CYS B C 1
ATOM 2625 O O . CYS B 1 12 ? -10.484 36.375 5.238 1 95.38 12 CYS B O 1
ATOM 2627 N N . VAL B 1 13 ? -11.508 34.438 4.758 1 95.5 13 VAL B N 1
ATOM 2628 C CA . VAL B 1 13 ? -11.195 34.5 3.336 1 95.5 13 VAL B CA 1
ATOM 2629 C C . VAL B 1 13 ? -12.406 35 2.561 1 95.5 13 VAL B C 1
ATOM 2631 O O . VAL B 1 13 ? -13.484 34.406 2.621 1 95.5 13 VAL B O 1
ATOM 2634 N N . GLU B 1 14 ? -12.305 36.062 1.917 1 90.81 14 GLU B N 1
ATOM 2635 C CA . GLU B 1 14 ? -13.305 36.625 1.021 1 90.81 14 GLU B CA 1
ATOM 2636 C C . GLU B 1 14 ? -12.695 36.969 -0.333 1 90.81 14 GLU B C 1
ATOM 2638 O O . GLU B 1 14 ? -11.742 37.75 -0.406 1 90.81 14 GLU B O 1
ATOM 2643 N N . ALA B 1 15 ? -13.25 36.406 -1.404 1 88.94 15 ALA B N 1
ATOM 2644 C CA . ALA B 1 15 ? -12.797 36.656 -2.771 1 88.94 15 ALA B CA 1
ATOM 2645 C C . ALA B 1 15 ? -11.289 36.438 -2.898 1 88.94 15 ALA B C 1
ATOM 2647 O O . ALA B 1 15 ? -10.586 37.25 -3.477 1 88.94 15 ALA B O 1
ATOM 2648 N N . GLY B 1 16 ? -10.766 35.469 -2.18 1 87.94 16 GLY B N 1
ATOM 2649 C CA . GLY B 1 16 ? -9.375 35.094 -2.312 1 87.94 16 GLY B CA 1
ATOM 2650 C C . GLY B 1 16 ? -8.43 35.906 -1.464 1 87.94 16 GLY B C 1
ATOM 2651 O O . GLY B 1 16 ? -7.211 35.75 -1.522 1 87.94 16 GLY B O 1
ATOM 2652 N N . LYS B 1 17 ? -9.023 36.781 -0.67 1 92.12 17 LYS B N 1
ATOM 2653 C CA . LYS B 1 17 ? -8.211 37.625 0.206 1 92.12 17 LYS B CA 1
ATOM 2654 C C . LYS B 1 17 ? -8.547 37.375 1.673 1 92.12 17 LYS B C 1
ATOM 2656 O O . LYS B 1 17 ? -9.703 37.125 2.016 1 92.12 17 LYS B O 1
ATOM 2661 N N . MET B 1 18 ? -7.461 37.5 2.461 1 95.44 18 MET B N 1
ATOM 2662 C CA . MET B 1 18 ? -7.68 37.312 3.893 1 95.44 18 MET B CA 1
ATOM 2663 C C . MET B 1 18 ? -7.812 38.625 4.609 1 95.44 18 MET B C 1
ATOM 2665 O O . MET B 1 18 ? -7.039 39.562 4.359 1 95.44 18 MET B O 1
ATOM 2669 N N . ASN B 1 19 ? -8.797 38.75 5.465 1 93.94 19 ASN B N 1
ATOM 2670 C CA . ASN B 1 19 ? -9.008 39.906 6.305 1 93.94 19 ASN B CA 1
ATOM 2671 C C . ASN B 1 19 ? -9.328 39.531 7.746 1 93.94 19 ASN B C 1
ATOM 2673 O O . ASN B 1 19 ? -10 38.5 7.988 1 93.94 19 ASN B O 1
ATOM 2677 N N . VAL B 1 20 ? -8.82 40.312 8.641 1 94.75 20 VAL B N 1
ATOM 2678 C CA . VAL B 1 20 ? -9.156 40.125 10.047 1 94.75 20 VAL B CA 1
ATOM 2679 C C . VAL B 1 20 ? -10.562 40.656 10.32 1 94.75 20 VAL B C 1
ATOM 2681 O O . VAL B 1 20 ? -10.883 41.781 10.016 1 94.75 20 VAL B O 1
ATOM 2684 N N . LYS B 1 21 ? -11.336 39.781 10.867 1 94.75 21 LYS B N 1
ATOM 2685 C CA . LYS B 1 21 ? -12.711 40.156 11.164 1 94.75 21 LYS B CA 1
ATOM 2686 C C . LYS B 1 21 ? -13.148 39.625 12.523 1 94.75 21 LYS B C 1
ATOM 2688 O O . LYS B 1 21 ? -12.539 38.719 13.062 1 94.75 21 LYS B O 1
ATOM 2693 N N . HIS B 1 22 ? -14.141 40.344 13 1 95.81 22 HIS B N 1
ATOM 2694 C CA . HIS B 1 22 ? -14.805 39.781 14.172 1 95.81 22 HIS B CA 1
ATOM 2695 C C . HIS B 1 22 ? -15.82 38.719 13.781 1 95.81 22 HIS B C 1
ATOM 2697 O O . HIS B 1 22 ? -16.656 38.938 12.898 1 95.81 22 HIS B O 1
ATOM 2703 N N . VAL B 1 23 ? -15.672 37.594 14.391 1 96.31 23 VAL B N 1
ATOM 2704 C CA . VAL B 1 23 ? -16.609 36.469 14.172 1 96.31 23 VAL B CA 1
ATOM 2705 C C . VAL B 1 23 ? -17.031 35.906 15.508 1 96.31 23 VAL B C 1
ATOM 2707 O O . VAL B 1 23 ? -16.438 36.188 16.547 1 96.31 23 VAL B O 1
ATOM 2710 N N . PRO B 1 24 ? -18.094 35.094 15.5 1 96.06 24 PRO B N 1
ATOM 2711 C CA . PRO B 1 24 ? -18.484 34.469 16.766 1 96.06 24 PRO B CA 1
ATOM 2712 C C . PRO B 1 24 ? -17.406 33.562 17.344 1 96.06 24 PRO B C 1
ATOM 2714 O O . PRO B 1 24 ? -16.75 32.812 16.594 1 96.06 24 PRO B O 1
ATOM 2717 N N . ARG B 1 25 ? -17.172 33.719 18.578 1 96.75 25 ARG B N 1
ATOM 2718 C CA . ARG B 1 25 ? -16.234 32.875 19.281 1 96.75 25 ARG B CA 1
ATOM 2719 C C . ARG B 1 25 ? -16.828 31.484 19.516 1 96.75 25 ARG B C 1
ATOM 2721 O O . ARG B 1 25 ? -18 31.359 19.906 1 96.75 25 ARG B O 1
ATOM 2728 N N . PRO B 1 26 ? -16.094 30.438 19.266 1 96.88 26 PRO B N 1
ATOM 2729 C CA . PRO B 1 26 ? -16.641 29.109 19.531 1 96.88 26 PRO B CA 1
ATOM 2730 C C . PRO B 1 26 ? -16.734 28.797 21.016 1 96.88 26 PRO B C 1
ATOM 2732 O O . PRO B 1 26 ? -16.016 29.375 21.828 1 96.88 26 PRO B O 1
ATOM 2735 N N . GLU B 1 27 ? -17.641 27.969 21.328 1 95.06 27 GLU B N 1
ATOM 2736 C CA . GLU B 1 27 ? -17.766 27.391 22.672 1 95.06 27 GLU B CA 1
ATOM 2737 C C . GLU B 1 27 ? -17.281 25.953 22.688 1 95.06 27 GLU B C 1
ATOM 2739 O O . GLU B 1 27 ? -17.453 25.219 21.719 1 95.06 27 GLU B O 1
ATOM 2744 N N . ALA B 1 28 ? -16.688 25.562 23.766 1 95.5 28 ALA B N 1
ATOM 2745 C CA . ALA B 1 28 ? -16.281 24.172 23.906 1 95.5 28 ALA B CA 1
ATOM 2746 C C . ALA B 1 28 ? -17.484 23.266 24.094 1 95.5 28 ALA B C 1
ATOM 2748 O O . ALA B 1 28 ? -18.188 23.328 25.109 1 95.5 28 ALA B O 1
ATOM 2749 N N . LYS B 1 29 ? -17.75 22.453 23.125 1 95 29 LYS B N 1
ATOM 2750 C CA . LYS B 1 29 ? -18.812 21.469 23.219 1 95 29 LYS B CA 1
ATOM 2751 C C . LYS B 1 29 ? -18.359 20.219 23.953 1 95 29 LYS B C 1
ATOM 2753 O O . LYS B 1 29 ? -17.312 20.234 24.609 1 95 29 LYS B O 1
ATOM 2758 N N . ASP B 1 30 ? -19.234 19.219 23.938 1 95.69 30 ASP B N 1
ATOM 2759 C CA . ASP B 1 30 ? -18.938 17.969 24.625 1 95.69 30 ASP B CA 1
ATOM 2760 C C . ASP B 1 30 ? -17.609 17.375 24.172 1 95.69 30 ASP B C 1
ATOM 2762 O O . ASP B 1 30 ? -17.406 17.156 22.984 1 95.69 30 ASP B O 1
ATOM 2766 N N . GLY B 1 31 ? -16.719 17.203 25.156 1 97.81 31 GLY B N 1
ATOM 2767 C CA . GLY B 1 31 ? -15.438 16.562 24.922 1 97.81 31 GLY B CA 1
ATOM 2768 C C . GLY B 1 31 ? -14.391 17.516 24.359 1 97.81 31 GLY B C 1
ATOM 2769 O O . GLY B 1 31 ? -13.289 17.094 24.016 1 97.81 31 GLY B O 1
ATOM 2770 N N . GLN B 1 32 ? -14.727 18.797 24.297 1 98.44 32 GLN B N 1
ATOM 2771 C CA . GLN B 1 32 ? -13.812 19.75 23.641 1 98.44 32 GLN B CA 1
ATOM 2772 C C . GLN B 1 32 ? -13.156 20.672 24.672 1 98.44 32 GLN B C 1
ATOM 2774 O O . GLN B 1 32 ? -13.68 20.859 25.766 1 98.44 32 GLN B O 1
ATOM 2779 N N . LEU B 1 33 ? -12.055 21.203 24.328 1 98.75 33 LEU B N 1
ATOM 2780 C CA . LEU B 1 33 ? -11.383 22.297 25.016 1 98.75 33 LEU B CA 1
ATOM 2781 C C . LEU B 1 33 ? -11.406 23.562 24.188 1 98.75 33 LEU B C 1
ATOM 2783 O O . LEU B 1 33 ? -11.375 23.5 22.953 1 98.75 33 LEU B O 1
ATOM 2787 N N . LEU B 1 34 ? -11.523 24.594 24.859 1 98.38 34 LEU B N 1
ATOM 2788 C CA . LEU B 1 34 ? -11.328 25.891 24.219 1 98.38 34 LEU B CA 1
ATOM 2789 C C . LEU B 1 34 ? -9.914 26.406 24.438 1 98.38 34 LEU B C 1
ATOM 2791 O O . LEU B 1 34 ? -9.453 26.469 25.578 1 98.38 34 LEU B O 1
ATOM 2795 N N . ILE B 1 35 ? -9.25 26.688 23.391 1 98.5 35 ILE B N 1
ATOM 2796 C CA . ILE B 1 35 ? -7.879 27.188 23.469 1 98.5 35 ILE B CA 1
ATOM 2797 C C . ILE B 1 35 ? -7.84 28.656 23.047 1 98.5 35 ILE B C 1
ATOM 2799 O O . ILE B 1 35 ? -8.375 29.016 21.984 1 98.5 35 ILE B O 1
ATOM 2803 N N . LYS B 1 36 ? -7.328 29.484 23.891 1 98.38 36 LYS B N 1
ATOM 2804 C CA . LYS B 1 36 ? -6.918 30.797 23.438 1 98.38 36 LYS B CA 1
ATOM 2805 C C . LYS B 1 36 ? -5.609 30.734 22.656 1 98.38 36 LYS B C 1
ATOM 2807 O O . LYS B 1 36 ? -4.551 30.484 23.234 1 98.38 36 LYS B O 1
ATOM 2812 N N . VAL B 1 37 ? -5.695 31.047 21.406 1 98.62 37 VAL B N 1
ATOM 2813 C CA . VAL B 1 37 ? -4.609 30.734 20.484 1 98.62 37 VAL B CA 1
ATOM 2814 C C . VAL B 1 37 ? -3.533 31.828 20.578 1 98.62 37 VAL B C 1
ATOM 2816 O O . VAL B 1 37 ? -3.832 33 20.484 1 98.62 37 VAL B O 1
ATOM 2819 N N . ALA B 1 38 ? -2.33 31.375 20.812 1 98.5 38 ALA B N 1
ATOM 2820 C CA . ALA B 1 38 ? -1.17 32.25 20.734 1 98.5 38 ALA B CA 1
ATOM 2821 C C . ALA B 1 38 ? -0.586 32.281 19.328 1 98.5 38 ALA B C 1
ATOM 2823 O O . ALA B 1 38 ? -0.2 33.344 18.828 1 98.5 38 ALA B O 1
ATOM 2824 N N . ALA B 1 39 ? -0.54 31.109 18.719 1 98.62 39 ALA B N 1
ATOM 2825 C CA . ALA B 1 39 ? 0.038 31 17.391 1 98.62 39 ALA B CA 1
ATOM 2826 C C . ALA B 1 39 ? -0.529 29.812 16.641 1 98.62 39 ALA B C 1
ATOM 2828 O O . ALA B 1 39 ? -1.008 28.844 17.25 1 98.62 39 ALA B O 1
ATOM 2829 N N . THR B 1 40 ? -0.606 29.922 15.383 1 98.69 40 THR B N 1
ATOM 2830 C CA . THR B 1 40 ? -0.784 28.812 14.43 1 98.69 40 THR B CA 1
ATOM 2831 C C . THR B 1 40 ? 0.381 28.766 13.445 1 98.69 40 THR B C 1
ATOM 2833 O O . THR B 1 40 ? 1.358 29.5 13.594 1 98.69 40 THR B O 1
ATOM 2836 N N . ALA B 1 41 ? 0.378 27.781 12.578 1 98.75 41 ALA B N 1
ATOM 2837 C CA . ALA B 1 41 ? 1.416 27.672 11.555 1 98.75 41 ALA B CA 1
ATOM 2838 C C . ALA B 1 41 ? 0.809 27.375 10.188 1 98.75 41 ALA B C 1
ATOM 2840 O O . ALA B 1 41 ? -0.267 26.781 10.094 1 98.75 41 ALA B O 1
ATOM 2841 N N . LEU B 1 42 ? 1.522 27.875 9.227 1 98.06 42 LEU B N 1
ATOM 2842 C CA . LEU B 1 42 ? 1.039 27.828 7.848 1 98.06 42 LEU B CA 1
ATOM 2843 C C . LEU B 1 42 ? 1.313 26.469 7.215 1 98.06 42 LEU B C 1
ATOM 2845 O O . LEU B 1 42 ? 2.391 25.906 7.402 1 98.06 42 LEU B O 1
ATOM 2849 N N . ASN B 1 43 ? 0.366 25.922 6.504 1 97.88 43 ASN B N 1
ATOM 2850 C CA . ASN B 1 43 ? 0.469 24.688 5.73 1 97.88 43 ASN B CA 1
ATOM 2851 C C . ASN B 1 43 ? 0.04 24.891 4.281 1 97.88 43 ASN B C 1
ATOM 2853 O O . ASN B 1 43 ? -0.792 25.75 3.996 1 97.88 43 ASN B O 1
ATOM 2857 N N . ARG B 1 44 ? 0.546 24.094 3.363 1 96.81 44 ARG B N 1
ATOM 2858 C CA . ARG B 1 44 ? 0.138 24.156 1.964 1 96.81 44 ARG B CA 1
ATOM 2859 C C . ARG B 1 44 ? -1.37 23.984 1.824 1 96.81 44 ARG B C 1
ATOM 2861 O O . ARG B 1 44 ? -1.993 24.578 0.943 1 96.81 44 ARG B O 1
ATOM 2868 N N . ALA B 1 45 ? -1.943 23.188 2.672 1 96.88 45 ALA B N 1
ATOM 2869 C CA . ALA B 1 45 ? -3.387 22.953 2.684 1 96.88 45 ALA B CA 1
ATOM 2870 C C . ALA B 1 45 ? -4.145 24.266 2.875 1 96.88 45 ALA B C 1
ATOM 2872 O O . ALA B 1 45 ? -5.246 24.438 2.344 1 96.88 45 ALA B O 1
ATOM 2873 N N . ASP B 1 46 ? -3.611 25.219 3.652 1 97.69 46 ASP B N 1
ATOM 2874 C CA . ASP B 1 46 ? -4.246 26.516 3.854 1 97.69 46 ASP B CA 1
ATOM 2875 C C . ASP B 1 46 ? -4.336 27.297 2.541 1 97.69 46 ASP B C 1
ATOM 2877 O O . ASP B 1 46 ? -5.352 27.922 2.26 1 97.69 46 ASP B O 1
ATOM 2881 N N . LEU B 1 47 ? -3.234 27.25 1.76 1 96.69 47 LEU B N 1
ATOM 2882 C CA . LEU B 1 47 ? -3.229 27.922 0.462 1 96.69 47 LEU B CA 1
ATOM 2883 C C . LEU B 1 47 ? -4.309 27.344 -0.449 1 96.69 47 LEU B C 1
ATOM 2885 O O . LEU B 1 47 ? -5.023 28.094 -1.119 1 96.69 47 LEU B O 1
ATOM 2889 N N . LEU B 1 48 ? -4.398 26.016 -0.461 1 95.94 48 LEU B N 1
ATOM 2890 C CA . LEU B 1 48 ? -5.383 25.344 -1.298 1 95.94 48 LEU B CA 1
ATOM 2891 C C . LEU B 1 48 ? -6.801 25.672 -0.852 1 95.94 48 LEU B C 1
ATOM 2893 O O . LEU B 1 48 ? -7.668 25.938 -1.684 1 95.94 48 LEU B O 1
ATOM 2897 N N . GLN B 1 49 ? -7.004 25.609 0.415 1 96.25 49 GLN B N 1
ATOM 2898 C CA . GLN B 1 49 ? -8.328 25.938 0.935 1 96.25 49 GLN B CA 1
ATOM 2899 C C . GLN B 1 49 ? -8.703 27.391 0.616 1 96.25 49 GLN B C 1
ATOM 2901 O O . GLN B 1 49 ? -9.844 27.672 0.243 1 96.25 49 GLN B O 1
ATOM 2906 N N . LYS B 1 50 ? -7.793 28.281 0.8 1 96.94 50 LYS B N 1
ATOM 2907 C CA . LYS B 1 50 ? -8.016 29.688 0.488 1 96.94 50 LYS B CA 1
ATOM 2908 C C . LYS B 1 50 ? -8.484 29.859 -0.955 1 96.94 50 LYS B C 1
ATOM 2910 O O . LYS B 1 50 ? -9.328 30.719 -1.242 1 96.94 50 LYS B O 1
ATOM 2915 N N . ARG B 1 51 ? -8.039 28.984 -1.837 1 94.75 51 ARG B N 1
ATOM 2916 C CA . ARG B 1 51 ? -8.367 29.062 -3.258 1 94.75 51 ARG B CA 1
ATOM 2917 C C . ARG B 1 51 ? -9.625 28.25 -3.57 1 94.75 51 ARG B C 1
ATOM 2919 O O . ARG B 1 51 ? -10.023 28.141 -4.73 1 94.75 51 ARG B O 1
ATOM 2926 N N . GLY B 1 52 ? -10.195 27.578 -2.578 1 93.5 52 GLY B N 1
ATOM 2927 C CA . GLY B 1 52 ? -11.406 26.797 -2.771 1 93.5 52 GLY B CA 1
ATOM 2928 C C . GLY B 1 52 ? -11.141 25.391 -3.279 1 93.5 52 GLY B C 1
ATOM 2929 O O . GLY B 1 52 ? -12.047 24.719 -3.77 1 93.5 52 GLY B O 1
ATOM 2930 N N . LEU B 1 53 ? -9.945 24.891 -3.145 1 92.38 53 LEU B N 1
ATOM 2931 C CA . LEU B 1 53 ? -9.555 23.625 -3.758 1 92.38 53 LEU B CA 1
ATOM 2932 C C . LEU B 1 53 ? -9.422 22.531 -2.707 1 92.38 53 LEU B C 1
ATOM 2934 O O . LEU B 1 53 ? -9.203 21.359 -3.045 1 92.38 53 LEU B O 1
ATOM 2938 N N . TYR B 1 54 ? -9.609 22.859 -1.489 1 93.44 54 TYR B N 1
ATOM 2939 C CA . TYR B 1 54 ? -9.461 21.922 -0.39 1 93.44 54 TYR B CA 1
ATOM 2940 C C . TYR B 1 54 ? -10.344 22.312 0.788 1 93.44 54 TYR B C 1
ATOM 2942 O O . TYR B 1 54 ? -9.852 22.797 1.809 1 93.44 54 TYR B O 1
ATOM 2950 N N . PRO B 1 55 ? -11.547 22.078 0.655 1 93.88 55 PRO B N 1
ATOM 2951 C CA . PRO B 1 55 ? -12.477 22.516 1.699 1 93.88 55 PRO B CA 1
ATOM 2952 C C . PRO B 1 55 ? -12.266 21.766 3.018 1 93.88 55 PRO B C 1
ATOM 2954 O O . PRO B 1 55 ? -11.789 20.641 3.021 1 93.88 55 PRO B O 1
ATOM 2957 N N . ALA B 1 56 ? -12.648 22.406 4.066 1 95.31 56 ALA B N 1
ATOM 2958 C CA . ALA B 1 56 ? -12.625 21.75 5.371 1 95.31 56 ALA B CA 1
ATOM 2959 C C . ALA B 1 56 ? -13.555 20.547 5.398 1 95.31 56 ALA B C 1
ATOM 2961 O O . ALA B 1 56 ? -14.609 20.547 4.75 1 95.31 56 ALA B O 1
ATOM 2962 N N . PRO B 1 57 ? -13.156 19.5 6.125 1 95.69 57 PRO B N 1
ATOM 2963 C CA . PRO B 1 57 ? -14.094 18.391 6.285 1 95.69 57 PRO B CA 1
ATOM 2964 C C . PRO B 1 57 ? -15.414 18.828 6.918 1 95.69 57 PRO B C 1
ATOM 2966 O O . PRO B 1 57 ? -15.461 19.828 7.629 1 95.69 57 PRO B O 1
ATOM 2969 N N . PRO B 1 58 ? -16.469 18.078 6.617 1 94.12 58 PRO B N 1
ATOM 2970 C CA . PRO B 1 58 ? -17.766 18.406 7.242 1 94.12 58 PRO B CA 1
ATOM 2971 C C . PRO B 1 58 ? -17.672 18.484 8.766 1 94.12 58 PRO B C 1
ATOM 2973 O O . PRO B 1 58 ? -17.047 17.625 9.398 1 94.12 58 PRO B O 1
ATOM 2976 N N . GLY B 1 59 ? -18.188 19.531 9.273 1 93.25 59 GLY B N 1
ATOM 2977 C CA . GLY B 1 59 ? -18.234 19.672 10.719 1 93.25 59 GLY B CA 1
ATOM 2978 C C . GLY B 1 59 ? -17.078 20.484 11.273 1 93.25 59 GLY B C 1
ATOM 2979 O O . GLY B 1 59 ? -17.125 20.938 12.414 1 93.25 59 GLY B O 1
ATOM 2980 N N . GLU B 1 60 ? -16.078 20.734 10.492 1 95.38 60 GLU B N 1
ATOM 2981 C CA . GLU B 1 60 ? -14.922 21.5 10.93 1 95.38 60 GLU B CA 1
ATOM 2982 C C . GLU B 1 60 ? -15.094 22.984 10.617 1 95.38 60 GLU B C 1
ATOM 2984 O O . GLU B 1 60 ? -15.914 23.359 9.781 1 95.38 60 GLU B O 1
ATOM 2989 N N . SER B 1 61 ? -14.359 23.781 11.305 1 96.12 61 SER B N 1
ATOM 2990 C CA . SER B 1 61 ? -14.367 25.219 11.055 1 96.12 61 SER B CA 1
ATOM 2991 C C . SER B 1 61 ? -13.906 25.531 9.633 1 96.12 61 SER B C 1
ATOM 2993 O O . SER B 1 61 ? -12.953 24.922 9.133 1 96.12 61 SER B O 1
ATOM 2995 N N . GLU B 1 62 ? -14.539 26.547 9.031 1 94.88 62 GLU B N 1
ATOM 2996 C CA . GLU B 1 62 ? -14.117 27.016 7.719 1 94.88 62 GLU B CA 1
ATOM 2997 C C . GLU B 1 62 ? -12.953 28 7.824 1 94.88 62 GLU B C 1
ATOM 2999 O O . GLU B 1 62 ? -12.328 28.344 6.816 1 94.88 62 GLU B O 1
ATOM 3004 N N . ILE B 1 63 ? -12.758 28.453 9.078 1 97.5 63 ILE B N 1
ATOM 3005 C CA . ILE B 1 63 ? -11.562 29.266 9.297 1 97.5 63 ILE B CA 1
ATOM 3006 C C . ILE B 1 63 ? -10.312 28.438 9.039 1 97.5 63 ILE B C 1
ATOM 3008 O O . ILE B 1 63 ? -10.234 27.266 9.445 1 97.5 63 ILE B O 1
ATOM 3012 N N . LEU B 1 64 ? -9.336 28.969 8.32 1 97.94 64 LEU B N 1
ATOM 3013 C CA . LEU B 1 64 ? -8.102 28.266 7.973 1 97.94 64 LEU B CA 1
ATOM 3014 C C . LEU B 1 64 ? -7.328 27.875 9.219 1 97.94 64 LEU B C 1
ATOM 3016 O O . LEU B 1 64 ? -7.59 28.375 10.312 1 97.94 64 LEU B O 1
ATOM 3020 N N . GLY B 1 65 ? -6.359 27 8.969 1 98.56 65 GLY B N 1
ATOM 3021 C CA . GLY B 1 65 ? -5.418 26.641 10.008 1 98.56 65 GLY B CA 1
ATOM 3022 C C . GLY B 1 65 ? -5.617 25.219 10.523 1 98.56 65 GLY B C 1
ATOM 3023 O O . GLY B 1 65 ? -6.672 24.906 11.07 1 98.56 65 GLY B O 1
ATOM 3024 N N . LEU B 1 66 ? -4.59 24.453 10.516 1 98.81 66 LEU B N 1
ATOM 3025 C CA . LEU B 1 66 ? -4.68 23.016 10.805 1 98.81 66 LEU B CA 1
ATOM 3026 C C . LEU B 1 66 ? -4.031 22.703 12.148 1 98.81 66 LEU B C 1
ATOM 3028 O O . LEU B 1 66 ? -3.908 21.531 12.523 1 98.81 66 LEU B O 1
ATOM 3032 N N . GLU B 1 67 ? -3.557 23.719 12.852 1 98.94 67 GLU B N 1
ATOM 3033 C CA . GLU B 1 67 ? -2.914 23.547 14.156 1 98.94 67 GLU B CA 1
ATOM 3034 C C . GLU B 1 67 ? -2.928 24.844 14.953 1 98.94 67 GLU B C 1
ATOM 3036 O O . GLU B 1 67 ? -3.207 25.922 14.398 1 98.94 67 GLU B O 1
ATOM 3041 N N . ALA B 1 68 ? -2.643 24.688 16.219 1 98.75 68 ALA B N 1
ATOM 3042 C CA . ALA B 1 68 ? -2.553 25.859 17.078 1 98.75 68 ALA B CA 1
ATOM 3043 C C . ALA B 1 68 ? -1.805 25.531 18.375 1 98.75 68 ALA B C 1
ATOM 3045 O O . ALA B 1 68 ? -1.751 24.375 18.797 1 98.75 68 ALA B O 1
ATOM 3046 N N . SER B 1 69 ? -1.207 26.516 18.922 1 98.81 69 SER B N 1
ATOM 3047 C CA . SER B 1 69 ? -0.715 26.5 20.297 1 98.81 69 SER B CA 1
ATOM 3048 C C . SER B 1 69 ? -1.284 27.656 21.109 1 98.81 69 SER B C 1
ATOM 3050 O O . SER B 1 69 ? -1.654 28.688 20.547 1 98.81 69 SER B O 1
ATOM 3052 N N . GLY B 1 70 ? -1.398 27.469 22.359 1 98.5 70 GLY B N 1
ATOM 3053 C CA . GLY B 1 70 ? -1.948 28.5 23.234 1 98.5 70 GLY B CA 1
ATOM 3054 C C . GLY B 1 70 ? -2.176 28.016 24.656 1 98.5 70 GLY B C 1
ATOM 3055 O O . GLY B 1 70 ? -1.375 27.234 25.188 1 98.5 70 GLY B O 1
ATOM 3056 N N . VAL B 1 71 ? -3.217 28.609 25.25 1 98.31 71 VAL B N 1
ATOM 3057 C CA . VAL B 1 71 ? -3.533 28.219 26.625 1 98.31 71 VAL B CA 1
ATOM 3058 C C . VAL B 1 71 ? -4.988 27.766 26.703 1 98.31 71 VAL B C 1
ATOM 3060 O O . VAL B 1 71 ? -5.852 28.297 26 1 98.31 71 VAL B O 1
ATOM 3063 N N . ILE B 1 72 ? -5.207 26.812 27.594 1 98.5 72 ILE B N 1
ATOM 3064 C CA . ILE B 1 72 ? -6.578 26.359 27.812 1 98.5 72 ILE B CA 1
ATOM 3065 C C . ILE B 1 72 ? -7.395 27.484 28.438 1 98.5 72 ILE B C 1
ATOM 3067 O O . ILE B 1 72 ? -7.02 28.031 29.484 1 98.5 72 ILE B O 1
ATOM 3071 N N . SER B 1 73 ? -8.484 27.844 27.828 1 97.62 73 SER B N 1
ATOM 3072 C CA . SER B 1 73 ? -9.328 28.938 28.297 1 97.62 73 SER B CA 1
ATOM 3073 C C . SER B 1 73 ? -10.719 28.438 28.688 1 97.62 73 SER B C 1
ATOM 3075 O O . SER B 1 73 ? -11.508 29.172 29.266 1 97.62 73 SER B O 1
ATOM 3077 N N . GLY B 1 74 ? -11.039 27.203 28.297 1 97.44 74 GLY B N 1
ATOM 3078 C CA . GLY B 1 74 ? -12.312 26.594 28.641 1 97.44 74 GLY B CA 1
ATOM 3079 C C . GLY B 1 74 ? -12.297 25.078 28.547 1 97.44 74 GLY B C 1
ATOM 3080 O O . GLY B 1 74 ? -11.547 24.516 27.734 1 97.44 74 GLY B O 1
ATOM 3081 N N . VAL B 1 75 ? -13.094 24.453 29.375 1 97.75 75 VAL B N 1
ATOM 3082 C CA . VAL B 1 75 ? -13.258 23 29.391 1 97.75 75 VAL B CA 1
ATOM 3083 C C . VAL B 1 75 ? -14.727 22.641 29.203 1 97.75 75 VAL B C 1
ATOM 3085 O O . VAL B 1 75 ? -15.578 23.031 30.016 1 97.75 75 VAL B O 1
ATOM 3088 N N . GLY B 1 76 ? -14.977 21.969 28.109 1 96.56 76 GLY B N 1
ATOM 3089 C CA . GLY B 1 76 ? -16.359 21.609 27.812 1 96.56 76 GLY B CA 1
ATOM 3090 C C . GLY B 1 76 ? -16.844 20.438 28.656 1 96.56 76 GLY B C 1
ATOM 3091 O O . GLY B 1 76 ? -16.047 19.766 29.328 1 96.56 76 GLY B O 1
ATOM 3092 N N . PRO B 1 77 ? -18.172 20.234 28.547 1 96.5 77 PRO B N 1
ATOM 3093 C CA . PRO B 1 77 ? -18.719 19.094 29.281 1 96.5 77 PRO B CA 1
ATOM 3094 C C . PRO B 1 77 ? -18.188 17.75 28.766 1 96.5 77 PRO B C 1
ATOM 3096 O O . PRO B 1 77 ? -17.891 17.625 27.578 1 96.5 77 PRO B O 1
ATOM 3099 N N . GLY B 1 78 ? -18 16.828 29.641 1 96.75 78 GLY B N 1
ATOM 3100 C CA . GLY B 1 78 ? -17.672 15.461 29.25 1 96.75 78 GLY B CA 1
ATOM 3101 C C . GLY B 1 78 ? -16.203 15.25 29.016 1 96.75 78 GLY B C 1
ATOM 3102 O O . GLY B 1 78 ? -15.773 14.141 28.672 1 96.75 78 GLY B O 1
ATOM 3103 N N . VAL B 1 79 ? -15.461 16.281 29.078 1 97.62 79 VAL B N 1
ATOM 3104 C CA . VAL B 1 79 ? -14.016 16.125 29 1 97.62 79 VAL B CA 1
ATOM 3105 C C . VAL B 1 79 ? -13.539 15.18 30.109 1 97.62 79 VAL B C 1
ATOM 3107 O O . VAL B 1 79 ? -13.953 15.305 31.266 1 97.62 79 VAL B O 1
ATOM 3110 N N . LYS B 1 80 ? -12.672 14.234 29.781 1 97.12 80 LYS B N 1
ATOM 3111 C CA . LYS B 1 80 ? -12.258 13.203 30.719 1 97.12 80 LYS B CA 1
ATOM 3112 C C . LYS B 1 80 ? -10.844 13.469 31.234 1 97.12 80 LYS B C 1
ATOM 3114 O O . LYS B 1 80 ? -10.492 13.055 32.344 1 97.12 80 LYS B O 1
ATOM 3119 N N . GLY B 1 81 ? -10.078 14.133 30.484 1 95.56 81 GLY B N 1
ATOM 3120 C CA . GLY B 1 81 ? -8.688 14.367 30.844 1 95.56 81 GLY B CA 1
ATOM 3121 C C . GLY B 1 81 ? -8.523 15.414 31.938 1 95.56 81 GLY B C 1
ATOM 3122 O O . GLY B 1 81 ? -9.461 16.141 32.25 1 95.56 81 GLY B O 1
ATOM 3123 N N . ASN B 1 82 ? -7.336 15.422 32.562 1 94.12 82 ASN B N 1
ATOM 3124 C CA . ASN B 1 82 ? -7.02 16.406 33.625 1 94.12 82 ASN B CA 1
ATOM 3125 C C . ASN B 1 82 ? -6.391 17.656 33.031 1 94.12 82 ASN B C 1
ATOM 3127 O O . ASN B 1 82 ? -5.188 17.891 33.156 1 94.12 82 ASN B O 1
ATOM 3131 N N . TRP B 1 83 ? -7.211 18.438 32.438 1 97.19 83 TRP B N 1
ATOM 3132 C CA . TRP B 1 83 ? -6.773 19.688 31.844 1 97.19 83 TRP B CA 1
ATOM 3133 C C . TRP B 1 83 ? -6.965 20.859 32.812 1 97.19 83 TRP B C 1
ATOM 3135 O O . TRP B 1 83 ? -7.977 20.938 33.5 1 97.19 83 TRP B O 1
ATOM 3145 N N . THR B 1 84 ? -6.008 21.75 32.844 1 96.5 84 THR B N 1
ATOM 3146 C CA . THR B 1 84 ? -6.039 22.906 33.719 1 96.5 84 THR B CA 1
ATOM 3147 C C . THR B 1 84 ? -6.145 24.188 32.906 1 96.5 84 THR B C 1
ATOM 3149 O O . THR B 1 84 ? -5.383 24.406 31.969 1 96.5 84 THR B O 1
ATOM 3152 N N . LEU B 1 85 ? -7.043 25.078 33.375 1 97.56 85 LEU B N 1
ATOM 3153 C CA . LEU B 1 85 ? -7.125 26.391 32.75 1 97.56 85 LEU B CA 1
ATOM 3154 C C . LEU B 1 85 ? -5.789 27.109 32.812 1 97.56 85 LEU B C 1
ATOM 3156 O O . LEU B 1 85 ? -5.113 27.062 33.844 1 97.56 85 LEU B O 1
ATOM 3160 N N . GLY B 1 86 ? -5.391 27.656 31.719 1 97.44 86 GLY B N 1
ATOM 3161 C CA . GLY B 1 86 ? -4.148 28.422 31.703 1 97.44 86 GLY B CA 1
ATOM 3162 C C . GLY B 1 86 ? -2.953 27.594 31.281 1 97.44 86 GLY B C 1
ATOM 3163 O O . GLY B 1 86 ? -1.896 28.141 30.953 1 97.44 86 GLY B O 1
ATOM 3164 N N . SER B 1 87 ? -3.129 26.266 31.219 1 97.31 87 SER B N 1
ATOM 3165 C CA . SER B 1 87 ? -2.029 25.406 30.797 1 97.31 87 SER B CA 1
ATOM 3166 C C . SER B 1 87 ? -1.681 25.609 29.328 1 97.31 87 SER B C 1
ATOM 3168 O O . SER B 1 87 ? -2.568 25.781 28.5 1 97.31 87 SER B O 1
ATOM 3170 N N . LYS B 1 88 ? -0.376 25.625 29.016 1 98.31 88 LYS B N 1
ATOM 3171 C CA . LYS B 1 88 ? 0.102 25.703 27.641 1 98.31 88 LYS B CA 1
ATOM 3172 C C . LYS B 1 88 ? -0.12 24.391 26.891 1 98.31 88 LYS B C 1
ATOM 3174 O O . LYS B 1 88 ? 0.289 23.328 27.359 1 98.31 88 LYS B O 1
ATOM 3179 N N . VAL B 1 89 ? -0.779 24.5 25.719 1 98.75 89 VAL B N 1
ATOM 3180 C CA . VAL B 1 89 ? -1.071 23.297 24.938 1 98.75 89 VAL B CA 1
ATOM 3181 C C . VAL B 1 89 ? -0.877 23.594 23.453 1 98.75 89 VAL B C 1
ATOM 3183 O O . VAL B 1 89 ? -0.729 24.75 23.062 1 98.75 89 VAL B O 1
ATOM 3186 N N . MET B 1 90 ? -0.765 22.625 22.656 1 98.88 90 MET B N 1
ATOM 3187 C CA . MET B 1 90 ? -0.821 22.641 21.203 1 98.88 90 MET B CA 1
ATOM 3188 C C . MET B 1 90 ? -1.789 21.594 20.672 1 98.88 90 MET B C 1
ATOM 3190 O O . MET B 1 90 ? -2.086 20.609 21.375 1 98.88 90 MET B O 1
ATOM 3194 N N . ALA B 1 91 ? -2.324 21.812 19.469 1 98.94 91 ALA B N 1
ATOM 3195 C CA . ALA B 1 91 ? -3.41 20.938 19.031 1 98.94 91 ALA B CA 1
ATOM 3196 C C . ALA B 1 91 ? -3.377 20.75 17.516 1 98.94 91 ALA B C 1
ATOM 3198 O O . ALA B 1 91 ? -3.031 21.672 16.766 1 98.94 91 ALA B O 1
ATOM 3199 N N . LEU B 1 92 ? -3.689 19.516 17.094 1 98.94 92 LEU B N 1
ATOM 3200 C CA . LEU B 1 92 ? -4.043 19.219 15.711 1 98.94 92 LEU B CA 1
ATOM 3201 C C . LEU B 1 92 ? -5.477 19.641 15.414 1 98.94 92 LEU B C 1
ATOM 3203 O O . LEU B 1 92 ? -6.387 19.375 16.203 1 98.94 92 LEU B O 1
ATOM 3207 N N . LEU B 1 93 ? -5.68 20.328 14.297 1 98.75 93 LEU B N 1
ATOM 3208 C CA . LEU B 1 93 ? -7.004 20.859 13.992 1 98.75 93 LEU B CA 1
ATOM 3209 C C . LEU B 1 93 ? -7.438 20.453 12.578 1 98.75 93 LEU B C 1
ATOM 3211 O O . LEU B 1 93 ? -6.598 20.297 11.695 1 98.75 93 LEU B O 1
ATOM 3215 N N . GLY B 1 94 ? -8.773 20.344 12.398 1 97.94 94 GLY B N 1
ATOM 3216 C CA . GLY B 1 94 ? -9.336 20.266 11.055 1 97.94 94 GLY B CA 1
ATOM 3217 C C . GLY B 1 94 ? -9.531 21.625 10.414 1 97.94 94 GLY B C 1
ATOM 3218 O O . GLY B 1 94 ? -9.695 21.734 9.195 1 97.94 94 GLY B O 1
ATOM 3219 N N . GLY B 1 95 ? -9.523 22.672 11.172 1 98.06 95 GLY B N 1
ATOM 3220 C CA . GLY B 1 95 ? -9.703 24.078 10.836 1 98.06 95 GLY B CA 1
ATOM 3221 C C . GLY B 1 95 ? -9.836 24.969 12.055 1 98.06 95 GLY B C 1
ATOM 3222 O O . GLY B 1 95 ? -10.031 24.484 13.172 1 98.06 95 GLY B O 1
ATOM 3223 N N . GLY B 1 96 ? -9.641 26.234 11.836 1 98.19 96 GLY B N 1
ATOM 3224 C CA . GLY B 1 96 ? -9.945 27.188 12.898 1 98.19 96 GLY B CA 1
ATOM 3225 C C . GLY B 1 96 ? -8.703 27.797 13.531 1 98.19 96 GLY B C 1
ATOM 3226 O O . GLY B 1 96 ? -8.812 28.672 14.391 1 98.19 96 GLY B O 1
ATOM 3227 N N . GLY B 1 97 ? -7.527 27.391 13.062 1 98.5 97 GLY B N 1
ATOM 3228 C CA . GLY B 1 97 ? -6.297 27.828 13.711 1 98.5 97 GLY B CA 1
ATOM 3229 C C . GLY B 1 97 ? -6.008 29.297 13.508 1 98.5 97 GLY B C 1
ATOM 3230 O O . GLY B 1 97 ? -5.23 29.891 14.258 1 98.5 97 GLY B O 1
ATOM 3231 N N . TYR B 1 98 ? -6.602 29.891 12.477 1 98.31 98 TYR B N 1
ATOM 3232 C CA . TYR B 1 98 ? -6.391 31.297 12.164 1 98.31 98 TYR B CA 1
ATOM 3233 C C . TYR B 1 98 ? -7.367 32.188 12.938 1 98.31 98 TYR B C 1
ATOM 3235 O O . TYR B 1 98 ? -7.98 33.094 12.367 1 98.31 98 TYR B O 1
ATOM 3243 N N . ALA B 1 99 ? -7.551 31.922 14.234 1 98.06 99 ALA B N 1
ATOM 3244 C CA . ALA B 1 99 ? -8.477 32.688 15.062 1 98.06 99 ALA B CA 1
ATOM 3245 C C . ALA B 1 99 ? -7.984 32.75 16.516 1 98.06 99 ALA B C 1
ATOM 3247 O O . ALA B 1 99 ? -7.172 31.938 16.938 1 98.06 99 ALA B O 1
ATOM 3248 N N . GLU B 1 100 ? -8.516 33.688 17.266 1 97.88 100 GLU B N 1
ATOM 3249 C CA . GLU B 1 100 ? -8.062 33.906 18.625 1 97.88 100 GLU B CA 1
ATOM 3250 C C . GLU B 1 100 ? -8.438 32.75 19.547 1 97.88 100 GLU B C 1
ATOM 3252 O O . GLU B 1 100 ? -7.797 32.531 20.578 1 97.88 100 GLU B O 1
ATOM 3257 N N . TYR B 1 101 ? -9.516 32.062 19.172 1 98.06 101 TYR B N 1
ATOM 3258 C CA . TYR B 1 101 ? -9.953 30.891 19.922 1 98.06 101 TYR B CA 1
ATOM 3259 C C . TYR B 1 101 ? -10.312 29.734 19 1 98.06 101 TYR B C 1
ATOM 3261 O O . TYR B 1 101 ? -10.812 29.953 17.891 1 98.06 101 TYR B O 1
ATOM 3269 N N . VAL B 1 102 ? -10.156 28.562 19.469 1 98.31 102 VAL B N 1
ATOM 3270 C CA . VAL B 1 102 ? -10.562 27.375 18.719 1 98.31 102 VAL B CA 1
ATOM 3271 C C . VAL B 1 102 ? -11.031 26.297 19.688 1 98.31 102 VAL B C 1
ATOM 3273 O O . VAL B 1 102 ? -10.438 26.094 20.75 1 98.31 102 VAL B O 1
ATOM 3276 N N . ALA B 1 103 ? -12.133 25.719 19.391 1 98.31 103 ALA B N 1
ATOM 3277 C CA . ALA B 1 103 ? -12.625 24.547 20.125 1 98.31 103 ALA B CA 1
ATOM 3278 C C . ALA B 1 103 ? -12.141 23.25 19.469 1 98.31 103 ALA B C 1
ATOM 3280 O O . ALA B 1 103 ? -12.258 23.078 18.266 1 98.31 103 ALA B O 1
ATOM 3281 N N . VAL B 1 104 ? -11.609 22.344 20.297 1 98.5 104 VAL B N 1
ATOM 3282 C CA . VAL B 1 104 ? -10.984 21.156 19.734 1 98.5 104 VAL B CA 1
ATOM 3283 C C . VAL B 1 104 ? -11.227 19.969 20.656 1 98.5 104 VAL B C 1
ATOM 3285 O O . VAL B 1 104 ? -11.188 20.109 21.891 1 98.5 104 VAL B O 1
ATOM 3288 N N . PRO B 1 105 ? -11.523 18.75 20.125 1 98.62 105 PRO B N 1
ATOM 3289 C CA . PRO B 1 105 ? -11.609 17.562 20.969 1 98.62 105 PRO B CA 1
ATOM 3290 C C . PRO B 1 105 ? -10.359 17.359 21.828 1 98.62 105 PRO B C 1
ATOM 3292 O O . PRO B 1 105 ? -9.234 17.516 21.344 1 98.62 105 PRO B O 1
ATOM 3295 N N . GLU B 1 106 ? -10.555 17 23.062 1 98.69 106 GLU B N 1
ATOM 3296 C CA . GLU B 1 106 ? -9.438 16.906 24 1 98.69 106 GLU B CA 1
ATOM 3297 C C . GLU B 1 106 ? -8.406 15.883 23.531 1 98.69 106 GLU B C 1
ATOM 3299 O O . GLU B 1 106 ? -7.215 16.016 23.844 1 98.69 106 GLU B O 1
ATOM 3304 N N . GLU B 1 107 ? -8.812 14.852 22.688 1 98.62 107 GLU B N 1
ATOM 3305 C CA . GLU B 1 107 ? -7.93 13.789 22.203 1 98.62 107 GLU B CA 1
ATOM 3306 C C . GLU B 1 107 ? -6.859 14.336 21.266 1 98.62 107 GLU B C 1
ATOM 3308 O O . GLU B 1 107 ? -5.855 13.672 21 1 98.62 107 GLU B O 1
ATOM 3313 N N . LEU B 1 108 ? -7.094 15.547 20.766 1 98.88 108 LEU B N 1
ATOM 3314 C CA . LEU B 1 108 ? -6.191 16.109 19.75 1 98.88 108 LEU B CA 1
ATOM 3315 C C . LEU B 1 108 ? -5.301 17.188 20.359 1 98.88 108 LEU B C 1
ATOM 3317 O O . LEU B 1 108 ? -4.609 17.906 19.641 1 98.88 108 LEU B O 1
ATOM 3321 N N . VAL B 1 109 ? -5.348 17.328 21.656 1 98.88 109 VAL B N 1
ATOM 3322 C CA . VAL B 1 109 ? -4.586 18.328 22.375 1 98.88 109 VAL B CA 1
ATOM 3323 C C . VAL B 1 109 ? -3.367 17.688 23.031 1 98.88 109 VAL B C 1
ATOM 3325 O O . VAL B 1 109 ? -3.459 16.578 23.578 1 98.88 109 VAL B O 1
ATOM 3328 N N . MET B 1 110 ? -2.262 18.328 22.953 1 98.75 110 MET B N 1
ATOM 3329 C CA . MET B 1 110 ? -1.005 17.875 23.547 1 98.75 110 MET B CA 1
ATOM 3330 C C . MET B 1 110 ? -0.396 18.953 24.422 1 98.75 110 MET B C 1
ATOM 3332 O O . MET B 1 110 ? -0.535 20.156 24.141 1 98.75 110 MET B O 1
ATOM 3336 N N . GLU B 1 111 ? 0.33 18.516 25.422 1 97.38 111 GLU B N 1
ATOM 3337 C CA . GLU B 1 111 ? 1.077 19.453 26.25 1 97.38 111 GLU B CA 1
ATOM 3338 C C . GLU B 1 111 ? 2.285 20.016 25.484 1 97.38 111 GLU B C 1
ATOM 3340 O O . GLU B 1 111 ? 2.895 19.297 24.688 1 97.38 111 GLU B O 1
ATOM 3345 N N . VAL B 1 112 ? 2.629 21.203 25.766 1 97.25 112 VAL B N 1
ATOM 3346 C CA . VAL B 1 112 ? 3.814 21.812 25.188 1 97.25 112 VAL B CA 1
ATOM 3347 C C . VAL B 1 112 ? 5.051 21.438 25.984 1 97.25 112 VAL B C 1
ATOM 3349 O O . VAL B 1 112 ? 5.07 21.578 27.219 1 97.25 112 VAL B O 1
ATOM 3352 N N . PRO B 1 113 ? 6.062 20.906 25.328 1 94.5 113 PRO B N 1
ATOM 3353 C CA . PRO B 1 113 ? 7.316 20.703 26.047 1 94.5 113 PRO B CA 1
ATOM 3354 C C . PRO B 1 113 ? 7.793 21.969 26.75 1 94.5 113 PRO B C 1
ATOM 3356 O O . PRO B 1 113 ? 7.699 23.062 26.188 1 94.5 113 PRO B O 1
ATOM 3359 N N . SER B 1 114 ? 8.398 21.828 27.922 1 90.38 114 SER B N 1
ATOM 3360 C CA . SER B 1 114 ? 8.648 22.938 28.828 1 90.38 114 SER B CA 1
ATOM 3361 C C . SER B 1 114 ? 9.648 23.922 28.234 1 90.38 114 SER B C 1
ATOM 3363 O O . SER B 1 114 ? 9.609 25.125 28.531 1 90.38 114 SER B O 1
ATOM 3365 N N . HIS B 1 115 ? 10.5 23.484 27.422 1 89.75 115 HIS B N 1
ATOM 3366 C CA . HIS B 1 115 ? 11.562 24.359 26.938 1 89.75 115 HIS B CA 1
ATOM 3367 C C . HIS B 1 115 ? 11.141 25.078 25.672 1 89.75 115 HIS B C 1
ATOM 3369 O O . HIS B 1 115 ? 11.859 25.953 25.188 1 89.75 115 HIS B O 1
ATOM 3375 N N . LEU B 1 116 ? 9.906 24.766 25.109 1 95.12 116 LEU B N 1
ATOM 3376 C CA . LEU B 1 116 ? 9.453 25.406 23.891 1 95.12 116 LEU B CA 1
ATOM 3377 C C . LEU B 1 116 ? 8.5 26.562 24.203 1 95.12 116 LEU B C 1
ATOM 3379 O O . LEU B 1 116 ? 7.668 26.453 25.094 1 95.12 116 LEU B O 1
ATOM 3383 N N . SER B 1 117 ? 8.727 27.641 23.469 1 96.38 117 SER B N 1
ATOM 3384 C CA . SER B 1 117 ? 7.723 28.703 23.484 1 96.38 117 SER B CA 1
ATOM 3385 C C . SER B 1 117 ? 6.457 28.266 22.75 1 96.38 117 SER B C 1
ATOM 3387 O O . SER B 1 117 ? 6.473 27.281 22 1 96.38 117 SER B O 1
ATOM 3389 N N . LEU B 1 118 ? 5.391 28.953 22.984 1 97.75 118 LEU B N 1
ATOM 3390 C CA . LEU B 1 118 ? 4.145 28.656 22.281 1 97.75 118 LEU B CA 1
ATOM 3391 C C . LEU B 1 118 ? 4.309 28.859 20.781 1 97.75 118 LEU B C 1
ATOM 3393 O O . LEU B 1 118 ? 3.67 28.172 19.984 1 97.75 118 LEU B O 1
ATOM 3397 N N . TYR B 1 119 ? 5.16 29.828 20.375 1 97.56 119 TYR B N 1
ATOM 3398 C CA . TYR B 1 119 ? 5.414 30.031 18.953 1 97.56 119 TYR B CA 1
ATOM 3399 C C . TYR B 1 119 ? 6.121 28.828 18.344 1 97.56 119 TYR B C 1
ATOM 3401 O O . TYR B 1 119 ? 5.762 28.375 17.266 1 97.56 119 TYR B O 1
ATOM 3409 N N . GLU B 1 120 ? 7.078 28.266 19.062 1 97.31 120 GLU B N 1
ATOM 3410 C CA . GLU B 1 120 ? 7.77 27.062 18.609 1 97.31 120 GLU B CA 1
ATOM 3411 C C . GLU B 1 120 ? 6.84 25.859 18.609 1 97.31 120 GLU B C 1
ATOM 3413 O O . GLU B 1 120 ? 6.879 25.031 17.703 1 97.31 120 GLU B O 1
ATOM 3418 N N . ALA B 1 121 ? 6.008 25.781 19.625 1 98.19 121 ALA B N 1
ATOM 3419 C CA . ALA B 1 121 ? 5.105 24.656 19.781 1 98.19 121 ALA B CA 1
ATOM 3420 C C . ALA B 1 121 ? 4.102 24.578 18.625 1 98.19 121 ALA B C 1
ATOM 3422 O O . ALA B 1 121 ? 3.688 23.5 18.234 1 98.19 121 ALA B O 1
ATOM 3423 N N . ALA B 1 122 ? 3.748 25.734 18.047 1 98.56 122 ALA B N 1
ATOM 3424 C CA . ALA B 1 122 ? 2.771 25.781 16.953 1 98.56 122 ALA B CA 1
ATOM 3425 C C . ALA B 1 122 ? 3.299 25.062 15.711 1 98.56 122 ALA B C 1
ATOM 3427 O O . ALA B 1 122 ? 2.523 24.688 14.828 1 98.56 122 ALA B O 1
ATOM 3428 N N . ALA B 1 123 ? 4.598 24.875 15.664 1 98.5 123 ALA B N 1
ATOM 3429 C CA . ALA B 1 123 ? 5.23 24.266 14.5 1 98.5 123 ALA B CA 1
ATOM 3430 C C . ALA B 1 123 ? 5.137 22.75 14.547 1 98.5 123 ALA B C 1
ATOM 3432 O O . ALA B 1 123 ? 5.488 22.062 13.578 1 98.5 123 ALA B O 1
ATOM 3433 N N . LEU B 1 124 ? 4.594 22.125 15.609 1 98.5 124 LEU B N 1
ATOM 3434 C CA . LEU B 1 124 ? 4.75 20.688 15.82 1 98.5 124 LEU B CA 1
ATOM 3435 C C . LEU B 1 124 ? 3.518 19.938 15.336 1 98.5 124 LEU B C 1
ATOM 3437 O O . LEU B 1 124 ? 3.637 18.984 14.562 1 98.5 124 LEU B O 1
ATOM 3441 N N . PRO B 1 125 ? 2.295 20.234 15.688 1 98.81 125 PRO B N 1
ATOM 3442 C CA . PRO B 1 125 ? 1.188 19.281 15.57 1 98.81 125 PRO B CA 1
ATOM 3443 C C . PRO B 1 125 ? 1.003 18.766 14.148 1 98.81 125 PRO B C 1
ATOM 3445 O O . PRO B 1 125 ? 1.228 17.578 13.883 1 98.81 125 PRO B O 1
ATOM 3448 N N . GLU B 1 126 ? 0.779 19.641 13.195 1 98.81 126 GLU B N 1
ATOM 3449 C CA . GLU B 1 126 ? 0.356 19.172 11.875 1 98.81 126 GLU B CA 1
ATOM 3450 C C . GLU B 1 126 ? 1.484 18.422 11.164 1 98.81 126 GLU B C 1
ATOM 3452 O O . GLU B 1 126 ? 1.325 17.266 10.781 1 98.81 126 GLU B O 1
ATOM 3457 N N . THR B 1 127 ? 2.668 19.047 11.031 1 98.69 127 THR B N 1
ATOM 3458 C CA . THR B 1 127 ? 3.699 18.484 10.164 1 98.69 127 THR B CA 1
ATOM 3459 C C . THR B 1 127 ? 4.359 17.281 10.836 1 98.69 127 THR B C 1
ATOM 3461 O O . THR B 1 127 ? 4.703 16.297 10.164 1 98.69 127 THR B O 1
ATOM 3464 N N . TRP B 1 128 ? 4.531 17.297 12.188 1 98.81 128 TRP B N 1
ATOM 3465 C CA . TRP B 1 128 ? 5.16 16.156 12.867 1 98.81 128 TRP B CA 1
ATOM 3466 C C . TRP B 1 128 ? 4.203 14.977 12.953 1 98.81 128 TRP B C 1
ATOM 3468 O O . TRP B 1 128 ? 4.613 13.828 12.797 1 98.81 128 TRP B O 1
ATOM 3478 N N . LEU B 1 129 ? 2.941 15.273 13.211 1 98.94 129 LEU B N 1
ATOM 3479 C CA . LEU B 1 129 ? 1.962 14.188 13.211 1 98.94 129 LEU B CA 1
ATOM 3480 C C . LEU B 1 129 ? 1.81 13.594 11.812 1 98.94 129 LEU B C 1
ATOM 3482 O O . LEU B 1 129 ? 1.646 12.383 11.664 1 98.94 129 LEU B O 1
ATOM 3486 N N . THR B 1 130 ? 1.861 14.445 10.773 1 98.94 130 THR B N 1
ATOM 3487 C CA . THR B 1 130 ? 1.84 13.945 9.398 1 98.94 130 THR B CA 1
ATOM 3488 C C . THR B 1 130 ? 3.039 13.039 9.133 1 98.94 130 THR B C 1
ATOM 3490 O O . THR B 1 130 ? 2.883 11.922 8.656 1 98.94 130 THR B O 1
ATOM 3493 N N . ALA B 1 131 ? 4.227 13.523 9.445 1 98.94 131 ALA B N 1
ATOM 3494 C CA . ALA B 1 131 ? 5.434 12.734 9.227 1 98.94 131 ALA B CA 1
ATOM 3495 C C . ALA B 1 131 ? 5.379 11.422 10.008 1 98.94 131 ALA B C 1
ATOM 3497 O O . ALA B 1 131 ? 5.738 10.367 9.484 1 98.94 131 ALA B O 1
ATOM 3498 N N . HIS B 1 132 ? 4.953 11.539 11.289 1 98.94 132 HIS B N 1
ATOM 3499 C CA . HIS B 1 132 ? 4.812 10.344 12.117 1 98.94 132 HIS B CA 1
ATOM 3500 C C . HIS B 1 132 ? 3.828 9.359 11.508 1 98.94 132 HIS B C 1
ATOM 3502 O O . HIS B 1 132 ? 4.09 8.148 11.469 1 98.94 132 HIS B O 1
ATOM 3508 N N . GLN B 1 133 ? 2.742 9.852 11.031 1 98.94 133 GLN B N 1
ATOM 3509 C CA . GLN B 1 133 ? 1.756 9.016 10.352 1 98.94 133 GLN B CA 1
ATOM 3510 C C . GLN B 1 133 ? 2.377 8.289 9.164 1 98.94 133 GLN B C 1
ATOM 3512 O O . GLN B 1 133 ? 2.252 7.066 9.039 1 98.94 133 GLN B O 1
ATOM 3517 N N . LEU B 1 134 ? 3.031 9.031 8.289 1 98.94 134 LEU B N 1
ATOM 3518 C CA . LEU B 1 134 ? 3.561 8.492 7.043 1 98.94 134 LEU B CA 1
ATOM 3519 C C . LEU B 1 134 ? 4.613 7.418 7.316 1 98.94 134 LEU B C 1
ATOM 3521 O O . LEU B 1 134 ? 4.609 6.363 6.68 1 98.94 134 LEU B O 1
ATOM 3525 N N . LEU B 1 135 ? 5.449 7.637 8.297 1 98.94 135 LEU B N 1
ATOM 3526 C CA . LEU B 1 135 ? 6.598 6.77 8.539 1 98.94 135 LEU B CA 1
ATOM 3527 C C . LEU B 1 135 ? 6.184 5.535 9.336 1 98.94 135 LEU B C 1
ATOM 3529 O O . LEU B 1 135 ? 6.637 4.426 9.047 1 98.94 135 LEU B O 1
ATOM 3533 N N . HIS B 1 136 ? 5.25 5.707 10.305 1 98.69 136 HIS B N 1
ATOM 3534 C CA . HIS B 1 136 ? 5.074 4.625 11.273 1 98.69 136 HIS B CA 1
ATOM 3535 C C . HIS B 1 136 ? 3.725 3.939 11.094 1 98.69 136 HIS B C 1
ATOM 3537 O O . HIS B 1 136 ? 3.598 2.738 11.336 1 98.69 136 HIS B O 1
ATOM 3543 N N . PHE B 1 137 ? 2.699 4.727 10.773 1 98.75 137 PHE B N 1
ATOM 3544 C CA . PHE B 1 137 ? 1.393 4.109 10.586 1 98.75 137 PHE B CA 1
ATOM 3545 C C . PHE B 1 137 ? 1.253 3.551 9.18 1 98.75 137 PHE B C 1
ATOM 3547 O O . PHE B 1 137 ? 0.631 2.506 8.977 1 98.75 137 PHE B O 1
ATOM 3554 N N . ILE B 1 138 ? 1.89 4.215 8.156 1 98.88 138 ILE B N 1
ATOM 3555 C CA . ILE B 1 138 ? 1.628 3.883 6.758 1 98.88 138 ILE B CA 1
ATOM 3556 C C . ILE B 1 138 ? 2.777 3.045 6.203 1 98.88 138 ILE B C 1
ATOM 3558 O O . ILE B 1 138 ? 2.613 1.851 5.941 1 98.88 138 ILE B O 1
ATOM 3562 N N . ALA B 1 139 ? 3.975 3.611 6.188 1 98.81 139 ALA B N 1
ATOM 3563 C CA . ALA B 1 139 ? 5.121 2.936 5.578 1 98.81 139 ALA B CA 1
ATOM 3564 C C . ALA B 1 139 ? 5.691 1.876 6.516 1 98.81 139 ALA B C 1
ATOM 3566 O O . ALA B 1 139 ? 6.344 0.93 6.07 1 98.81 139 ALA B O 1
ATOM 3567 N N . LYS B 1 140 ? 5.535 2.088 7.891 1 98.69 140 LYS B N 1
ATOM 3568 C CA . LYS B 1 140 ? 6.105 1.214 8.914 1 98.69 140 LYS B CA 1
ATOM 3569 C C . LYS B 1 140 ? 7.613 1.058 8.727 1 98.69 140 LYS B C 1
ATOM 3571 O O . LYS B 1 140 ? 8.117 -0.063 8.633 1 98.69 140 LYS B O 1
ATOM 3576 N N . VAL B 1 141 ? 8.289 2.119 8.719 1 98.81 141 VAL B N 1
ATOM 3577 C CA . VAL B 1 141 ? 9.727 2.203 8.461 1 98.81 141 VAL B CA 1
ATOM 3578 C C . VAL B 1 141 ? 10.484 1.352 9.477 1 98.81 141 VAL B C 1
ATOM 3580 O O . VAL B 1 141 ? 10.078 1.257 10.633 1 98.81 141 VAL B O 1
ATOM 3583 N N . ARG B 1 142 ? 11.617 0.706 9.062 1 98.62 142 ARG B N 1
ATOM 3584 C CA . ARG B 1 142 ? 12.484 -0.115 9.898 1 98.62 142 ARG B CA 1
ATOM 3585 C C . ARG B 1 142 ? 13.898 0.453 9.953 1 98.62 142 ARG B C 1
ATOM 3587 O O . ARG B 1 142 ? 14.305 1.198 9.055 1 98.62 142 ARG B O 1
ATOM 3594 N N . PRO B 1 143 ? 14.57 0.175 11.055 1 98.75 143 PRO B N 1
ATOM 3595 C CA . PRO B 1 143 ? 15.969 0.605 11.109 1 98.75 143 PRO B CA 1
ATOM 3596 C C . PRO B 1 143 ? 16.75 0.206 9.867 1 98.75 143 PRO B C 1
ATOM 3598 O O . PRO B 1 143 ? 16.5 -0.851 9.281 1 98.75 143 PRO B O 1
ATOM 3601 N N . ASN B 1 144 ? 17.625 1.051 9.406 1 98.75 144 ASN B N 1
ATOM 3602 C CA . ASN B 1 144 ? 18.594 0.854 8.336 1 98.75 144 ASN B CA 1
ATOM 3603 C C . ASN B 1 144 ? 17.938 0.933 6.965 1 98.75 144 ASN B C 1
ATOM 3605 O O . ASN B 1 144 ? 18.609 0.756 5.941 1 98.75 144 ASN B O 1
ATOM 3609 N N . GLU B 1 145 ? 16.656 1.2 6.898 1 98.94 145 GLU B N 1
ATOM 3610 C CA . GLU B 1 145 ? 16.016 1.449 5.617 1 98.94 145 GLU B CA 1
ATOM 3611 C C . GLU B 1 145 ? 16.344 2.846 5.094 1 98.94 145 GLU B C 1
ATOM 3613 O O . GLU B 1 145 ? 16.438 3.797 5.871 1 98.94 145 GLU B O 1
ATOM 3618 N N . THR B 1 146 ? 16.516 2.926 3.793 1 98.94 146 THR B N 1
ATOM 3619 C CA . THR B 1 146 ? 16.672 4.223 3.143 1 98.94 146 THR B CA 1
ATOM 3620 C C . THR B 1 146 ? 15.312 4.848 2.854 1 98.94 146 THR B C 1
ATOM 3622 O O . THR B 1 146 ? 14.445 4.207 2.256 1 98.94 146 THR B O 1
ATOM 3625 N N . VAL B 1 147 ? 15.125 6.074 3.297 1 99 147 VAL B N 1
ATOM 3626 C CA . VAL B 1 147 ? 13.883 6.805 3.1 1 99 147 VAL B CA 1
ATOM 3627 C C . VAL B 1 147 ? 14.133 8.039 2.24 1 99 147 VAL B C 1
ATOM 3629 O O . VAL B 1 147 ? 14.836 8.961 2.66 1 99 147 VAL B O 1
ATOM 3632 N N . LEU B 1 148 ? 13.594 8.055 1.006 1 99 148 LEU B N 1
ATOM 3633 C CA . LEU B 1 148 ? 13.648 9.234 0.15 1 99 148 LEU B CA 1
ATOM 3634 C C . LEU B 1 148 ? 12.508 10.195 0.484 1 99 148 LEU B C 1
ATOM 3636 O O . LEU B 1 148 ? 11.336 9.828 0.402 1 99 148 LEU B O 1
ATOM 3640 N N . ILE B 1 149 ? 12.867 11.367 0.867 1 98.94 149 ILE B N 1
ATOM 3641 C CA . ILE B 1 149 ? 11.906 12.391 1.28 1 98.94 149 ILE B CA 1
ATOM 3642 C C . ILE B 1 149 ? 11.922 13.539 0.28 1 98.94 149 ILE B C 1
ATOM 3644 O O . ILE B 1 149 ? 12.883 14.312 0.219 1 98.94 149 ILE B O 1
ATOM 3648 N N . HIS B 1 150 ? 10.891 13.656 -0.503 1 98.81 150 HIS B N 1
ATOM 3649 C CA . HIS B 1 150 ? 10.773 14.828 -1.366 1 98.81 150 HIS B CA 1
ATOM 3650 C C . HIS B 1 150 ? 10.422 16.078 -0.561 1 98.81 150 HIS B C 1
ATOM 3652 O O . HIS B 1 150 ? 9.75 15.984 0.465 1 98.81 150 HIS B O 1
ATOM 3658 N N . ALA B 1 151 ? 10.852 17.25 -1.097 1 98.06 151 ALA B N 1
ATOM 3659 C CA . ALA B 1 151 ? 10.664 18.516 -0.399 1 98.06 15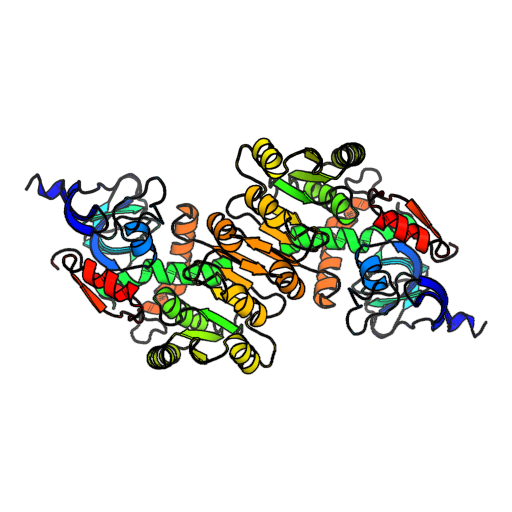1 ALA B CA 1
ATOM 3660 C C . ALA B 1 151 ? 11.219 18.453 1.021 1 98.06 151 ALA B C 1
ATOM 3662 O O . ALA B 1 151 ? 10.523 18.781 1.982 1 98.06 151 ALA B O 1
ATOM 3663 N N . GLY B 1 152 ? 12.508 18.047 1.108 1 98.25 152 GLY B N 1
ATOM 3664 C CA . GLY B 1 152 ? 13.125 17.688 2.375 1 98.25 152 GLY B CA 1
ATOM 3665 C C . GLY B 1 152 ? 13.289 18.875 3.314 1 98.25 152 GLY B C 1
ATOM 3666 O O . GLY B 1 152 ? 13.516 18.688 4.512 1 98.25 152 GLY B O 1
ATOM 3667 N N . ALA B 1 153 ? 13.172 20.078 2.768 1 98 153 ALA B N 1
ATOM 3668 C CA . ALA B 1 153 ? 13.336 21.266 3.602 1 98 153 ALA B CA 1
ATOM 3669 C C . ALA B 1 153 ? 11.984 21.859 4.004 1 98 153 ALA B C 1
ATOM 3671 O O . ALA B 1 153 ? 11.93 22.859 4.719 1 98 153 ALA B O 1
ATOM 3672 N N . SER B 1 154 ? 10.922 21.234 3.545 1 97.88 154 SER B N 1
ATOM 3673 C CA . SER B 1 154 ? 9.586 21.688 3.9 1 97.88 154 SER B CA 1
ATOM 3674 C C . SER B 1 154 ? 9.266 21.375 5.359 1 97.88 154 SER B C 1
ATOM 3676 O O . SER B 1 154 ? 10.07 20.781 6.066 1 97.88 154 SER B O 1
ATOM 3678 N N . GLY B 1 155 ? 8.062 21.844 5.832 1 98.06 155 GLY B N 1
ATOM 3679 C CA . GLY B 1 155 ? 7.621 21.516 7.176 1 98.06 155 GLY B CA 1
ATOM 3680 C C . GLY B 1 155 ? 7.59 20.016 7.445 1 98.06 155 GLY B C 1
ATOM 3681 O O . GLY B 1 155 ? 8.281 19.531 8.336 1 98.06 155 GLY B O 1
ATOM 3682 N N . VAL B 1 156 ? 6.875 19.297 6.598 1 98.75 156 VAL B N 1
ATOM 3683 C CA . VAL B 1 156 ? 6.793 17.844 6.75 1 98.75 156 VAL B CA 1
ATOM 3684 C C . VAL B 1 156 ? 8.164 17.219 6.492 1 98.75 156 VAL B C 1
ATOM 3686 O O . VAL B 1 156 ? 8.562 16.281 7.188 1 98.75 156 VAL B O 1
ATOM 3689 N N . GLY B 1 157 ? 8.891 17.75 5.516 1 98.75 157 GLY B N 1
ATOM 3690 C CA . GLY B 1 157 ? 10.195 17.219 5.164 1 98.75 157 GLY B CA 1
ATOM 3691 C C . GLY B 1 157 ? 11.188 17.266 6.312 1 98.75 157 GLY B C 1
ATOM 3692 O O . GLY B 1 157 ? 11.844 16.266 6.613 1 98.75 157 GLY B O 1
ATOM 3693 N N . THR B 1 158 ? 11.281 18.391 6.98 1 98.75 158 THR B N 1
ATOM 3694 C CA . THR B 1 158 ? 12.242 18.547 8.07 1 98.75 158 THR B CA 1
ATOM 3695 C C . THR B 1 158 ? 11.844 17.672 9.258 1 98.75 158 THR B C 1
ATOM 3697 O O . THR B 1 158 ? 12.711 17.109 9.93 1 98.75 158 THR B O 1
ATOM 3700 N N . ALA B 1 159 ? 10.531 17.578 9.531 1 98.75 159 ALA B N 1
ATOM 3701 C CA . ALA B 1 159 ? 10.055 16.656 10.57 1 98.75 159 ALA B CA 1
ATOM 3702 C C . ALA B 1 159 ? 10.406 15.211 10.227 1 98.75 159 ALA B C 1
ATOM 3704 O O . ALA B 1 159 ? 10.891 14.461 11.078 1 98.75 159 ALA B O 1
ATOM 3705 N N . ALA B 1 160 ? 10.234 14.844 8.969 1 98.94 160 ALA B N 1
ATOM 3706 C CA . ALA B 1 160 ? 10.469 13.477 8.516 1 98.94 160 ALA B CA 1
ATOM 3707 C C . ALA B 1 160 ? 11.953 13.109 8.625 1 98.94 160 ALA B C 1
ATOM 3709 O O . ALA B 1 160 ? 12.289 12.008 9.078 1 98.94 160 ALA B O 1
ATOM 3710 N N . VAL B 1 161 ? 12.844 14.031 8.211 1 98.88 161 VAL B N 1
ATOM 3711 C CA . VAL B 1 161 ? 14.273 13.758 8.305 1 98.88 161 VAL B CA 1
ATOM 3712 C C . VAL B 1 161 ? 14.633 13.383 9.734 1 98.88 161 VAL B C 1
ATOM 3714 O O . VAL B 1 161 ? 15.305 12.367 9.969 1 98.88 161 VAL B O 1
ATOM 3717 N N . GLN B 1 162 ? 14.156 14.141 10.672 1 98.56 162 GLN B N 1
ATOM 3718 C CA . GLN B 1 162 ? 14.508 13.922 12.07 1 98.56 162 GLN B CA 1
ATOM 3719 C C . GLN B 1 162 ? 13.875 12.648 12.609 1 98.56 162 GLN B C 1
ATOM 3721 O O . GLN B 1 162 ? 14.5 11.906 13.375 1 98.56 162 GLN B O 1
ATOM 3726 N N . LEU B 1 163 ? 12.641 12.344 12.211 1 98.69 163 LEU B N 1
ATOM 3727 C CA . LEU B 1 163 ? 11.969 11.133 12.664 1 98.69 163 LEU B CA 1
ATOM 3728 C C . LEU B 1 163 ? 12.625 9.891 12.062 1 98.69 163 LEU B C 1
ATOM 3730 O O . LEU B 1 163 ? 12.695 8.844 12.711 1 98.69 163 LEU B O 1
ATOM 3734 N N . VAL B 1 164 ? 13.047 9.953 10.781 1 98.88 164 VAL B N 1
ATOM 3735 C CA . VAL B 1 164 ? 13.75 8.844 10.148 1 98.88 164 VAL B CA 1
ATOM 3736 C C . VAL B 1 164 ? 15.023 8.523 10.938 1 98.88 164 VAL B C 1
ATOM 3738 O O . VAL B 1 164 ? 15.312 7.359 11.211 1 98.88 164 VAL B O 1
ATOM 3741 N N . ARG B 1 165 ? 15.734 9.594 11.359 1 98.31 165 ARG B N 1
ATOM 3742 C CA . ARG B 1 165 ? 16.938 9.406 12.18 1 98.31 165 ARG B CA 1
ATOM 3743 C C . ARG B 1 165 ? 16.578 8.789 13.531 1 98.31 165 ARG B C 1
ATOM 3745 O O . ARG B 1 165 ? 17.281 7.887 14 1 98.31 165 ARG B O 1
ATOM 3752 N N . LEU B 1 166 ? 15.539 9.289 14.133 1 97.25 166 LEU B N 1
ATOM 3753 C CA . LEU B 1 166 ? 15.109 8.766 15.422 1 97.25 166 LEU B CA 1
ATOM 3754 C C . LEU B 1 166 ? 14.797 7.273 15.328 1 97.25 166 LEU B C 1
ATOM 3756 O O . LEU B 1 166 ? 15.016 6.527 16.281 1 97.25 166 LEU B O 1
ATOM 3760 N N . SER B 1 167 ? 14.375 6.797 14.156 1 97.5 167 SER B N 1
ATOM 3761 C CA . SER B 1 167 ? 14.023 5.398 13.922 1 97.5 167 SER B CA 1
ATOM 3762 C C . SER B 1 167 ? 15.242 4.594 13.484 1 97.5 167 SER B C 1
ATOM 3764 O O . SER B 1 167 ? 15.109 3.438 13.07 1 97.5 167 SER B O 1
ATOM 3766 N N . HIS B 1 168 ? 16.391 5.242 13.469 1 98.25 168 HIS B N 1
ATOM 3767 C CA . HIS B 1 168 ? 17.641 4.621 13.062 1 98.25 168 HIS B CA 1
ATOM 3768 C C . HIS B 1 168 ? 17.609 4.199 11.594 1 98.25 168 HIS B C 1
ATOM 3770 O O . HIS B 1 168 ? 18.188 3.178 11.219 1 98.25 168 HIS B O 1
ATOM 3776 N N . ALA B 1 169 ? 16.828 4.918 10.789 1 98.81 169 ALA B N 1
ATOM 3777 C CA . ALA B 1 169 ? 16.812 4.77 9.336 1 98.81 169 ALA B CA 1
ATOM 3778 C C . ALA B 1 169 ? 17.641 5.863 8.664 1 98.81 169 ALA B C 1
ATOM 3780 O O . ALA B 1 169 ? 18.312 6.641 9.336 1 98.81 169 ALA B O 1
ATOM 3781 N N . ILE B 1 170 ? 17.688 5.879 7.328 1 98.94 170 ILE B N 1
ATOM 3782 C CA . ILE B 1 170 ? 18.625 6.719 6.602 1 98.94 170 ILE B CA 1
ATOM 3783 C C . ILE B 1 170 ? 17.859 7.684 5.695 1 98.94 170 ILE B C 1
ATOM 3785 O O . ILE B 1 170 ? 17.391 7.297 4.621 1 98.94 170 ILE B O 1
ATOM 3789 N N . PRO B 1 171 ? 17.781 8.93 6.074 1 98.94 171 PRO B N 1
ATOM 3790 C CA . PRO B 1 171 ? 17.031 9.883 5.27 1 98.94 171 PRO B CA 1
ATOM 3791 C C . PRO B 1 171 ? 17.828 10.43 4.09 1 98.94 171 PRO B C 1
ATOM 3793 O O . PRO B 1 171 ? 18.953 10.898 4.27 1 98.94 171 PRO B O 1
ATOM 3796 N N . VAL B 1 172 ? 17.312 10.344 2.926 1 98.94 172 VAL B N 1
ATOM 3797 C CA . VAL B 1 172 ? 17.734 10.992 1.688 1 98.94 172 VAL B CA 1
ATOM 3798 C C . VAL B 1 172 ? 16.688 11.992 1.239 1 98.94 172 VAL B C 1
ATOM 3800 O O . VAL B 1 172 ? 15.492 11.688 1.229 1 98.94 172 VAL B O 1
ATOM 3803 N N . VAL B 1 173 ? 17.156 13.242 0.872 1 98.94 173 VAL B N 1
ATOM 3804 C CA . VAL B 1 173 ? 16.141 14.258 0.623 1 98.94 173 VAL B CA 1
ATOM 3805 C C . VAL B 1 173 ? 16.344 14.867 -0.759 1 98.94 173 VAL B C 1
ATOM 3807 O O . VAL B 1 173 ? 17.469 14.852 -1.293 1 98.94 173 VAL B O 1
ATOM 3810 N N . THR B 1 174 ? 15.273 15.297 -1.381 1 98.75 174 THR B N 1
ATOM 3811 C CA . THR B 1 174 ? 15.359 16.203 -2.525 1 98.75 174 THR B CA 1
ATOM 3812 C C . THR B 1 174 ? 14.961 17.609 -2.127 1 98.75 174 THR B C 1
ATOM 3814 O O . THR B 1 174 ? 14.047 17.812 -1.321 1 98.75 174 THR B O 1
ATOM 3817 N N . THR B 1 175 ? 15.68 18.578 -2.566 1 97.69 175 THR B N 1
ATOM 3818 C CA . THR B 1 175 ? 15.367 20 -2.387 1 97.69 175 THR B CA 1
ATOM 3819 C C . THR B 1 175 ? 15.703 20.797 -3.646 1 97.69 175 THR B C 1
ATOM 3821 O O . THR B 1 175 ? 16.266 20.25 -4.594 1 97.69 175 THR B O 1
ATOM 3824 N N . GLY B 1 176 ? 15.344 22.078 -3.654 1 96.25 176 GLY B N 1
ATOM 3825 C CA . GLY B 1 176 ? 15.477 22.875 -4.871 1 96.25 176 GLY B CA 1
ATOM 3826 C C . GLY B 1 176 ? 16.641 23.828 -4.84 1 96.25 176 GLY B C 1
ATOM 3827 O O . GLY B 1 176 ? 16.797 24.656 -5.738 1 96.25 176 GLY B O 1
ATOM 3828 N N . SER B 1 177 ? 17.531 23.781 -3.729 1 96.56 177 SER B N 1
ATOM 3829 C CA . SER B 1 177 ? 18.641 24.719 -3.65 1 96.56 177 SER B CA 1
ATOM 3830 C C . SER B 1 177 ? 19.766 24.172 -2.783 1 96.56 177 SER B C 1
ATOM 3832 O O . SER B 1 177 ? 19.531 23.328 -1.908 1 96.56 177 SER B O 1
ATOM 3834 N N . PRO B 1 178 ? 20.969 24.625 -3.033 1 96.94 178 PRO B N 1
ATOM 3835 C CA . PRO B 1 178 ? 22.094 24.188 -2.205 1 96.94 178 PRO B CA 1
ATOM 3836 C C . PRO B 1 178 ? 21.922 24.562 -0.733 1 96.94 178 PRO B C 1
ATOM 3838 O O . PRO B 1 178 ? 22.344 23.797 0.148 1 96.94 178 PRO B O 1
ATOM 3841 N N . GLU B 1 179 ? 21.328 25.703 -0.527 1 97.5 179 GLU B N 1
ATOM 3842 C CA . GLU B 1 179 ? 21.078 26.141 0.844 1 97.5 179 GLU B CA 1
ATOM 3843 C C . GLU B 1 179 ? 20.188 25.156 1.584 1 97.5 179 GLU B C 1
ATOM 3845 O O . GLU B 1 179 ? 20.453 24.797 2.732 1 97.5 179 GLU B O 1
ATOM 3850 N N . LYS B 1 180 ? 19.203 24.688 0.935 1 98.06 180 LYS B N 1
ATOM 3851 C CA . LYS B 1 180 ? 18.266 23.734 1.54 1 98.06 180 LYS B CA 1
ATOM 3852 C C . LYS B 1 180 ? 18.922 22.375 1.735 1 98.06 180 LYS B C 1
ATOM 3854 O O . LYS B 1 180 ? 18.625 21.672 2.709 1 98.06 180 LYS B O 1
ATOM 3859 N N . ILE B 1 181 ? 19.828 22 0.833 1 98.06 181 ILE B N 1
ATOM 3860 C CA . ILE B 1 181 ? 20.562 20.75 0.988 1 98.06 181 ILE B CA 1
ATOM 3861 C C . ILE B 1 181 ? 21.438 20.828 2.244 1 98.06 181 ILE B C 1
ATOM 3863 O O . ILE B 1 181 ? 21.406 19.906 3.072 1 98.06 181 ILE B O 1
ATOM 3867 N N . ARG B 1 182 ? 22.156 21.891 2.369 1 97.94 182 ARG B N 1
ATOM 3868 C CA . ARG B 1 182 ? 23.031 22.062 3.527 1 97.94 182 ARG B CA 1
ATOM 3869 C C . ARG B 1 182 ? 22.234 22 4.824 1 97.94 182 ARG B C 1
ATOM 3871 O O . ARG B 1 182 ? 22.656 21.359 5.785 1 97.94 182 ARG B O 1
ATOM 3878 N N . PHE B 1 183 ? 21.125 22.641 4.812 1 97.81 183 PHE B N 1
ATOM 3879 C CA . PHE B 1 183 ? 20.281 22.625 6.008 1 97.81 183 PHE B CA 1
ATOM 3880 C C . PHE B 1 183 ? 19.797 21.219 6.316 1 97.81 183 PHE B C 1
ATOM 3882 O O . PHE B 1 183 ? 19.828 20.781 7.469 1 97.81 183 PHE B O 1
ATOM 3889 N N . ALA B 1 184 ? 19.266 20.547 5.273 1 97.81 184 ALA B N 1
ATOM 3890 C CA . ALA B 1 184 ? 18.766 19.188 5.465 1 97.81 184 ALA B CA 1
ATOM 3891 C C . ALA B 1 184 ? 19.844 18.281 6.043 1 97.81 184 ALA B C 1
ATOM 3893 O O . ALA B 1 184 ? 19.562 17.453 6.918 1 97.81 184 ALA B O 1
ATOM 3894 N N . GLU B 1 185 ? 21.016 18.391 5.535 1 97.75 185 GLU B N 1
ATOM 3895 C CA . GLU B 1 185 ? 22.125 17.609 6.043 1 97.75 185 GLU B CA 1
ATOM 3896 C C . GLU B 1 185 ? 22.438 17.953 7.496 1 97.75 185 GLU B C 1
ATOM 3898 O O . GLU B 1 185 ? 22.781 17.078 8.297 1 97.75 185 GLU B O 1
ATOM 3903 N N . GLN B 1 186 ? 22.297 19.188 7.863 1 97 186 GLN B N 1
ATOM 3904 C CA . GLN B 1 186 ? 22.531 19.641 9.227 1 97 186 GLN B CA 1
ATOM 3905 C C . GLN B 1 186 ? 21.562 18.969 10.203 1 97 186 GLN B C 1
ATOM 3907 O O . GLN B 1 186 ? 21.906 18.688 11.344 1 97 186 GLN B O 1
ATOM 3912 N N . ILE B 1 187 ? 20.422 18.703 9.68 1 96.88 187 ILE B N 1
ATOM 3913 C CA . ILE B 1 187 ? 19.453 18.141 10.609 1 96.88 187 ILE B CA 1
ATOM 3914 C C . ILE B 1 187 ? 19.422 16.609 10.461 1 96.88 187 ILE B C 1
ATOM 3916 O O . ILE B 1 187 ? 18.578 15.945 11.07 1 96.88 187 ILE B O 1
ATOM 3920 N N . GLY B 1 188 ? 20.25 16.062 9.594 1 97.62 188 GLY B N 1
ATOM 3921 C CA . GLY B 1 188 ? 20.438 14.617 9.703 1 97.62 188 GLY B CA 1
ATOM 3922 C C . GLY B 1 188 ? 20.281 13.891 8.383 1 97.62 188 GLY B C 1
ATOM 3923 O O . GLY B 1 188 ? 20.438 12.672 8.312 1 97.62 188 GLY B O 1
ATOM 3924 N N . ALA B 1 189 ? 20.016 14.578 7.301 1 98.75 189 ALA B N 1
ATOM 3925 C CA . ALA B 1 189 ? 19.953 13.898 6.008 1 98.75 189 ALA B CA 1
ATOM 3926 C C . ALA B 1 189 ? 21.297 13.305 5.633 1 98.75 189 ALA B C 1
ATOM 3928 O O . ALA B 1 189 ? 22.344 13.953 5.801 1 98.75 189 ALA B O 1
ATOM 3929 N N . ALA B 1 190 ? 21.234 12.109 5.188 1 98.88 190 ALA B N 1
ATOM 3930 C CA . ALA B 1 190 ? 22.469 11.422 4.789 1 98.88 190 ALA B CA 1
ATOM 3931 C C . ALA B 1 190 ? 22.922 11.875 3.402 1 98.88 190 ALA B C 1
ATOM 3933 O O . ALA B 1 190 ? 24.109 11.828 3.088 1 98.88 190 ALA B O 1
ATOM 3934 N N . LEU B 1 191 ? 21.984 12.289 2.566 1 98.69 191 LEU B N 1
ATOM 3935 C CA . LEU B 1 191 ? 22.203 12.781 1.211 1 98.69 191 LEU B CA 1
ATOM 3936 C C . LEU B 1 191 ? 21.156 13.805 0.818 1 98.69 191 LEU B C 1
ATOM 3938 O O . LEU B 1 191 ? 19.969 13.617 1.091 1 98.69 191 LEU B O 1
ATOM 3942 N N . GLY B 1 192 ? 21.609 14.93 0.338 1 98.69 192 GLY B N 1
ATOM 3943 C CA . GLY B 1 192 ? 20.734 15.891 -0.312 1 98.69 192 GLY B CA 1
ATOM 3944 C C . GLY B 1 192 ? 20.891 15.914 -1.821 1 98.69 192 GLY B C 1
ATOM 3945 O O . GLY B 1 192 ? 22 15.867 -2.336 1 98.69 192 GLY B O 1
ATOM 3946 N N . ILE B 1 193 ? 19.766 15.914 -2.531 1 98.81 193 ILE B N 1
ATOM 3947 C CA . ILE B 1 193 ? 19.75 15.945 -3.99 1 98.81 193 ILE B CA 1
ATOM 3948 C C . ILE B 1 193 ? 19.047 17.203 -4.473 1 98.81 193 ILE B C 1
ATOM 3950 O O . ILE B 1 193 ? 17.875 17.438 -4.125 1 98.81 193 ILE B O 1
ATOM 3954 N N . ASN B 1 194 ? 19.719 18.047 -5.211 1 98.31 194 ASN B N 1
ATOM 3955 C CA . ASN B 1 194 ? 19.078 19.172 -5.875 1 98.31 194 ASN B CA 1
ATOM 3956 C C . ASN B 1 194 ? 18.328 18.719 -7.129 1 98.31 194 ASN B C 1
ATOM 3958 O O . ASN B 1 194 ? 18.953 18.469 -8.164 1 98.31 194 ASN B O 1
ATOM 3962 N N . TYR B 1 195 ? 17.016 18.656 -7.055 1 96.88 195 TYR B N 1
ATOM 3963 C CA . TYR B 1 195 ? 16.234 18.047 -8.117 1 96.88 195 TYR B CA 1
ATOM 3964 C C . TYR B 1 195 ? 16.281 18.891 -9.383 1 96.88 195 TYR B C 1
ATOM 3966 O O . TYR B 1 195 ? 15.891 18.438 -10.461 1 96.88 195 TYR B O 1
ATOM 3974 N N . LYS B 1 196 ? 16.734 20.156 -9.305 1 96.56 196 LYS B N 1
ATOM 3975 C CA . LYS B 1 196 ? 16.844 21.047 -10.453 1 96.56 196 LYS B CA 1
ATOM 3976 C C . LYS B 1 196 ? 18.109 20.766 -11.25 1 96.56 196 LYS B C 1
ATOM 3978 O O . LYS B 1 196 ? 18.219 21.125 -12.43 1 96.56 196 LYS B O 1
ATOM 3983 N N . GLU B 1 197 ? 19 20.109 -10.586 1 97.12 197 GLU B N 1
ATOM 3984 C CA . GLU B 1 197 ? 20.328 20 -11.18 1 97.12 197 GLU B CA 1
ATOM 3985 C C . GLU B 1 197 ? 20.734 18.531 -11.375 1 97.12 197 GLU B C 1
ATOM 3987 O O . GLU B 1 197 ? 21.641 18.234 -12.156 1 97.12 197 GLU B O 1
ATOM 3992 N N . GLU B 1 198 ? 20.094 17.703 -10.617 1 96.94 198 GLU B N 1
ATOM 3993 C CA . GLU B 1 198 ? 20.516 16.312 -10.586 1 96.94 198 GLU B CA 1
ATOM 3994 C C . GLU B 1 198 ? 19.359 15.375 -10.898 1 96.94 198 GLU B C 1
ATOM 3996 O O . GLU B 1 198 ? 18.188 15.727 -10.688 1 96.94 198 GLU B O 1
ATOM 4001 N N . ASP B 1 199 ? 19.734 14.219 -11.453 1 98.06 199 ASP B N 1
ATOM 4002 C CA . ASP B 1 199 ? 18.75 13.156 -11.609 1 98.06 199 ASP B CA 1
ATOM 4003 C C . ASP B 1 199 ? 18.5 12.43 -10.289 1 98.06 199 ASP B C 1
ATOM 4005 O O . ASP B 1 199 ? 19.391 11.742 -9.781 1 98.06 199 ASP B O 1
ATOM 4009 N N . ILE B 1 200 ? 17.375 12.492 -9.805 1 98.62 200 ILE B N 1
ATOM 4010 C CA . ILE B 1 200 ? 17.031 11.969 -8.484 1 98.62 200 ILE B CA 1
ATOM 4011 C C . ILE B 1 200 ? 17.266 10.461 -8.445 1 98.62 200 ILE B C 1
ATOM 4013 O O . ILE B 1 200 ? 17.938 9.953 -7.539 1 98.62 200 ILE B O 1
ATOM 4017 N N . SER B 1 201 ? 16.703 9.711 -9.422 1 98.62 201 SER B N 1
ATOM 4018 C CA . SER B 1 201 ? 16.781 8.25 -9.414 1 98.62 201 SER B CA 1
ATOM 4019 C C . SER B 1 201 ? 18.234 7.773 -9.508 1 98.62 201 SER B C 1
ATOM 4021 O O . SER B 1 201 ? 18.625 6.832 -8.812 1 98.62 201 SER B O 1
ATOM 4023 N N . GLU B 1 202 ? 19.016 8.406 -10.359 1 98.69 202 GLU B N 1
ATOM 4024 C CA . GLU B 1 202 ? 20.422 8.047 -10.484 1 98.69 202 GLU B CA 1
ATOM 4025 C C . GLU B 1 202 ? 21.156 8.227 -9.156 1 98.69 202 GLU B C 1
ATOM 4027 O O . GLU B 1 202 ? 21.938 7.359 -8.742 1 98.69 202 GLU B O 1
ATOM 4032 N N . LYS B 1 203 ? 20.906 9.375 -8.477 1 98.81 203 LYS B N 1
ATOM 4033 C CA . LYS B 1 203 ? 21.578 9.672 -7.215 1 98.81 203 LYS B CA 1
ATOM 4034 C C . LYS B 1 203 ? 21.156 8.695 -6.121 1 98.81 203 LYS B C 1
ATOM 4036 O O . LYS B 1 203 ? 21.984 8.25 -5.328 1 98.81 203 LYS B O 1
ATOM 4041 N N . VAL B 1 204 ? 19.891 8.344 -6.059 1 98.88 204 VAL B N 1
ATOM 4042 C CA . VAL B 1 204 ? 19.406 7.402 -5.062 1 98.88 204 VAL B CA 1
ATOM 4043 C C . VAL B 1 204 ? 20.031 6.031 -5.289 1 98.88 204 VAL B C 1
ATOM 4045 O O . VAL B 1 204 ? 20.5 5.391 -4.344 1 98.88 204 VAL B O 1
ATOM 4048 N N . LEU B 1 205 ? 20.047 5.566 -6.559 1 98.88 205 LEU B N 1
ATOM 4049 C CA . LEU B 1 205 ? 20.609 4.258 -6.883 1 98.88 205 LEU B CA 1
ATOM 4050 C C . LEU B 1 205 ? 22.094 4.211 -6.582 1 98.88 205 LEU B C 1
ATOM 4052 O O . LEU B 1 205 ? 22.594 3.209 -6.07 1 98.88 205 LEU B O 1
ATOM 4056 N N . GLN B 1 206 ? 22.797 5.332 -6.914 1 98.81 206 GLN B N 1
ATOM 4057 C CA . GLN B 1 206 ? 24.203 5.41 -6.582 1 98.81 206 GLN B CA 1
ATOM 4058 C C . GLN B 1 206 ? 24.422 5.32 -5.074 1 98.81 206 GLN B C 1
ATOM 4060 O O . GLN B 1 206 ? 25.266 4.547 -4.609 1 98.81 206 GLN B O 1
ATOM 4065 N N . PHE B 1 207 ? 23.703 6.035 -4.273 1 98.81 207 PHE B N 1
ATOM 4066 C CA . PHE B 1 207 ? 23.828 6.098 -2.824 1 98.81 207 PHE B CA 1
ATOM 4067 C C . PHE B 1 207 ? 23.531 4.746 -2.191 1 98.81 207 PHE B C 1
ATOM 4069 O O . PHE B 1 207 ? 24.156 4.367 -1.194 1 98.81 207 PHE B O 1
ATOM 4076 N N . THR B 1 208 ? 22.547 4.008 -2.809 1 98.81 208 THR B N 1
ATOM 4077 C CA . THR B 1 208 ? 22.094 2.744 -2.236 1 98.81 208 THR B CA 1
ATOM 4078 C C . THR B 1 208 ? 22.75 1.563 -2.934 1 98.81 208 THR B C 1
ATOM 4080 O O . THR B 1 208 ? 22.312 0.42 -2.789 1 98.81 208 THR B O 1
ATOM 4083 N N . LYS B 1 209 ? 23.734 1.821 -3.83 1 98.56 209 LYS B N 1
ATOM 4084 C CA . LYS B 1 209 ? 24.484 0.797 -4.551 1 98.56 209 LYS B CA 1
ATOM 4085 C C . LYS B 1 209 ? 23.547 -0.081 -5.383 1 98.56 209 LYS B C 1
ATOM 4087 O O . LYS B 1 209 ? 23.656 -1.31 -5.352 1 98.56 209 LYS B O 1
ATOM 4092 N N . GLY B 1 210 ? 22.531 0.563 -5.922 1 98.56 210 GLY B N 1
ATOM 4093 C CA . GLY B 1 210 ? 21.672 -0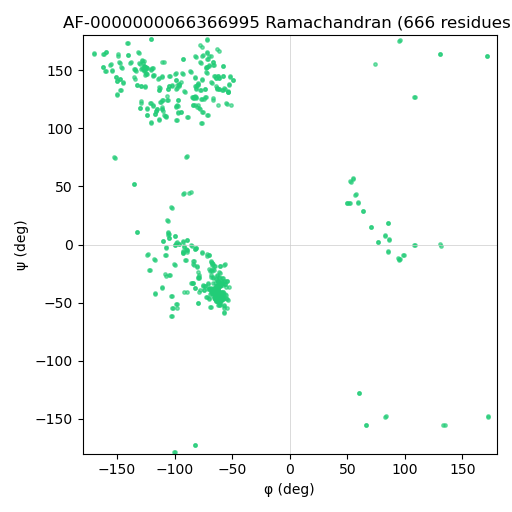.087 -6.898 1 98.56 210 GLY B CA 1
ATOM 4094 C C . GLY B 1 210 ? 20.391 -0.623 -6.297 1 98.56 210 GLY B C 1
ATOM 4095 O O . GLY B 1 210 ? 19.469 -1.005 -7.023 1 98.56 210 GLY B O 1
ATOM 4096 N N . LYS B 1 211 ? 20.172 -0.658 -4.996 1 98.56 211 LYS B N 1
ATOM 4097 C CA . LYS B 1 211 ? 19.016 -1.25 -4.34 1 98.56 211 LYS B CA 1
ATOM 4098 C C . LYS B 1 211 ? 17.766 -0.393 -4.547 1 98.56 211 LYS B C 1
ATOM 4100 O O . LYS B 1 211 ? 16.688 -0.918 -4.789 1 98.56 211 LYS B O 1
ATOM 4105 N N . GLY B 1 212 ? 17.953 0.993 -4.355 1 98.88 212 GLY B N 1
ATOM 4106 C CA . GLY B 1 212 ? 16.844 1.928 -4.316 1 98.88 212 GLY B CA 1
ATOM 4107 C C . GLY B 1 212 ? 16.359 2.234 -2.91 1 98.88 212 GLY B C 1
ATOM 4108 O O . GLY B 1 212 ? 16.859 1.66 -1.941 1 98.88 212 GLY B O 1
ATOM 4109 N N . ALA B 1 213 ? 15.445 3.129 -2.814 1 98.94 213 ALA B N 1
ATOM 4110 C CA . ALA B 1 213 ? 14.875 3.527 -1.53 1 98.94 213 ALA B CA 1
ATOM 4111 C C . ALA B 1 213 ? 13.828 2.521 -1.058 1 98.94 213 ALA B C 1
ATOM 4113 O O . ALA B 1 213 ? 12.992 2.068 -1.844 1 98.94 213 ALA B O 1
ATOM 4114 N N . ASP B 1 214 ? 13.859 2.189 0.224 1 98.94 214 ASP B N 1
ATOM 4115 C CA . ASP B 1 214 ? 12.867 1.292 0.806 1 98.94 214 ASP B CA 1
ATOM 4116 C C . ASP B 1 214 ? 11.516 1.994 0.964 1 98.94 214 ASP B C 1
ATOM 4118 O O . ASP B 1 214 ? 10.469 1.368 0.82 1 98.94 214 ASP B O 1
ATOM 4122 N N . VAL B 1 215 ? 11.594 3.252 1.28 1 99 215 VAL B N 1
ATOM 4123 C CA . VAL B 1 215 ? 10.422 4.094 1.46 1 99 215 VAL B CA 1
ATOM 4124 C C . VAL B 1 215 ? 10.602 5.406 0.704 1 99 215 VAL B C 1
ATOM 4126 O O . VAL B 1 215 ? 11.688 5.988 0.712 1 99 215 VAL B O 1
ATOM 4129 N N . ILE B 1 216 ? 9.602 5.879 0.037 1 99 216 ILE B N 1
ATOM 4130 C CA . ILE B 1 216 ? 9.555 7.203 -0.576 1 99 216 ILE B CA 1
ATOM 4131 C C . ILE B 1 216 ? 8.383 8 -0.007 1 99 216 ILE B C 1
ATOM 4133 O O . ILE B 1 216 ? 7.246 7.531 -0.015 1 99 216 ILE B O 1
ATOM 4137 N N . LEU B 1 217 ? 8.625 9.125 0.574 1 98.94 217 LEU B N 1
ATOM 4138 C CA . LEU B 1 217 ? 7.594 10.086 0.959 1 98.94 217 LEU B CA 1
ATOM 4139 C C . LEU B 1 217 ? 7.398 11.141 -0.125 1 98.94 217 LEU B C 1
ATOM 4141 O O . LEU B 1 217 ? 8.297 11.945 -0.379 1 98.94 217 LEU B O 1
ATOM 4145 N N . ASP B 1 218 ? 6.25 11.141 -0.73 1 98.94 218 ASP B N 1
ATOM 4146 C CA . ASP B 1 218 ? 6.016 11.906 -1.948 1 98.94 218 ASP B CA 1
ATOM 4147 C C . ASP B 1 218 ? 4.832 12.859 -1.779 1 98.94 218 ASP B C 1
ATOM 4149 O O . ASP B 1 218 ? 3.686 12.422 -1.684 1 98.94 218 ASP B O 1
ATOM 4153 N N . CYS B 1 219 ? 5.098 14.148 -1.749 1 98.38 219 CYS B N 1
ATOM 4154 C CA . CYS B 1 219 ? 4.047 15.156 -1.714 1 98.38 219 CYS B CA 1
ATOM 4155 C C . CYS B 1 219 ? 3.91 15.852 -3.064 1 98.38 219 CYS B C 1
ATOM 4157 O O . CYS B 1 219 ? 3.232 16.875 -3.178 1 98.38 219 CYS B O 1
ATOM 4159 N N . ILE B 1 220 ? 4.551 15.352 -4.117 1 97.94 220 ILE B N 1
ATOM 4160 C CA . ILE B 1 220 ? 4.633 16.031 -5.406 1 97.94 220 ILE B CA 1
ATOM 4161 C C . ILE B 1 220 ? 3.645 15.391 -6.383 1 97.94 220 ILE B C 1
ATOM 4163 O O . ILE B 1 220 ? 2.785 16.078 -6.938 1 97.94 220 ILE B O 1
ATOM 4167 N N . GLY B 1 221 ? 3.721 14.078 -6.574 1 97.56 221 GLY B N 1
ATOM 4168 C CA . GLY B 1 221 ? 2.893 13.383 -7.547 1 97.56 221 GLY B CA 1
ATOM 4169 C C . GLY B 1 221 ? 3.205 13.766 -8.977 1 97.56 221 GLY B C 1
ATOM 4170 O O . GLY B 1 221 ? 4.359 14.031 -9.32 1 97.56 221 GLY B O 1
ATOM 4171 N N . GLY B 1 222 ? 2.211 13.602 -9.844 1 95.56 222 GLY B N 1
ATOM 4172 C CA . GLY B 1 222 ? 2.375 13.977 -11.242 1 95.56 222 GLY B CA 1
ATOM 4173 C C . GLY B 1 222 ? 3.498 13.227 -11.93 1 95.56 222 GLY B C 1
ATOM 4174 O O . GLY B 1 222 ? 3.586 12 -11.836 1 95.56 222 GLY B O 1
ATOM 4175 N N . ASN B 1 223 ? 4.383 13.961 -12.547 1 89.81 223 ASN B N 1
ATOM 4176 C CA . ASN B 1 223 ? 5.414 13.344 -13.375 1 89.81 223 ASN B CA 1
ATOM 4177 C C . ASN B 1 223 ? 6.512 12.719 -12.531 1 89.81 223 ASN B C 1
ATOM 4179 O O . ASN B 1 223 ? 7.387 12.023 -13.055 1 89.81 223 ASN B O 1
ATOM 4183 N N . TYR B 1 224 ? 6.484 12.93 -11.234 1 97.06 224 TYR B N 1
ATOM 4184 C CA . TYR B 1 224 ? 7.477 12.328 -10.344 1 97.06 224 TYR B CA 1
ATOM 4185 C C . TYR B 1 224 ? 7.27 10.82 -10.234 1 97.06 224 TYR B C 1
ATOM 4187 O O . TYR B 1 224 ? 8.141 10.102 -9.742 1 97.06 224 TYR B O 1
ATOM 4195 N N . TRP B 1 225 ? 6.141 10.328 -10.781 1 97.81 225 TRP B N 1
ATOM 4196 C CA . TRP B 1 225 ? 5.875 8.898 -10.625 1 97.81 225 TRP B CA 1
ATOM 4197 C C . TRP B 1 225 ? 6.984 8.07 -11.258 1 97.81 225 TRP B C 1
ATOM 4199 O O . TRP B 1 225 ? 7.375 7.027 -10.719 1 97.81 225 TRP B O 1
ATOM 4209 N N . GLU B 1 226 ? 7.562 8.523 -12.305 1 97.62 226 GLU B N 1
ATOM 4210 C CA . GLU B 1 226 ? 8.633 7.785 -12.969 1 97.62 226 GLU B CA 1
ATOM 4211 C C . GLU B 1 226 ? 9.906 7.785 -12.125 1 97.62 226 GLU B C 1
ATOM 4213 O O . GLU B 1 226 ? 10.57 6.758 -11.992 1 97.62 226 GLU B O 1
ATOM 4218 N N . LYS B 1 227 ? 10.242 8.984 -11.625 1 98.19 227 LYS B N 1
ATOM 4219 C CA . LYS B 1 227 ? 11.406 9.102 -10.75 1 98.19 227 LYS B CA 1
ATOM 4220 C C . LYS B 1 227 ? 11.25 8.234 -9.5 1 98.19 227 LYS B C 1
ATOM 4222 O O . LYS B 1 227 ? 12.211 7.613 -9.047 1 98.19 227 LYS B O 1
ATOM 4227 N N . ASN B 1 228 ? 10.039 8.25 -8.984 1 98.81 228 ASN B N 1
ATOM 4228 C CA . ASN B 1 228 ? 9.766 7.496 -7.766 1 98.81 228 ASN B CA 1
ATOM 4229 C C . ASN B 1 228 ? 9.914 5.996 -7.992 1 98.81 228 ASN B C 1
ATOM 4231 O O . ASN B 1 228 ? 10.586 5.309 -7.223 1 98.81 228 ASN B O 1
ATOM 4235 N N . ILE B 1 229 ? 9.359 5.473 -9.031 1 98.69 229 ILE B N 1
ATOM 4236 C CA . ILE B 1 229 ? 9.438 4.039 -9.281 1 98.69 229 ILE B CA 1
ATOM 4237 C C . ILE B 1 229 ? 10.883 3.646 -9.586 1 98.69 229 ILE B C 1
ATOM 4239 O O . ILE B 1 229 ? 11.367 2.611 -9.117 1 98.69 229 ILE B O 1
ATOM 4243 N N . SER B 1 230 ? 11.57 4.48 -10.383 1 98.69 230 SER B N 1
ATOM 4244 C CA . SER B 1 230 ? 12.969 4.207 -10.719 1 98.69 230 SER B CA 1
ATOM 4245 C C . SER B 1 230 ? 13.852 4.23 -9.477 1 98.69 230 SER B C 1
ATOM 4247 O O . SER B 1 230 ? 14.867 3.543 -9.414 1 98.69 230 SER B O 1
ATOM 4249 N N . SER B 1 231 ? 13.453 4.984 -8.422 1 98.88 231 SER B N 1
ATOM 4250 C CA . SER B 1 231 ? 14.219 5.121 -7.188 1 98.88 231 SER B CA 1
ATOM 4251 C C . SER B 1 231 ? 13.82 4.059 -6.168 1 98.88 231 SER B C 1
ATOM 4253 O O . SER B 1 231 ? 14.5 3.867 -5.16 1 98.88 231 SER B O 1
ATOM 4255 N N . LEU B 1 232 ? 12.734 3.396 -6.41 1 98.94 232 LEU B N 1
ATOM 4256 C CA . LEU B 1 232 ? 12.117 2.512 -5.43 1 98.94 232 LEU B CA 1
ATOM 4257 C C . LEU B 1 232 ? 12.805 1.151 -5.41 1 98.94 232 LEU B C 1
ATOM 4259 O O . LEU B 1 232 ? 13.102 0.585 -6.465 1 98.94 232 LEU B O 1
ATOM 4263 N N . ALA B 1 233 ? 13.102 0.627 -4.23 1 98.94 233 ALA B N 1
ATOM 4264 C CA . ALA B 1 233 ? 13.609 -0.733 -4.078 1 98.94 233 ALA B CA 1
ATOM 4265 C C . ALA B 1 233 ? 12.531 -1.762 -4.391 1 98.94 233 ALA B C 1
ATOM 4267 O O . ALA B 1 233 ? 11.336 -1.457 -4.32 1 98.94 233 ALA B O 1
ATOM 4268 N N . VAL B 1 234 ? 12.922 -2.961 -4.809 1 98.69 234 VAL B N 1
ATOM 4269 C CA . VAL B 1 234 ? 11.984 -4.074 -4.887 1 98.69 234 VAL B CA 1
ATOM 4270 C C . VAL B 1 234 ? 11.281 -4.258 -3.541 1 98.69 234 VAL B C 1
ATOM 4272 O O . VAL B 1 234 ? 11.93 -4.207 -2.49 1 98.69 234 VAL B O 1
ATOM 4275 N N . ASP B 1 235 ? 9.961 -4.379 -3.541 1 98.69 235 ASP B N 1
ATOM 4276 C CA . ASP B 1 235 ? 9.125 -4.512 -2.35 1 98.69 235 ASP B CA 1
ATOM 4277 C C . ASP B 1 235 ? 9.07 -3.201 -1.569 1 98.69 235 ASP B C 1
ATOM 4279 O O . ASP B 1 235 ? 8.766 -3.195 -0.375 1 98.69 235 ASP B O 1
ATOM 4283 N N . GLY B 1 236 ? 9.492 -2.086 -2.225 1 98.88 236 GLY B N 1
ATOM 4284 C CA . GLY B 1 236 ? 9.492 -0.792 -1.56 1 98.88 236 GLY B CA 1
ATOM 4285 C C . GLY B 1 236 ? 8.102 -0.222 -1.356 1 98.88 236 GLY B C 1
ATOM 4286 O O . GLY B 1 236 ? 7.133 -0.709 -1.942 1 98.88 236 GLY B O 1
ATOM 4287 N N . ARG B 1 237 ? 8.008 0.782 -0.516 1 98.94 237 ARG B N 1
ATOM 4288 C CA . ARG B 1 237 ? 6.77 1.494 -0.215 1 98.94 237 ARG B CA 1
ATOM 4289 C C . ARG B 1 237 ? 6.855 2.953 -0.65 1 98.94 237 ARG B C 1
ATOM 4291 O O . ARG B 1 237 ? 7.707 3.701 -0.164 1 98.94 237 ARG B O 1
ATOM 4298 N N . TRP B 1 238 ? 6.082 3.322 -1.577 1 98.94 238 TRP B N 1
ATOM 4299 C CA . TRP B 1 238 ? 5.898 4.688 -2.061 1 98.94 238 TRP B CA 1
ATOM 4300 C C . TRP B 1 238 ? 4.66 5.324 -1.438 1 98.94 238 TRP B C 1
ATOM 4302 O O . TRP B 1 238 ? 3.533 4.98 -1.794 1 98.94 238 TRP B O 1
ATOM 4312 N N . VAL B 1 239 ? 4.871 6.254 -0.521 1 98.94 239 VAL B N 1
ATOM 4313 C CA . VAL B 1 239 ? 3.777 6.906 0.195 1 98.94 239 VAL B CA 1
ATOM 4314 C C . VAL B 1 239 ? 3.445 8.242 -0.469 1 98.94 239 VAL B C 1
ATOM 4316 O O . VAL B 1 239 ? 4.273 9.156 -0.486 1 98.94 239 VAL B O 1
ATOM 4319 N N . LEU B 1 240 ? 2.311 8.344 -1.026 1 98.94 240 LEU B N 1
ATOM 4320 C CA . LEU B 1 240 ? 1.806 9.57 -1.636 1 98.94 240 LEU B CA 1
ATOM 4321 C C . LEU B 1 240 ? 0.881 10.312 -0.677 1 98.94 240 LEU B C 1
ATOM 4323 O O . LEU B 1 240 ? -0.142 9.773 -0.251 1 98.94 240 LEU B O 1
ATOM 4327 N N . TYR B 1 241 ? 1.23 11.578 -0.312 1 98.69 241 TYR B N 1
ATOM 4328 C CA . TYR B 1 241 ? 0.415 12.289 0.667 1 98.69 241 TYR B CA 1
ATOM 4329 C C . TYR B 1 241 ? 0.105 13.703 0.195 1 98.69 241 TYR B C 1
ATOM 4331 O O . TYR B 1 241 ? -0.339 14.547 0.981 1 98.69 241 TYR B O 1
ATOM 4339 N N . GLY B 1 242 ? 0.412 13.969 -1.049 1 97.81 242 GLY B N 1
ATOM 4340 C CA . GLY B 1 242 ? 0.104 15.211 -1.744 1 97.81 242 GLY B CA 1
ATOM 4341 C C . GLY B 1 242 ? 0.369 15.141 -3.236 1 97.81 242 GLY B C 1
ATOM 4342 O O . GLY B 1 242 ? 1.046 14.227 -3.709 1 97.81 242 GLY B O 1
ATOM 4343 N N . THR B 1 243 ? -0.141 16.031 -3.99 1 97.25 243 THR B N 1
ATOM 4344 C CA . THR B 1 243 ? 0.04 16.094 -5.434 1 97.25 243 THR B CA 1
ATOM 4345 C C . THR B 1 243 ? 0.342 17.531 -5.879 1 97.25 243 THR B C 1
ATOM 4347 O O . THR B 1 243 ? -0.297 18.047 -6.797 1 97.25 243 THR B O 1
ATOM 4350 N N . MET B 1 244 ? 1.319 18.109 -5.23 1 94.81 244 MET B N 1
ATOM 4351 C CA . MET B 1 244 ? 1.688 19.484 -5.508 1 94.81 244 MET B CA 1
ATOM 4352 C C . MET B 1 244 ? 2.133 19.656 -6.961 1 94.81 244 MET B C 1
ATOM 4354 O O . MET B 1 244 ? 1.969 20.719 -7.547 1 94.81 244 MET B O 1
ATOM 4358 N N . GLY B 1 245 ? 2.684 18.562 -7.555 1 94.62 245 GLY B N 1
ATOM 4359 C CA . GLY B 1 245 ? 3.154 18.594 -8.93 1 94.62 245 GLY B CA 1
ATOM 4360 C C . GLY B 1 245 ? 2.135 18.062 -9.922 1 94.62 245 GLY B C 1
ATOM 4361 O O . GLY B 1 245 ? 2.432 17.922 -11.109 1 94.62 245 GLY B O 1
ATOM 4362 N N . GLY B 1 246 ? 0.997 17.672 -9.422 1 96 246 GLY B N 1
ATOM 4363 C CA . GLY B 1 246 ? -0.057 17.172 -10.297 1 96 246 GLY B CA 1
ATOM 4364 C C . GLY B 1 246 ? -0.632 15.852 -9.836 1 96 246 GLY B C 1
ATOM 4365 O O . GLY B 1 246 ? -0.015 15.141 -9.031 1 96 246 GLY B O 1
ATOM 4366 N N . LYS B 1 247 ? -1.78 15.562 -10.406 1 97.06 247 LYS B N 1
ATOM 4367 C CA . LYS B 1 247 ? -2.543 14.398 -9.953 1 97.06 247 LYS B CA 1
ATOM 4368 C C . LYS B 1 247 ? -2.494 13.281 -10.992 1 97.06 247 LYS B C 1
ATOM 4370 O O . LYS B 1 247 ? -2.955 12.164 -10.727 1 97.06 247 LYS B O 1
ATOM 4375 N N . THR B 1 248 ? -1.98 13.57 -12.125 1 96.75 248 THR B N 1
ATOM 4376 C CA . THR B 1 248 ? -2.084 12.641 -13.25 1 96.75 248 THR B CA 1
ATOM 4377 C C . THR B 1 248 ? -0.801 11.828 -13.398 1 96.75 248 THR B C 1
ATOM 4379 O O . THR B 1 248 ? 0.274 12.273 -13 1 96.75 248 THR B O 1
ATOM 4382 N N . SER B 1 249 ? -0.929 10.664 -13.82 1 94.88 249 SER B N 1
ATOM 4383 C CA . SER B 1 249 ? 0.159 9.828 -14.32 1 94.88 249 SER B CA 1
ATOM 4384 C C . SER B 1 249 ? -0.146 9.297 -15.719 1 94.88 249 SER B C 1
ATOM 4386 O O . SER B 1 249 ? -1.293 8.961 -16.016 1 94.88 249 SER B O 1
ATOM 4388 N N . ASP B 1 250 ? 0.812 9.328 -16.594 1 95.88 250 ASP B N 1
ATOM 4389 C CA . ASP B 1 250 ? 0.668 8.812 -17.953 1 95.88 250 ASP B CA 1
ATOM 4390 C C . ASP B 1 250 ? 1.826 7.883 -18.312 1 95.88 250 ASP B C 1
ATOM 4392 O O . ASP B 1 250 ? 2.988 8.297 -18.297 1 95.88 250 ASP B O 1
ATOM 4396 N N . GLY B 1 251 ? 1.503 6.664 -18.562 1 96.56 251 GLY B N 1
ATOM 4397 C CA . GLY B 1 251 ? 2.533 5.715 -18.953 1 96.56 251 GLY B CA 1
ATOM 4398 C C . GLY B 1 251 ? 2.439 4.395 -18.203 1 96.56 251 GLY B C 1
ATOM 4399 O O . GLY B 1 251 ? 1.354 3.98 -17.797 1 96.56 251 GLY B O 1
ATOM 4400 N N . ASP B 1 252 ? 3.527 3.674 -18.078 1 97.44 252 ASP B N 1
ATOM 4401 C CA . ASP B 1 252 ? 3.525 2.283 -17.641 1 97.44 252 ASP B CA 1
ATOM 4402 C C . ASP B 1 252 ? 3.691 2.188 -16.125 1 97.44 252 ASP B C 1
ATOM 4404 O O . ASP B 1 252 ? 4.484 1.382 -15.633 1 97.44 252 ASP B O 1
ATOM 4408 N N . LEU B 1 253 ? 2.947 3.051 -15.453 1 98.06 253 LEU B N 1
ATOM 4409 C CA . LEU B 1 253 ? 3.039 3.078 -14 1 98.06 253 LEU B CA 1
ATOM 4410 C C . LEU B 1 253 ? 2.721 1.71 -13.406 1 98.06 253 LEU B C 1
ATOM 4412 O O . LEU B 1 253 ? 3.473 1.198 -12.57 1 98.06 253 LEU B O 1
ATOM 4416 N N . LEU B 1 254 ? 1.666 1.043 -13.836 1 98.62 254 LEU B N 1
ATOM 4417 C CA . LEU B 1 254 ? 1.229 -0.231 -13.273 1 98.62 254 LEU B CA 1
ATOM 4418 C C . LEU B 1 254 ? 2.266 -1.32 -13.531 1 98.62 254 LEU B C 1
ATOM 4420 O O . LEU B 1 254 ? 2.609 -2.078 -12.617 1 98.62 254 LEU B O 1
ATOM 4424 N N . GLY B 1 255 ? 2.752 -1.371 -14.766 1 98.31 255 GLY B N 1
ATOM 4425 C CA . GLY B 1 255 ? 3.74 -2.385 -15.102 1 98.31 255 GLY B CA 1
ATOM 4426 C C . GLY B 1 255 ? 5.027 -2.246 -14.312 1 98.31 255 GLY B C 1
ATOM 4427 O O . GLY B 1 255 ? 5.562 -3.236 -13.805 1 98.31 255 GLY B O 1
ATOM 4428 N N . LYS B 1 256 ? 5.559 -1.012 -14.242 1 98.38 256 LYS B N 1
ATOM 4429 C CA . LYS B 1 256 ? 6.82 -0.773 -13.547 1 98.38 256 LYS B CA 1
ATOM 4430 C C . LYS B 1 256 ? 6.676 -1.016 -12.047 1 98.38 256 LYS B C 1
ATOM 4432 O O . LYS B 1 256 ? 7.578 -1.564 -11.414 1 98.38 256 LYS B O 1
ATOM 4437 N N . LEU B 1 257 ? 5.547 -0.575 -11.477 1 98.75 257 LEU B N 1
ATOM 4438 C CA . LEU B 1 257 ? 5.312 -0.808 -10.055 1 98.75 257 LEU B CA 1
ATOM 4439 C C . LEU B 1 257 ? 5.191 -2.301 -9.758 1 98.75 257 LEU B C 1
ATOM 4441 O O . LEU B 1 257 ? 5.727 -2.787 -8.758 1 98.75 257 LEU B O 1
ATOM 4445 N N . LEU B 1 258 ? 4.496 -3.031 -10.594 1 98.62 258 LEU B N 1
ATOM 4446 C CA . LEU B 1 258 ? 4.328 -4.469 -10.43 1 98.62 258 LEU B CA 1
ATOM 4447 C C . LEU B 1 258 ? 5.676 -5.184 -10.477 1 98.62 258 LEU B C 1
ATOM 4449 O O . LEU B 1 258 ? 5.941 -6.074 -9.664 1 98.62 258 LEU B O 1
ATOM 4453 N N . ARG B 1 259 ? 6.504 -4.809 -11.445 1 97.44 259 ARG B N 1
ATOM 4454 C CA . ARG B 1 259 ? 7.812 -5.434 -11.594 1 97.44 259 ARG B CA 1
ATOM 4455 C C . ARG B 1 259 ? 8.625 -5.309 -10.305 1 97.44 259 ARG B C 1
ATOM 4457 O O . ARG B 1 259 ? 9.391 -6.211 -9.961 1 97.44 259 ARG B O 1
ATOM 4464 N N . LYS B 1 260 ? 8.383 -4.207 -9.57 1 98.19 260 LYS B N 1
ATOM 4465 C CA . LYS B 1 260 ? 9.094 -3.951 -8.32 1 98.19 260 LYS B CA 1
ATOM 4466 C C . LYS B 1 260 ? 8.352 -4.566 -7.137 1 98.19 260 LYS B C 1
ATOM 4468 O O . LYS B 1 260 ? 8.844 -4.543 -6.008 1 98.19 260 LYS B O 1
ATOM 4473 N N . ARG B 1 261 ? 7.191 -5.113 -7.445 1 98.75 261 ARG B N 1
ATOM 4474 C CA . ARG B 1 261 ? 6.305 -5.5 -6.355 1 98.75 261 ARG B CA 1
ATOM 4475 C C . ARG B 1 261 ? 6.141 -4.359 -5.352 1 98.75 261 ARG B C 1
ATOM 4477 O O . ARG B 1 261 ? 6.105 -4.59 -4.141 1 98.75 261 ARG B O 1
ATOM 4484 N N . GLY B 1 262 ? 6.121 -3.146 -5.883 1 98.88 262 GLY B N 1
ATOM 4485 C CA . GLY B 1 262 ? 6.039 -1.95 -5.062 1 98.88 262 GLY B CA 1
ATOM 4486 C C . GLY B 1 262 ? 4.641 -1.672 -4.551 1 98.88 262 GLY B C 1
ATOM 4487 O O . GLY B 1 262 ? 3.656 -2.121 -5.141 1 98.88 262 GLY B O 1
ATOM 4488 N N . HIS B 1 263 ? 4.539 -0.934 -3.467 1 98.94 263 HIS B N 1
ATOM 4489 C CA . HIS B 1 263 ? 3.271 -0.496 -2.895 1 98.94 263 HIS B CA 1
ATOM 4490 C C . HIS B 1 263 ? 3.137 1.022 -2.949 1 98.94 263 HIS B C 1
ATOM 4492 O O . HIS B 1 263 ? 3.99 1.744 -2.43 1 98.94 263 HIS B O 1
ATOM 4498 N N . LEU B 1 264 ? 2.182 1.498 -3.662 1 98.94 264 LEU B N 1
ATOM 4499 C CA . LEU B 1 264 ? 1.771 2.896 -3.605 1 98.94 264 LEU B CA 1
ATOM 4500 C C . LEU B 1 264 ? 0.706 3.107 -2.533 1 98.94 264 LEU B C 1
ATOM 4502 O O . LEU B 1 264 ? -0.429 2.646 -2.682 1 98.94 264 LEU B O 1
ATOM 4506 N N . LEU B 1 265 ? 1.091 3.781 -1.469 1 98.94 265 LEU B N 1
ATOM 4507 C CA . LEU B 1 265 ? 0.255 3.971 -0.287 1 98.94 265 LEU B CA 1
ATOM 4508 C C . LEU B 1 265 ? -0.168 5.43 -0.15 1 98.94 265 LEU B C 1
ATOM 4510 O O . LEU B 1 265 ? 0.673 6.309 0.05 1 98.94 265 LEU B O 1
ATOM 4514 N N . CYS B 1 266 ? -1.432 5.652 -0.242 1 98.94 266 CYS B N 1
ATOM 4515 C CA . CYS B 1 266 ? -1.904 7.027 -0.138 1 98.94 266 CYS B CA 1
ATOM 4516 C C . CYS B 1 266 ? -2.416 7.324 1.267 1 98.94 266 CYS B C 1
ATOM 4518 O O . CYS B 1 266 ? -3.041 6.469 1.897 1 98.94 266 CYS B O 1
ATOM 4520 N N . SER B 1 267 ? -2.129 8.547 1.747 1 98.62 267 SER B N 1
ATOM 4521 C CA . SER B 1 267 ? -2.619 8.93 3.068 1 98.62 267 SER B CA 1
ATOM 4522 C C . SER B 1 267 ? -2.855 10.43 3.154 1 98.62 267 SER B C 1
ATOM 4524 O O . SER B 1 267 ? -2.092 11.219 2.596 1 98.62 267 SER B O 1
ATOM 4526 N N . LEU B 1 268 ? -3.879 10.789 3.803 1 98.25 268 LEU B N 1
ATOM 4527 C CA . LEU B 1 268 ? -4.207 12.133 4.262 1 98.25 268 LEU B CA 1
ATOM 4528 C C . LEU B 1 268 ? -4.469 12.141 5.766 1 98.25 268 LEU B C 1
ATOM 4530 O O . LEU B 1 268 ? -4.844 11.117 6.34 1 98.25 268 LEU B O 1
ATOM 4534 N N . LEU B 1 269 ? -4.23 13.258 6.355 1 98.56 269 LEU B N 1
ATOM 4535 C CA . LEU B 1 269 ? -4.43 13.336 7.797 1 98.56 269 LEU B CA 1
ATOM 4536 C C . LEU B 1 269 ? -5.734 14.062 8.125 1 98.56 269 LEU B C 1
ATOM 4538 O O . LEU B 1 269 ? -6.516 13.594 8.953 1 98.56 269 LEU B O 1
ATOM 4542 N N . ARG B 1 270 ? -6.035 15.188 7.457 1 98.31 270 ARG B N 1
ATOM 4543 C CA . ARG B 1 270 ? -7.129 16.094 7.805 1 98.31 270 ARG B CA 1
ATOM 4544 C C . ARG B 1 270 ? -8.469 15.367 7.75 1 98.31 270 ARG B C 1
ATOM 4546 O O . ARG B 1 270 ? -9.344 15.602 8.594 1 98.31 270 ARG B O 1
ATOM 4553 N N . SER B 1 271 ? -8.625 14.438 6.832 1 96.94 271 SER B N 1
ATOM 4554 C CA . SER B 1 271 ? -9.914 13.82 6.555 1 96.94 271 SER B CA 1
ATOM 4555 C C . SER B 1 271 ? -10.102 12.547 7.379 1 96.94 271 SER B C 1
ATOM 4557 O O . SER B 1 271 ? -11.094 11.836 7.211 1 96.94 271 SER B O 1
ATOM 4559 N N . ARG B 1 272 ? -9.148 12.195 8.242 1 98.06 272 ARG B N 1
ATOM 4560 C CA . ARG B 1 272 ? -9.258 10.992 9.062 1 98.06 272 ARG B CA 1
ATOM 4561 C C . ARG B 1 272 ? -10.32 11.164 10.141 1 98.06 272 ARG B C 1
ATOM 4563 O O . ARG B 1 272 ? -10.664 12.289 10.508 1 98.06 272 ARG B O 1
ATOM 4570 N N . SER B 1 273 ? -10.812 10.094 10.672 1 97.44 273 SER B N 1
ATOM 4571 C CA . SER B 1 273 ? -11.75 10.094 11.789 1 97.44 273 SER B CA 1
ATOM 4572 C C . SER B 1 273 ? -11.094 10.617 13.062 1 97.44 273 SER B C 1
ATOM 4574 O O . SER B 1 273 ? -9.867 10.594 13.195 1 97.44 273 SER B O 1
ATOM 4576 N N . LEU B 1 274 ? -11.906 11.078 13.953 1 97.88 274 LEU B N 1
ATOM 4577 C CA . LEU B 1 274 ? -11.391 11.508 15.25 1 97.88 274 LEU B CA 1
ATOM 4578 C C . LEU B 1 274 ? -10.656 10.367 15.953 1 97.88 274 LEU B C 1
ATOM 4580 O O . LEU B 1 274 ? -9.617 10.586 16.578 1 97.88 274 LEU B O 1
ATOM 4584 N N . GLN B 1 275 ? -11.203 9.156 15.867 1 98.5 275 GLN B N 1
ATOM 4585 C CA . GLN B 1 275 ? -10.578 8 16.5 1 98.5 275 GLN B CA 1
ATOM 4586 C C . GLN B 1 275 ? -9.172 7.777 15.961 1 98.5 275 GLN B C 1
ATOM 4588 O O . GLN B 1 275 ? -8.234 7.543 16.734 1 98.5 275 GLN B O 1
ATOM 4593 N N . TYR B 1 276 ? -9.055 7.824 14.656 1 98.56 276 TYR B N 1
ATOM 4594 C CA . TYR B 1 276 ? -7.746 7.648 14.031 1 98.56 276 TYR B CA 1
ATOM 4595 C C . TYR B 1 276 ? -6.773 8.727 14.5 1 98.56 276 TYR B C 1
ATOM 4597 O O . TYR B 1 276 ? -5.641 8.43 14.883 1 98.56 276 TYR B O 1
ATOM 4605 N N . LYS B 1 277 ? -7.195 9.984 14.453 1 98.81 277 LYS B N 1
ATOM 4606 C CA . LYS B 1 277 ? -6.344 11.102 14.859 1 98.81 277 LYS B CA 1
ATOM 4607 C C . LYS B 1 277 ? -5.961 10.992 16.344 1 98.81 277 LYS B C 1
ATOM 4609 O O . LYS B 1 277 ? -4.836 11.32 16.719 1 98.81 277 LYS B O 1
ATOM 4614 N N . ALA B 1 278 ? -6.891 10.562 17.125 1 98.81 278 ALA B N 1
ATOM 4615 C CA . ALA B 1 278 ? -6.617 10.375 18.547 1 98.81 278 ALA B CA 1
ATOM 4616 C C . ALA B 1 278 ? -5.516 9.336 18.766 1 98.81 278 ALA B C 1
ATOM 4618 O O . ALA B 1 278 ? -4.609 9.547 19.578 1 98.81 278 ALA B O 1
ATOM 4619 N N . GLU B 1 279 ? -5.598 8.25 18.031 1 98.88 279 GLU B N 1
ATOM 4620 C CA . GLU B 1 279 ? -4.574 7.207 18.125 1 98.88 279 GLU B CA 1
ATOM 4621 C C . GLU B 1 279 ? -3.213 7.73 17.688 1 98.88 279 GLU B C 1
ATOM 4623 O O . GLU B 1 279 ? -2.188 7.418 18.297 1 98.88 279 GLU B O 1
ATOM 4628 N N . LEU B 1 280 ? -3.25 8.469 16.625 1 98.88 280 LEU B N 1
ATOM 4629 C CA . LEU B 1 280 ? -2.02 9.055 16.094 1 98.88 280 LEU B CA 1
ATOM 4630 C C . LEU B 1 280 ? -1.401 10.016 17.109 1 98.88 280 LEU B C 1
ATOM 4632 O O . LEU B 1 280 ? -0.196 9.961 17.359 1 98.88 280 LEU B O 1
ATOM 4636 N N . VAL B 1 281 ? -2.211 10.875 17.688 1 98.88 281 VAL B N 1
ATOM 4637 C CA . VAL B 1 281 ? -1.748 11.844 18.688 1 98.88 281 VAL B CA 1
ATOM 4638 C C . VAL B 1 281 ? -1.209 11.117 19.906 1 98.88 281 VAL B C 1
ATOM 4640 O O . VAL B 1 281 ? -0.169 11.492 20.453 1 98.88 281 VAL B O 1
ATOM 4643 N N . GLN B 1 282 ? -1.896 10.078 20.328 1 98.81 282 GLN B N 1
ATOM 4644 C CA . GLN B 1 282 ? -1.433 9.289 21.469 1 98.81 282 GLN B CA 1
ATOM 4645 C C . GLN B 1 282 ? -0.077 8.656 21.172 1 98.81 282 GLN B C 1
ATOM 4647 O O . GLN B 1 282 ? 0.827 8.695 22.016 1 98.81 282 GLN B O 1
ATOM 4652 N N . SER B 1 283 ? 0.034 8.055 20.047 1 98.81 283 SER B N 1
ATOM 4653 C CA . SER B 1 283 ? 1.297 7.445 19.641 1 98.81 283 SER B CA 1
ATOM 4654 C C . SER B 1 283 ? 2.422 8.477 19.609 1 98.81 283 SER B C 1
ATOM 4656 O O . SER B 1 283 ? 3.504 8.234 20.156 1 98.81 283 SER B O 1
ATOM 4658 N N . PHE B 1 284 ? 2.215 9.602 19.031 1 98.69 284 PHE B N 1
ATOM 4659 C CA . PHE B 1 284 ? 3.201 10.672 18.938 1 98.69 284 PHE B CA 1
ATOM 4660 C C . PHE B 1 284 ? 3.609 11.156 20.328 1 98.69 284 PHE B C 1
ATOM 4662 O O . PHE B 1 284 ? 4.797 11.344 20.594 1 98.69 284 PHE B O 1
ATOM 4669 N N . THR B 1 285 ? 2.633 11.375 21.141 1 97.81 285 THR B N 1
ATOM 4670 C CA . THR B 1 285 ? 2.857 11.891 22.484 1 97.81 285 THR B CA 1
ATOM 4671 C C . THR B 1 285 ? 3.707 10.922 23.297 1 97.81 285 THR B C 1
ATOM 4673 O O . THR B 1 285 ? 4.566 11.344 24.078 1 97.81 285 THR B O 1
ATOM 4676 N N . GLN B 1 286 ? 3.52 9.656 23.062 1 97.25 286 GLN B N 1
ATOM 4677 C CA . GLN B 1 286 ? 4.223 8.641 23.844 1 97.25 286 GLN B CA 1
ATOM 4678 C C . GLN B 1 286 ? 5.602 8.352 23.266 1 97.25 286 GLN B C 1
ATOM 4680 O O . GLN B 1 286 ? 6.57 8.18 24 1 97.25 286 GLN B O 1
ATOM 4685 N N . GLN B 1 287 ? 5.707 8.453 21.969 1 96.38 287 GLN B N 1
ATOM 4686 C CA . GLN B 1 287 ? 6.91 7.902 21.359 1 96.38 287 GLN B CA 1
ATOM 4687 C C . GLN B 1 287 ? 7.844 9.016 20.891 1 96.38 287 GLN B C 1
ATOM 4689 O O . GLN B 1 287 ? 9.055 8.812 20.781 1 96.38 287 GLN B O 1
ATOM 4694 N N . VAL B 1 288 ? 7.285 10.172 20.578 1 97.06 288 VAL B N 1
ATOM 4695 C CA . VAL B 1 288 ? 8.086 11.172 19.891 1 97.06 288 VAL B CA 1
ATOM 4696 C C . VAL B 1 288 ? 8.234 12.414 20.766 1 97.06 288 VAL B C 1
ATOM 4698 O O . VAL B 1 288 ? 9.344 12.922 20.953 1 97.06 288 VAL B O 1
ATOM 4701 N N . LEU B 1 289 ? 7.184 12.797 21.391 1 96.12 289 LEU B N 1
ATOM 4702 C CA . LEU B 1 289 ? 7.133 14.07 22.094 1 96.12 289 LEU B CA 1
ATOM 4703 C C . LEU B 1 289 ? 8.172 14.117 23.203 1 96.12 289 LEU B C 1
ATOM 4705 O O . LEU B 1 289 ? 8.789 15.156 23.438 1 96.12 289 LEU B O 1
ATOM 4709 N N . PRO B 1 290 ? 8.477 13.016 23.906 1 94 290 PRO B N 1
ATOM 4710 C CA . PRO B 1 290 ? 9.492 13.039 24.953 1 94 290 PRO B CA 1
ATOM 4711 C C . PRO B 1 290 ? 10.875 13.422 24.438 1 94 290 PRO B C 1
ATOM 4713 O O . PRO B 1 290 ? 11.742 13.836 25.219 1 94 290 PRO B O 1
ATOM 4716 N N . HIS B 1 291 ? 11.078 13.312 23.141 1 94.56 291 HIS B N 1
ATOM 4717 C CA . HIS B 1 291 ? 12.383 13.609 22.547 1 94.56 291 HIS B CA 1
ATOM 4718 C C . HIS B 1 291 ? 12.531 15.102 22.25 1 94.56 291 HIS B C 1
ATOM 4720 O O . HIS B 1 291 ? 13.57 15.539 21.766 1 94.56 291 HIS B O 1
ATOM 4726 N N . PHE B 1 292 ? 11.547 15.859 22.531 1 93.25 292 PHE B N 1
ATOM 4727 C CA . PHE B 1 292 ? 11.648 17.312 22.469 1 93.25 292 PHE B CA 1
ATOM 4728 C C . PHE B 1 292 ? 12.031 17.891 23.812 1 93.25 292 PHE B C 1
ATOM 4730 O O . PHE B 1 292 ? 12.258 19.109 23.938 1 93.25 292 PHE B O 1
ATOM 4737 N N . LYS B 1 293 ? 12.102 17.188 24.891 1 75.81 293 LYS B N 1
ATOM 4738 C CA . LYS B 1 293 ? 12.102 17.641 26.281 1 75.81 293 LYS B CA 1
ATOM 4739 C C . LYS B 1 293 ? 13.469 18.172 26.688 1 75.81 293 LYS B C 1
ATOM 4741 O O . LYS B 1 293 ? 13.586 18.922 27.672 1 75.81 293 LYS B O 1
ATOM 4746 N N . SER B 1 294 ? 14.562 17.734 26.062 1 66.25 294 SER B N 1
ATOM 4747 C CA . SER B 1 294 ? 15.789 18.328 26.578 1 66.25 294 SER B CA 1
ATOM 4748 C C . SER B 1 294 ? 16.547 19.078 25.5 1 66.25 294 SER B C 1
ATOM 4750 O O . SER B 1 294 ? 16.266 18.922 24.297 1 66.25 294 SER B O 1
ATOM 4752 N N . THR B 1 295 ? 17.281 20.109 25.984 1 58.12 295 THR B N 1
ATOM 4753 C CA . THR B 1 295 ? 18.094 20.922 25.094 1 58.12 295 THR B CA 1
ATOM 4754 C C . THR B 1 295 ? 19.078 20.047 24.312 1 58.12 295 THR B C 1
ATOM 4756 O O . THR B 1 295 ? 19.562 20.438 23.25 1 58.12 295 THR B O 1
ATOM 4759 N N . ASP B 1 296 ? 19.25 18.906 24.781 1 66 296 ASP B N 1
ATOM 4760 C CA . ASP B 1 296 ? 20.141 17.984 24.094 1 66 296 ASP B CA 1
ATOM 4761 C C . ASP B 1 296 ? 19.344 16.938 23.297 1 66 296 ASP B C 1
ATOM 4763 O O . ASP B 1 296 ? 19.875 15.875 22.969 1 66 296 ASP B O 1
ATOM 4767 N N . SER B 1 297 ? 18.141 17.547 22.844 1 70.56 297 SER B N 1
ATOM 4768 C CA . SER B 1 297 ? 17.172 16.625 22.25 1 70.56 297 SER B CA 1
ATOM 4769 C C . SER B 1 297 ? 17.516 16.344 20.797 1 70.56 297 SER B C 1
ATOM 4771 O O . SER B 1 297 ? 17.984 17.219 20.078 1 70.56 297 SER B O 1
ATOM 4773 N N . PRO B 1 298 ? 17.297 15.195 20.453 1 84.25 298 PRO B N 1
ATOM 4774 C CA . PRO B 1 298 ? 17.578 14.805 19.062 1 84.25 298 PRO B CA 1
ATOM 4775 C C . PRO B 1 298 ? 16.578 15.406 18.078 1 84.25 298 PRO B C 1
ATOM 4777 O O . PRO B 1 298 ? 16.828 15.375 16.859 1 84.25 298 PRO B O 1
ATOM 4780 N N . LEU B 1 299 ? 15.5 16.047 18.656 1 95.62 299 LEU B N 1
ATOM 4781 C CA . LEU B 1 299 ? 14.484 16.609 17.766 1 95.62 299 LEU B CA 1
ATOM 4782 C C . LEU B 1 299 ? 14.281 18.094 18.062 1 95.62 299 LEU B C 1
ATOM 4784 O O . LEU B 1 299 ? 14.406 18.531 19.203 1 95.62 299 LEU B O 1
ATOM 4788 N N . ARG B 1 300 ? 13.992 18.828 17.109 1 95 300 ARG B N 1
ATOM 4789 C CA . ARG B 1 300 ? 13.688 20.234 17.266 1 95 300 ARG B CA 1
ATOM 4790 C C . ARG B 1 300 ? 12.719 20.719 16.188 1 95 300 ARG B C 1
ATOM 4792 O O . ARG B 1 300 ? 12.773 20.25 15.047 1 95 300 ARG B O 1
ATOM 4799 N N . PRO B 1 301 ? 11.836 21.609 16.531 1 96.38 301 PRO B N 1
ATOM 4800 C CA . PRO B 1 301 ? 11.07 22.266 15.469 1 96.38 301 PRO B CA 1
ATOM 4801 C C . PRO B 1 301 ? 11.945 23.109 14.547 1 96.38 301 PRO B C 1
ATOM 4803 O O . PRO B 1 301 ? 12.922 23.719 14.992 1 96.38 301 PRO B O 1
ATOM 4806 N N . VAL B 1 302 ? 11.688 23.172 13.289 1 97.88 302 VAL B N 1
ATOM 4807 C CA . VAL B 1 302 ? 12.367 24.016 12.32 1 97.88 302 VAL B CA 1
ATOM 4808 C C . VAL B 1 302 ? 11.445 25.156 11.891 1 97.88 302 VAL B C 1
ATOM 4810 O O . VAL B 1 302 ? 10.438 24.922 11.211 1 97.88 302 VAL B O 1
ATOM 4813 N N . ILE B 1 303 ? 11.75 26.328 12.281 1 98.5 303 ILE B N 1
ATOM 4814 C CA . ILE B 1 303 ? 10.914 27.5 12.016 1 98.5 303 ILE B CA 1
ATOM 4815 C C . ILE B 1 303 ? 11.633 28.438 11.039 1 98.5 303 ILE B C 1
ATOM 4817 O O . ILE B 1 303 ? 12.766 28.844 11.289 1 98.5 303 ILE B O 1
ATOM 4821 N N . ASP B 1 304 ? 10.969 28.703 9.953 1 98.5 304 ASP B N 1
ATOM 4822 C CA . ASP B 1 304 ? 11.523 29.594 8.93 1 98.5 304 ASP B CA 1
ATOM 4823 C C . ASP B 1 304 ? 11.344 31.062 9.312 1 98.5 304 ASP B C 1
ATOM 4825 O O . ASP B 1 304 ? 12.312 31.828 9.305 1 98.5 304 ASP B O 1
ATOM 4829 N N . SER B 1 305 ? 10.148 31.469 9.688 1 98.44 305 SER B N 1
ATOM 4830 C CA . SER B 1 305 ? 9.773 32.844 9.914 1 98.44 305 SER B CA 1
ATOM 4831 C C . SER B 1 305 ? 8.5 32.969 10.742 1 98.44 305 SER B C 1
ATOM 4833 O O . SER B 1 305 ? 7.809 31.969 10.961 1 98.44 305 SER B O 1
ATOM 4835 N N . MET B 1 306 ? 8.273 34.156 11.258 1 98.19 306 MET B N 1
ATOM 4836 C CA . MET B 1 306 ? 7.066 34.469 12.008 1 98.19 306 MET B CA 1
ATOM 4837 C C . MET B 1 306 ? 6.414 35.719 11.492 1 98.19 306 MET B C 1
ATOM 4839 O O . MET B 1 306 ? 7.109 36.688 11.164 1 98.19 306 MET B O 1
ATOM 4843 N N . PHE B 1 307 ? 5.141 35.688 11.352 1 98 307 PHE B N 1
ATOM 4844 C CA . PHE B 1 307 ? 4.328 36.812 10.914 1 98 307 PHE B CA 1
ATOM 4845 C C . PHE B 1 307 ? 3.193 37.094 11.898 1 98 307 PHE B C 1
ATOM 4847 O O . PHE B 1 307 ? 2.799 36.188 12.648 1 98 307 PHE B O 1
ATOM 4854 N N . SER B 1 308 ? 2.658 38.312 11.898 1 96.31 308 SER B N 1
ATOM 4855 C CA . SER B 1 308 ? 1.442 38.625 12.648 1 96.31 308 SER B CA 1
ATOM 4856 C C . SER B 1 308 ? 0.197 38.219 11.852 1 96.31 308 SER B C 1
ATOM 4858 O O . SER B 1 308 ? 0.276 37.969 10.648 1 96.31 308 SER B O 1
ATOM 4860 N N . MET B 1 309 ? -0.848 38.125 12.531 1 94.88 309 MET B N 1
ATOM 4861 C CA . MET B 1 309 ? -2.127 37.812 11.891 1 94.88 309 MET B CA 1
ATOM 4862 C C . MET B 1 309 ? -2.42 38.812 10.773 1 94.88 309 MET B C 1
ATOM 4864 O O . MET B 1 309 ? -2.988 38.438 9.75 1 94.88 309 MET B O 1
ATOM 4868 N N . GLU B 1 310 ? -2.053 40.062 10.969 1 93.75 310 GLU B N 1
ATOM 4869 C CA . GLU B 1 310 ? -2.293 41.156 10 1 93.75 310 GLU B CA 1
ATOM 4870 C C . GLU B 1 310 ? -1.451 40.938 8.742 1 93.75 310 GLU B C 1
ATOM 4872 O O . GLU B 1 310 ? -1.796 41.438 7.672 1 93.75 310 GLU B O 1
ATOM 4877 N N . ASP B 1 311 ? -0.405 40.188 8.898 1 96 311 ASP B N 1
ATOM 4878 C CA . ASP B 1 311 ? 0.518 39.969 7.785 1 96 311 ASP B CA 1
ATOM 4879 C C . ASP B 1 311 ? 0.366 38.562 7.191 1 96 311 ASP B C 1
ATOM 4881 O O . ASP B 1 311 ? 1.299 38.031 6.582 1 96 311 ASP B O 1
ATOM 4885 N N . ALA B 1 312 ? -0.738 37.969 7.434 1 96.75 312 ALA B N 1
ATOM 4886 C CA . ALA B 1 312 ? -0.957 36.594 7.004 1 96.75 312 ALA B CA 1
ATOM 4887 C C . ALA B 1 312 ? -0.835 36.469 5.488 1 96.75 312 ALA B C 1
ATOM 4889 O O . ALA B 1 312 ? -0.372 35.438 4.98 1 96.75 312 ALA B O 1
ATOM 4890 N N . GLU B 1 313 ? -1.248 37.5 4.723 1 97.06 313 GLU B N 1
ATOM 4891 C CA . GLU B 1 313 ? -1.129 37.469 3.268 1 97.06 313 GLU B CA 1
ATOM 4892 C C . GLU B 1 313 ? 0.33 37.344 2.834 1 97.06 313 GLU B C 1
ATOM 4894 O O . GLU B 1 313 ? 0.653 36.594 1.914 1 97.06 313 GLU B O 1
ATOM 4899 N N . GLU B 1 314 ? 1.127 38.062 3.496 1 97.19 314 GLU B N 1
ATOM 4900 C CA . GLU B 1 314 ? 2.557 38.031 3.201 1 97.19 314 GLU B CA 1
ATOM 4901 C C . GLU B 1 314 ? 3.131 36.656 3.527 1 97.19 314 GLU B C 1
ATOM 4903 O O . GLU B 1 314 ? 3.982 36.125 2.797 1 97.19 314 GLU B O 1
ATOM 4908 N N . ALA B 1 315 ? 2.703 36.094 4.617 1 97.75 315 ALA B N 1
ATOM 4909 C CA . ALA B 1 315 ? 3.133 34.75 4.992 1 97.75 315 ALA B CA 1
ATOM 4910 C C . ALA B 1 315 ? 2.766 33.75 3.912 1 97.75 315 ALA B C 1
ATOM 4912 O O . ALA B 1 315 ? 3.584 32.906 3.541 1 97.75 315 ALA B O 1
ATOM 4913 N N . HIS B 1 316 ? 1.542 33.812 3.385 1 97.81 316 HIS B N 1
ATOM 4914 C CA . HIS B 1 316 ? 1.089 32.938 2.324 1 97.81 316 HIS B CA 1
ATOM 4915 C C . HIS B 1 316 ? 1.935 33.094 1.065 1 97.81 316 HIS B C 1
ATOM 4917 O O . HIS B 1 316 ? 2.303 32.125 0.425 1 97.81 316 HIS B O 1
ATOM 4923 N N . GLN B 1 317 ? 2.248 34.312 0.721 1 97.38 317 GLN B N 1
ATOM 4924 C CA . GLN B 1 317 ? 3.08 34.594 -0.446 1 97.38 317 GLN B CA 1
ATOM 4925 C C . GLN B 1 317 ? 4.477 34 -0.275 1 97.38 317 GLN B C 1
ATOM 4927 O O . GLN B 1 317 ? 5.059 33.469 -1.23 1 97.38 317 GLN B O 1
ATOM 4932 N N . HIS B 1 318 ? 4.945 34.094 0.947 1 97.31 318 HIS B N 1
ATOM 4933 C CA . HIS B 1 318 ? 6.258 33.562 1.263 1 97.31 318 HIS B CA 1
ATOM 4934 C C . HIS B 1 318 ? 6.301 32.062 1.021 1 97.31 318 HIS B C 1
ATOM 4936 O O . HIS B 1 318 ? 7.254 31.547 0.43 1 97.31 318 HIS B O 1
ATOM 4942 N N . MET B 1 319 ? 5.324 31.312 1.402 1 96.69 319 MET B N 1
ATOM 4943 C CA . MET B 1 319 ? 5.234 29.875 1.177 1 96.69 319 MET B CA 1
ATOM 4944 C C . MET B 1 319 ? 5.035 29.578 -0.303 1 96.69 319 MET B C 1
ATOM 4946 O O . MET B 1 319 ? 5.641 28.641 -0.837 1 96.69 319 MET B O 1
ATOM 4950 N N . GLU B 1 320 ? 4.195 30.328 -0.954 1 95.56 320 GLU B N 1
ATOM 4951 C CA . GLU B 1 320 ? 3.912 30.125 -2.371 1 95.56 320 GLU B CA 1
ATOM 4952 C C . GLU B 1 320 ? 5.18 30.234 -3.211 1 95.56 320 GLU B C 1
ATOM 4954 O O . GLU B 1 320 ? 5.32 29.547 -4.23 1 95.56 320 GLU B O 1
ATOM 4959 N N . ALA B 1 321 ? 6.062 31.062 -2.744 1 94.88 321 ALA B N 1
ATOM 4960 C CA . ALA B 1 321 ? 7.312 31.297 -3.461 1 94.88 321 ALA B CA 1
ATOM 4961 C C . ALA B 1 321 ? 8.328 30.188 -3.16 1 94.88 321 ALA B C 1
ATOM 4963 O O . ALA B 1 321 ? 9.422 30.172 -3.729 1 94.88 321 ALA B O 1
ATOM 4964 N N . ASN B 1 322 ? 8.008 29.25 -2.309 1 92.5 322 ASN B N 1
ATOM 4965 C CA . ASN B 1 322 ? 8.875 28.141 -1.927 1 92.5 322 ASN B CA 1
ATOM 4966 C C . ASN B 1 322 ? 10.203 28.625 -1.369 1 92.5 322 ASN B C 1
ATOM 4968 O O . ASN B 1 322 ? 11.258 28.062 -1.683 1 92.5 322 ASN B O 1
ATOM 4972 N N . LYS B 1 323 ? 10.141 29.594 -0.568 1 90.06 323 LYS B N 1
ATOM 4973 C CA . LYS B 1 323 ? 11.352 30.219 -0.038 1 90.06 323 LYS B CA 1
ATOM 4974 C C . LYS B 1 323 ? 11.656 29.703 1.369 1 90.06 323 LYS B C 1
ATOM 4976 O O . LYS B 1 323 ? 12.797 29.812 1.841 1 90.06 323 LYS B O 1
ATOM 4981 N N . ASN B 1 324 ? 10.758 29.156 1.96 1 95.12 324 ASN B N 1
ATOM 4982 C CA . ASN B 1 324 ? 10.891 28.875 3.385 1 95.12 324 ASN B CA 1
ATOM 4983 C C . ASN B 1 324 ? 11.609 27.547 3.623 1 95.12 324 ASN B C 1
ATOM 4985 O O . ASN B 1 324 ? 11.516 26.625 2.812 1 95.12 324 ASN B O 1
ATOM 4989 N N . ILE B 1 325 ? 12.328 27.438 4.668 1 98.12 325 ILE B N 1
ATOM 4990 C CA . ILE B 1 325 ? 12.836 26.203 5.277 1 98.12 325 ILE B CA 1
ATOM 4991 C C . ILE B 1 325 ? 12.086 25.922 6.574 1 98.12 325 ILE B C 1
ATOM 4993 O O . ILE B 1 325 ? 12.211 26.672 7.547 1 98.12 325 ILE B O 1
ATOM 4997 N N . GLY B 1 326 ? 11.305 24.891 6.527 1 98.12 326 GLY B N 1
ATOM 4998 C CA . GLY B 1 326 ? 10.5 24.547 7.695 1 98.12 326 GLY B CA 1
ATOM 4999 C C . GLY B 1 326 ? 9.211 25.344 7.781 1 98.12 326 GLY B C 1
ATOM 5000 O O . GLY B 1 326 ? 8.602 25.656 6.762 1 98.12 326 GLY B O 1
ATOM 5001 N N . LYS B 1 327 ? 8.773 25.609 8.969 1 98.75 327 LYS B N 1
ATOM 5002 C CA . LYS B 1 327 ? 7.43 26.109 9.234 1 98.75 327 LYS B CA 1
ATOM 5003 C C . LYS B 1 327 ? 7.422 27.641 9.281 1 98.75 327 LYS B C 1
ATOM 5005 O O . LYS B 1 327 ? 8.383 28.25 9.742 1 98.75 327 LYS B O 1
ATOM 5010 N N . ILE B 1 328 ? 6.34 28.203 8.852 1 98.81 328 ILE B N 1
ATOM 5011 C CA . ILE B 1 328 ? 6.031 29.609 9 1 98.81 328 ILE B CA 1
ATOM 5012 C C . ILE B 1 328 ? 4.965 29.797 10.078 1 98.81 328 ILE B C 1
ATOM 5014 O O . ILE B 1 328 ? 3.879 29.219 9.992 1 98.81 328 ILE B O 1
ATOM 5018 N N . ILE B 1 329 ? 5.289 30.625 11.078 1 98.75 329 ILE B N 1
ATOM 5019 C CA . ILE B 1 329 ? 4.402 30.828 12.219 1 98.75 329 ILE B CA 1
ATOM 5020 C C . ILE B 1 329 ? 3.555 32.062 12 1 98.75 329 ILE B C 1
ATOM 5022 O O . ILE B 1 329 ? 4.043 33.094 11.477 1 98.75 329 ILE B O 1
ATOM 5026 N N . ILE B 1 330 ? 2.303 32.031 12.32 1 98.56 330 ILE B N 1
ATOM 5027 C CA . ILE B 1 330 ? 1.426 33.188 12.383 1 98.56 330 ILE B CA 1
ATOM 5028 C C . ILE B 1 330 ? 1.046 33.469 13.836 1 98.56 330 ILE B C 1
ATOM 5030 O O . ILE B 1 330 ? 0.386 32.625 14.484 1 98.56 330 ILE B O 1
ATOM 5034 N N . LYS B 1 331 ? 1.404 34.562 14.258 1 98.25 331 LYS B N 1
ATOM 5035 C CA . LYS B 1 331 ? 1.043 35 15.602 1 98.25 331 LYS B CA 1
ATOM 5036 C C . LYS B 1 331 ? -0.393 35.531 15.648 1 98.25 331 LYS B C 1
ATOM 5038 O O . LYS B 1 331 ? -0.772 36.406 14.859 1 98.25 331 LYS B O 1
ATOM 5043 N N . ILE B 1 332 ? -1.307 35.125 16.297 1 95.56 332 ILE B N 1
ATOM 5044 C CA . ILE B 1 332 ? -2.723 35.469 16.344 1 95.56 332 ILE B CA 1
ATOM 5045 C C . ILE B 1 332 ? -2.98 36.438 17.5 1 95.56 332 ILE B C 1
ATOM 5047 O O . ILE B 1 332 ? -3.664 37.469 17.328 1 95.56 332 ILE B O 1
ATOM 5051 N N . GLY B 1 333 ? -2.643 36.219 18.75 1 76.38 333 GLY B N 1
ATOM 5052 C CA . GLY B 1 333 ? -2.963 37.031 19.906 1 76.38 333 GLY B CA 1
ATOM 5053 C C . GLY B 1 333 ? -1.735 37.594 20.594 1 76.38 333 GLY B C 1
ATOM 5054 O O . GLY B 1 333 ? -0.605 37.312 20.203 1 76.38 333 GLY B O 1
ATOM 5055 N N . LYS B 1 334 ? -1.979 38.875 21.141 1 59.66 334 LYS B N 1
ATOM 5056 C CA . LYS B 1 334 ? -0.94 39.375 22.031 1 59.66 334 LYS B CA 1
ATOM 5057 C C . LYS B 1 334 ? -0.597 38.344 23.109 1 59.66 334 LYS B C 1
ATOM 5059 O O . LYS B 1 334 ? -1.487 37.719 23.656 1 59.66 334 LYS B O 1
ATOM 5064 N N . PRO B 1 335 ? 0.697 37.938 23.094 1 46.81 335 PRO B N 1
ATOM 5065 C CA . PRO B 1 335 ? 0.915 37.031 24.234 1 46.81 335 PRO B CA 1
ATOM 5066 C C . PRO B 1 335 ? 0.27 37.531 25.516 1 46.81 335 PRO B C 1
ATOM 5068 O O . PRO B 1 335 ? 0.045 38.75 25.672 1 46.81 335 PRO B O 1
#

Foldseek 3Di:
DVLVQFWWWFWDADPLDTDTDIDTADDAEAQKWKFQFFWAWDDVLQNCLSVVNHAQPPPFDRGAGQKTWGFTCDDYHNHDDDHDGGAIKMFGGSHDRRIRMDIGRPLGIGHDFPVDDRQFSNLDRPLLLVLLCCDCVWQNPAAAFEEEEEQLQEQNNVSNQLVCVVRNYAYEYEDQDPVSQVVSVVLHHPYYHNVVVDLQLVVLCVVVVNQAGQEYEDAADDPCLVSRLSRAGQQHEYEYEHHVNDDDDDDDSVVSCVVSVYHYHYDYDSNDDPVVSSVSSVCCNVPPNVQDRDPPRSDGADEFEEEESRCVVVVSVCVVVVPGGHIYMYGYDDD/DVLVQFWWWFWDADPLDTDTDIDTADDAEAQKWKFQFFWAWDDPLQNCLSVVNHAQPPPFDRGAGQKTWGFTCDDYHNHDDDHDGGAIKMFGGSHDRRIRMDIDRPLGIGHDFPVDDRQFSNLDRPLLLVLLCCDCVWQNPAAAFEEEEEPLQEQNNVSNQLVCVVRNYAYEYEDQDPVSQVVSVVLHHPYYDNVVVDLQLVVLCVVVVNQAGQEYEDAADDPCLVSRLSRAGQQHEYEYEHHVNHDDDDDDSVVSCVVSVYHYHYDYDSNDDPVVSSVSSVCCNVPPNVQDRDPVRSDGADEFEEEESRCVVVVSVCVVVVPGGHIYMYGYDDD

pLDDT: mean 95.94, std 7.77, range [38.78, 99.0]

Sequence (670 aa):
MDKEKTSMLALCVEAGKMNVKHVPRPEAKDGQLLIKVAATALNRADLLQKRGLYPAPPGESEILGLEASGVISGVGPGVKGNWTLGSKVMALLGGGGYAEYVAVPEELVMEVPSHLSLYEAAALPETWLTAHQLLHFIAKVRPNETVLIHAGASGVGTAAVQLVRLSHAIPVVTTGSPEKIRFAEQIGAALGINYKEEDISEKVLQFTKGKGADVILDCIGGNYWEKNISSLAVDGRWVLYGTMGGKTSDGDLLGKLLRKRGHLLCSLLRSRSLQYKAELVQSFTQQVLPHFKSTDSPLRPVIDSMFSMEDAEEAHQHMEANKNIGKIIIKIGKPMDKEKTSMLALCVEAGKMNVKHVPRPEAKDGQLLIKVAATALNRADLLQKRGLYPAPPGESEILGLEASGVISGVGPGVKGNWTLGSKVMALLGGGGYAEYVAVPEELVMEVPSHLSLYEAAALPETWLTAHQLLHFIAKVRPNETVLIHAGASGVGTAAVQLVRLSHAIPVVTTGSPEKIRFAEQIGAALGINYKEEDISEKVLQFTKGKGADVILDCIGGNYWEKNISSLAVDGRWVLYGTMGGKTSDGDLLGKLLRKRGHLLCSLLRSRSLQYKAELVQSFTQQVLPHFKSTDSPLRPVIDSMFSMEDAEEAHQHMEANKNIGKIIIKIGKP

InterPro domains:
  IPR011032 GroES-like superfamily [SSF50129] (12-149)
  IPR013149 Alcohol dehydrogenase-like, C-terminal [PF00107] (155-276)
  IPR013154 Alcohol dehydrogenase-like, N-terminal [PF08240] (30-113)
  IPR014189 Quinone oxidoreductase PIG3 [TIGR02824] (16-331)
  IPR014189 Quinone oxidoreductase PIG3 [cd05276] (8-321)
  IPR020843 Enoylreductase domain [SM00829] (16-330)
  IPR036291 NAD(P)-binding domain superfamily [SSF51735] (116-292)